Protein AF-A0A953N2W8-F1 (afdb_monomer_lite)

Foldseek 3Di:
DVVVVVVVVVVVVCVVVQLVAAFKKKKKKKFKKFFDDCLQKDKDADCDDPNWHFKIKMWGKGWGMKIKMKIWGDPDQKTKIKMKMKTKIFRPDMDIPFPFAKDKDFGIKIKIWMWMWMKGWDDDDQKIKIKIKIKTKMQIATDKMWIWGDDPQDPDTFTFKIKHFDDPWGRIFIKMKIKMKMWGDPDWQKIKIKMKMKIWTDDQATKMKMKGQGFTPPPPPRDDDPVRCVSRPDPVRIDIDIGHNITTIMTIIIIMMGGHDGPPPPPPVPPPDDDDDDDDDDDDDDDDDDDDDDDDDDDDDDDDCPDDPPDFAKEWDPPAFAAEAQALVVRQKTFIDTRDDDDDQWKKWKWKWWQDPVRDTDTQDIDIDSDRMDHRVSSVVSSVSVQVPADPQSKTKMWMKMAGDPVRHIHDIGIYMHHNDPDDDDDDDDDDDDDDDDDDDDDDDDD

pLDDT: mean 76.37, std 22.22, range [25.84, 98.38]

Secondary structure (DSSP, 8-state):
-HHHHHHHHHHHHHHHHHTT-TTEEEEEEEEEEEE-HHHHEEEE---EETTEEBPPEEEEEEEEEEEEEEEEEESSSEEEEEEEEEEEEEEEEEEESS---EEEEE-EEEEEEEEEEEEEEEEETTEEEEEEEEEEEEEEEE--EEEEE--TT-SSPEEEEEEEE-TT---EEEEEEEEEEEEEEEETTEEEEEEEEEEEE-SS-EEEEEEE---B-SS-SSS--HHHHGGGS-GGG-EEEEEEE--EEEEEEEEEEEEES--TTTSSTTSSSSS------------------------------PPP-----EEEEESPTTEEESSGGG---EEEEE-SS--SS--EEEEEEEEPTTS-EEEEEEEEESSSEE-HHHHHHHHHHHHTTS-TTS-EEEEEEEEETTT--BPPPEEEEE-----PPP--TT------------PPPP-

Sequence (447 aa):
MKKILLIIFLLCVVKFQAQEIKGFSFDATGGITAPLGDYKTYTKTLGQTNGNNLIGFTEEITGETQFSFDASYQFGAVGLGATLGIFNHKISSLTYEINFPTQISGGQINGTYYSIGPNYMASLGDFTFTGFLRGGLMDVSLDKFVGSYNGTDVNQPIEILNTELSSGSKSSLGYASLGVKFSYPVYQGLSAFVKAEYFTSFGDGMEILDTYVPPVDVNNDGNITSADTELFVNSDNLVEEMRFLKPQFFFFGVGLGYSFGDEDEASRERGLEDHEISGVLNRAGDDDSDGDGILDTGEQIEFERRGRRNERNILGRYPNNNSNFTDTEEVEKFSWEFLDDKIENPNYRFEIFKIRDNLELQSVYVENTSKKEINHEAAHIVQQRIESSLNDSGEGHFKWNVSETTTGITSNYSFFSIRPCQYDFSILNESIECISKDTDNRILKIC

Radius of gyration: 34.69 Å; chains: 1; bounding box: 100×69×96 Å

Structure (mmCIF, N/CA/C/O backbone):
data_AF-A0A953N2W8-F1
#
_entry.id   AF-A0A953N2W8-F1
#
loop_
_atom_site.group_PDB
_atom_site.id
_atom_site.type_symbol
_atom_site.label_atom_id
_atom_site.label_alt_id
_atom_site.label_comp_id
_atom_site.label_asym_id
_atom_site.label_entity_id
_atom_site.label_seq_id
_atom_site.pdbx_PDB_ins_code
_atom_site.Cartn_x
_atom_site.Cartn_y
_atom_site.Cartn_z
_atom_site.occupancy
_atom_site.B_iso_or_equiv
_atom_site.auth_seq_id
_atom_site.auth_comp_id
_atom_site.auth_asym_id
_atom_site.auth_atom_id
_atom_site.pdbx_PDB_model_num
ATOM 1 N N . MET A 1 1 ? 16.595 -15.366 12.314 1.00 42.69 1 MET A N 1
ATOM 2 C CA . MET A 1 1 ? 17.894 -15.772 11.718 1.00 42.69 1 MET A CA 1
ATOM 3 C C . MET A 1 1 ? 17.775 -16.762 10.557 1.00 42.69 1 MET A C 1
ATOM 5 O O . MET A 1 1 ? 18.234 -16.417 9.481 1.00 42.69 1 MET A O 1
ATOM 9 N N . LYS A 1 2 ? 17.135 -17.939 10.693 1.00 36.91 2 LYS A N 1
ATOM 10 C CA . LYS A 1 2 ? 17.075 -18.945 9.600 1.00 36.91 2 LYS A CA 1
ATOM 11 C C . LYS A 1 2 ? 16.428 -18.452 8.286 1.00 36.91 2 LYS A C 1
ATOM 13 O O . LYS A 1 2 ? 16.892 -18.822 7.218 1.00 36.91 2 LYS A O 1
ATOM 18 N N . LYS A 1 3 ? 15.419 -17.570 8.355 1.00 45.06 3 LYS A N 1
ATOM 19 C CA . LYS A 1 3 ? 14.756 -16.981 7.171 1.00 45.06 3 LYS A CA 1
ATOM 20 C C . LYS A 1 3 ? 15.632 -15.961 6.420 1.00 45.06 3 LYS A C 1
ATOM 22 O O . LYS A 1 3 ? 15.648 -15.961 5.200 1.00 45.06 3 LYS A O 1
ATOM 27 N N . ILE A 1 4 ? 16.422 -15.161 7.141 1.00 50.34 4 ILE A N 1
ATOM 28 C CA . ILE A 1 4 ? 17.374 -14.201 6.548 1.00 50.34 4 ILE A CA 1
ATOM 29 C C . ILE A 1 4 ? 18.506 -14.947 5.835 1.00 50.34 4 ILE A C 1
ATOM 31 O O . ILE A 1 4 ? 18.909 -14.569 4.744 1.00 50.34 4 ILE A O 1
ATOM 35 N N . LEU A 1 5 ? 18.970 -16.057 6.414 1.00 46.22 5 LEU A N 1
ATOM 36 C CA . LEU A 1 5 ? 20.009 -16.896 5.818 1.00 46.22 5 LEU A CA 1
ATOM 37 C C . LEU A 1 5 ? 19.524 -17.592 4.534 1.00 46.22 5 LEU A C 1
ATOM 39 O O . LEU A 1 5 ? 20.296 -17.723 3.594 1.00 46.22 5 LEU A O 1
ATOM 43 N N . LEU A 1 6 ? 18.239 -17.964 4.469 1.00 48.88 6 LEU A N 1
ATOM 44 C CA . LEU A 1 6 ? 17.598 -18.479 3.255 1.00 48.88 6 LEU A CA 1
ATOM 45 C C . LEU A 1 6 ? 17.488 -17.401 2.165 1.00 48.88 6 LEU A C 1
ATOM 47 O O . LEU A 1 6 ? 17.766 -17.692 1.009 1.00 48.88 6 LEU A O 1
ATOM 51 N N . ILE A 1 7 ? 17.131 -16.164 2.531 1.00 54.66 7 ILE A N 1
ATOM 52 C CA . ILE A 1 7 ? 17.069 -15.025 1.600 1.00 54.66 7 ILE A CA 1
ATOM 53 C C . ILE A 1 7 ? 18.467 -14.702 1.064 1.00 54.66 7 ILE A C 1
ATOM 55 O O . ILE A 1 7 ? 18.638 -14.600 -0.143 1.00 54.66 7 ILE A O 1
ATOM 59 N N . ILE A 1 8 ? 19.486 -14.635 1.927 1.00 54.22 8 ILE A N 1
ATOM 60 C CA . ILE A 1 8 ? 20.882 -14.432 1.506 1.00 54.22 8 ILE A CA 1
ATOM 61 C C . ILE A 1 8 ? 21.351 -15.587 0.611 1.00 54.22 8 ILE A C 1
ATOM 63 O O . ILE A 1 8 ? 22.010 -15.349 -0.395 1.00 54.22 8 ILE A O 1
ATOM 67 N N . PHE A 1 9 ? 20.983 -16.831 0.926 1.00 56.28 9 PHE A N 1
ATOM 68 C CA . PHE A 1 9 ? 21.314 -17.988 0.094 1.00 56.28 9 PHE A CA 1
ATOM 69 C C . PHE A 1 9 ? 20.628 -17.928 -1.281 1.00 56.28 9 PHE A C 1
ATOM 71 O O . PHE A 1 9 ? 21.293 -18.134 -2.290 1.00 56.28 9 PHE A O 1
ATOM 78 N N . LEU A 1 10 ? 19.340 -17.572 -1.345 1.00 51.84 10 LEU A N 1
ATOM 79 C CA . LEU A 1 10 ? 18.608 -17.353 -2.600 1.00 51.84 10 LEU A CA 1
ATOM 80 C C . LEU A 1 10 ? 19.214 -16.207 -3.420 1.00 51.84 10 LEU A C 1
ATOM 82 O O . LEU A 1 10 ? 19.429 -16.375 -4.615 1.00 51.84 10 LEU A O 1
ATOM 86 N N . LEU A 1 11 ? 19.576 -15.089 -2.784 1.00 51.75 11 LEU A N 1
ATOM 87 C CA . LEU A 1 11 ? 20.270 -13.968 -3.429 1.00 51.75 11 LEU A CA 1
ATOM 88 C C . LEU A 1 11 ? 21.645 -14.389 -3.981 1.00 51.75 11 LEU A C 1
ATOM 90 O O . LEU A 1 11 ? 22.013 -13.995 -5.086 1.00 51.75 11 LEU A O 1
ATOM 94 N N . CYS A 1 12 ? 22.388 -15.235 -3.259 1.00 49.41 12 CYS A N 1
ATOM 95 C CA . CYS A 1 12 ? 23.667 -15.786 -3.717 1.00 49.41 12 CYS A CA 1
ATOM 96 C C . CYS A 1 12 ? 23.514 -16.777 -4.883 1.00 49.41 12 CYS A C 1
ATOM 98 O O . CYS A 1 12 ? 24.342 -16.768 -5.792 1.00 49.41 12 CYS A O 1
ATOM 100 N N . VAL A 1 13 ? 22.465 -17.608 -4.886 1.00 51.06 13 VAL A N 1
ATOM 101 C CA . VAL A 1 13 ? 22.164 -18.530 -5.996 1.00 51.06 13 VAL A CA 1
ATOM 102 C C . VAL A 1 13 ? 21.743 -17.752 -7.245 1.00 51.06 13 VAL A C 1
ATOM 104 O O . VAL A 1 13 ? 22.198 -18.076 -8.340 1.00 51.06 13 VAL A O 1
ATOM 107 N N . VAL A 1 14 ? 20.967 -16.674 -7.088 1.00 53.69 14 VAL A N 1
ATOM 108 C CA . VAL A 1 14 ? 20.617 -15.783 -8.205 1.00 53.69 14 VAL A CA 1
ATOM 109 C C . VAL A 1 14 ? 21.856 -15.059 -8.735 1.00 53.69 14 VAL A C 1
ATOM 111 O O . VAL A 1 14 ? 22.028 -14.988 -9.945 1.00 53.69 14 VAL A O 1
ATOM 114 N N . LYS A 1 15 ? 22.790 -14.626 -7.877 1.00 47.88 15 LYS A N 1
ATOM 115 C CA . LYS A 1 15 ? 24.050 -13.991 -8.308 1.00 47.88 15 LYS A CA 1
ATOM 116 C C . LYS A 1 15 ? 24.903 -14.886 -9.226 1.00 47.88 15 LYS A C 1
ATOM 118 O O . LYS A 1 15 ? 25.552 -14.364 -10.126 1.00 47.88 15 LYS A O 1
ATOM 123 N N . PHE A 1 16 ? 24.883 -16.208 -9.025 1.00 46.69 16 PHE A N 1
ATOM 124 C CA . PHE A 1 16 ? 25.659 -17.168 -9.829 1.00 46.69 16 PHE A CA 1
ATOM 125 C C . PHE A 1 16 ? 25.052 -17.471 -11.212 1.00 46.69 16 PHE A C 1
ATOM 127 O O . PHE A 1 16 ? 25.777 -17.943 -12.080 1.00 46.69 16 PHE A O 1
ATOM 134 N N . GLN A 1 17 ? 23.763 -17.185 -11.437 1.00 47.94 17 GLN A N 1
ATOM 135 C CA . GLN A 1 17 ? 23.124 -17.277 -12.763 1.00 47.94 17 GLN A CA 1
ATOM 136 C C . GLN A 1 17 ? 22.878 -15.901 -13.411 1.00 47.94 17 GLN A C 1
ATOM 138 O O . GLN A 1 17 ? 22.801 -15.805 -14.631 1.00 47.94 17 GLN A O 1
ATOM 143 N N . ALA A 1 18 ? 22.795 -14.822 -12.626 1.00 47.59 18 ALA A N 1
ATOM 144 C CA . ALA A 1 18 ? 22.450 -13.485 -13.112 1.00 47.59 18 ALA A CA 1
ATOM 145 C C . ALA A 1 18 ? 23.597 -12.744 -13.819 1.00 47.59 18 ALA A C 1
ATOM 147 O O . ALA A 1 18 ? 23.326 -11.797 -14.550 1.00 47.59 18 ALA A O 1
ATOM 148 N N . GLN A 1 19 ? 24.860 -13.168 -13.668 1.00 48.88 19 GLN A N 1
ATOM 149 C CA . GLN A 1 19 ? 25.970 -12.579 -14.438 1.00 48.88 19 GLN A CA 1
ATOM 150 C C . GLN A 1 19 ? 25.831 -12.786 -15.957 1.00 48.88 19 GLN A C 1
ATOM 152 O O . GLN A 1 19 ? 26.396 -12.008 -16.719 1.00 48.88 19 GLN A O 1
ATOM 157 N N . GLU A 1 20 ? 25.041 -13.767 -16.405 1.00 50.00 20 GLU A N 1
ATOM 158 C CA . GLU A 1 20 ? 24.728 -13.978 -17.827 1.00 50.00 20 GLU A CA 1
ATOM 159 C C . GLU A 1 20 ? 23.394 -13.336 -18.258 1.00 50.00 20 GLU A C 1
ATOM 161 O O . GLU A 1 20 ? 23.105 -13.237 -19.450 1.00 50.00 20 GLU A O 1
ATOM 166 N N . ILE A 1 21 ? 22.569 -12.877 -17.310 1.00 55.88 21 ILE A N 1
ATOM 167 C CA . ILE A 1 21 ? 21.165 -12.521 -17.541 1.00 55.88 21 ILE A CA 1
ATOM 168 C C . ILE A 1 21 ? 20.987 -11.001 -17.384 1.00 55.88 21 ILE A C 1
ATOM 170 O O . ILE A 1 21 ? 20.639 -10.491 -16.318 1.00 55.88 21 ILE A O 1
ATOM 174 N N . LYS A 1 22 ? 21.236 -10.266 -18.478 1.00 69.75 22 LYS A N 1
ATOM 175 C CA . LYS A 1 22 ? 20.984 -8.815 -18.575 1.00 69.75 22 LYS A CA 1
ATOM 176 C C . LYS A 1 22 ? 19.525 -8.496 -18.221 1.00 69.75 22 LYS A C 1
ATOM 178 O O . LYS A 1 22 ? 18.624 -9.183 -18.701 1.00 69.75 22 LYS A O 1
ATOM 183 N N . GLY A 1 23 ? 19.304 -7.442 -17.431 1.00 77.81 23 GLY A N 1
ATOM 184 C CA . GLY A 1 23 ? 17.966 -6.922 -17.112 1.00 77.81 23 GLY A CA 1
ATOM 185 C C . GLY A 1 23 ? 17.365 -7.431 -15.800 1.00 77.81 23 GLY A C 1
ATOM 186 O O . GLY A 1 23 ? 16.219 -7.106 -15.493 1.00 77.81 23 GLY A O 1
ATOM 187 N N . PHE A 1 24 ? 18.110 -8.213 -15.016 1.00 88.19 24 PHE A N 1
ATOM 188 C CA . PHE A 1 24 ? 17.686 -8.633 -13.683 1.00 88.19 24 PHE A CA 1
ATOM 189 C C . PHE A 1 24 ? 18.028 -7.567 -12.628 1.00 88.19 24 PHE A C 1
ATOM 191 O O . PHE A 1 24 ? 19.131 -7.026 -12.642 1.00 88.19 24 PHE A O 1
ATOM 198 N N . SER A 1 25 ? 17.130 -7.290 -11.680 1.00 90.88 25 SER A N 1
ATOM 199 C CA . SER A 1 25 ? 17.378 -6.365 -10.568 1.00 90.88 25 SER A CA 1
ATOM 200 C C . SER A 1 25 ? 16.780 -6.827 -9.238 1.00 90.88 25 SER A C 1
ATOM 202 O O . SER A 1 25 ? 15.790 -7.563 -9.197 1.00 90.88 25 SER A O 1
ATOM 204 N N . PHE A 1 26 ? 17.391 -6.375 -8.143 1.00 94.25 26 PHE A N 1
ATOM 205 C CA . PHE A 1 26 ? 16.901 -6.524 -6.775 1.00 94.25 26 PHE A CA 1
ATOM 206 C C . PHE A 1 26 ? 16.794 -5.162 -6.102 1.00 94.25 26 PHE A C 1
ATOM 208 O O . PHE A 1 26 ? 17.769 -4.420 -6.074 1.00 94.25 26 PHE A O 1
ATOM 215 N N . ASP A 1 27 ? 15.663 -4.885 -5.469 1.00 95.44 27 ASP A N 1
ATOM 216 C CA . ASP A 1 27 ? 15.448 -3.682 -4.679 1.00 95.44 27 ASP A CA 1
ATOM 217 C C . ASP A 1 27 ? 15.154 -4.037 -3.219 1.00 95.44 27 ASP A C 1
ATOM 219 O O . ASP A 1 27 ? 14.454 -5.008 -2.926 1.00 95.44 27 ASP A O 1
ATOM 223 N N . ALA A 1 28 ? 15.656 -3.221 -2.296 1.00 96.44 28 ALA A N 1
ATOM 224 C CA . ALA A 1 28 ? 15.265 -3.235 -0.893 1.00 96.44 28 ALA A CA 1
ATOM 225 C C . ALA A 1 28 ? 14.697 -1.863 -0.522 1.00 96.44 28 ALA A C 1
ATOM 227 O O . ALA A 1 28 ? 15.367 -0.843 -0.699 1.00 96.44 28 ALA A O 1
ATOM 228 N N . THR A 1 29 ? 13.473 -1.839 0.007 1.00 97.88 29 THR A N 1
ATOM 229 C CA . THR A 1 29 ? 12.756 -0.605 0.359 1.00 97.88 29 THR A CA 1
ATOM 230 C C . THR A 1 29 ? 12.294 -0.645 1.808 1.00 97.88 29 THR A C 1
ATOM 232 O O . THR A 1 29 ? 11.823 -1.678 2.285 1.00 97.88 29 THR A O 1
ATOM 235 N N . GLY A 1 30 ? 12.381 0.494 2.492 1.00 96.25 30 GLY A N 1
ATOM 236 C CA . GLY A 1 30 ? 11.762 0.727 3.794 1.00 96.25 30 GLY A CA 1
ATOM 237 C C . GLY A 1 30 ? 10.990 2.043 3.793 1.00 96.25 30 GLY A C 1
ATOM 238 O O . GLY A 1 30 ? 11.363 2.990 3.096 1.00 96.25 30 GLY A O 1
ATOM 239 N N . GLY A 1 31 ? 9.904 2.115 4.552 1.00 97.12 31 GLY A N 1
ATOM 240 C CA . GLY A 1 31 ? 9.076 3.313 4.581 1.00 97.12 31 GLY A CA 1
ATOM 241 C C . GLY A 1 31 ? 7.916 3.242 5.556 1.00 97.12 31 GLY A C 1
ATOM 242 O O . GLY A 1 31 ? 7.869 2.376 6.432 1.00 97.12 31 GLY A O 1
ATOM 243 N N . ILE A 1 32 ? 6.988 4.172 5.370 1.00 96.12 32 ILE A N 1
ATOM 244 C CA . ILE A 1 32 ? 5.786 4.334 6.184 1.00 96.12 32 ILE A CA 1
ATOM 245 C C . ILE A 1 32 ? 4.546 3.974 5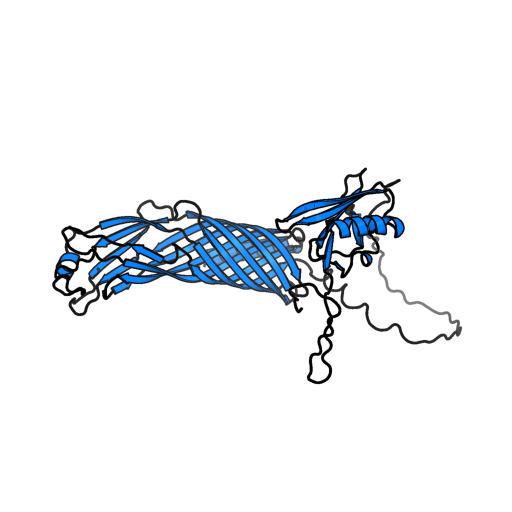.378 1.00 96.12 32 ILE A C 1
ATOM 247 O O . ILE A 1 32 ? 4.534 4.066 4.145 1.00 96.12 32 ILE A O 1
ATOM 251 N N . THR A 1 33 ? 3.488 3.602 6.084 1.00 97.50 33 THR A N 1
ATOM 252 C CA . THR A 1 33 ? 2.182 3.331 5.490 1.00 97.50 33 THR A CA 1
ATOM 253 C C . THR A 1 33 ? 1.125 4.298 6.008 1.00 97.50 33 THR A C 1
ATOM 255 O O . THR A 1 33 ? 1.224 4.845 7.104 1.00 97.50 33 THR A O 1
ATOM 258 N N . ALA A 1 34 ? 0.096 4.521 5.201 1.00 97.25 34 ALA A N 1
ATOM 259 C CA . ALA A 1 34 ? -1.045 5.364 5.511 1.00 97.25 34 ALA A CA 1
ATOM 260 C C . ALA A 1 34 ? -2.337 4.580 5.224 1.00 97.25 34 ALA A C 1
ATOM 262 O O . ALA A 1 34 ? -2.724 4.476 4.057 1.00 97.25 34 ALA A O 1
ATOM 263 N N . PRO A 1 35 ? -2.984 4.002 6.256 1.00 97.12 35 PRO A N 1
ATOM 264 C CA . PRO A 1 35 ? -4.307 3.386 6.169 1.00 97.12 35 PRO A CA 1
ATOM 265 C C . PRO A 1 35 ? -5.353 4.337 5.582 1.00 97.12 35 PRO A C 1
ATOM 267 O O . PRO A 1 35 ? -5.297 5.548 5.809 1.00 97.12 35 PRO A O 1
ATOM 270 N N . LEU A 1 36 ? -6.312 3.794 4.829 1.00 94.44 36 LEU A N 1
ATOM 271 C CA . LEU A 1 36 ? -7.315 4.567 4.088 1.00 94.44 36 LEU A CA 1
ATOM 272 C C . LEU A 1 36 ? -8.734 4.049 4.319 1.00 94.44 36 LEU A C 1
ATOM 274 O O . LEU A 1 36 ? -8.927 2.877 4.626 1.00 94.44 36 LEU A O 1
ATOM 278 N N . GLY A 1 37 ? -9.721 4.921 4.096 1.00 90.38 37 GLY A N 1
ATOM 279 C CA . GLY A 1 37 ? -11.143 4.563 4.099 1.00 90.38 37 GLY A CA 1
ATOM 280 C C . GLY A 1 37 ? -11.570 3.820 5.365 1.00 90.38 37 GLY A C 1
ATOM 281 O O . GLY A 1 37 ? -11.103 4.129 6.461 1.00 90.38 37 GLY A O 1
ATOM 282 N N . ASP A 1 38 ? -12.399 2.796 5.184 1.00 86.44 38 ASP A N 1
ATOM 283 C CA . ASP A 1 38 ? -12.940 1.967 6.270 1.00 86.44 38 ASP A CA 1
ATOM 284 C C . ASP A 1 38 ? -11.863 1.120 6.971 1.00 86.44 38 ASP A C 1
ATOM 286 O O . ASP A 1 38 ? -12.076 0.615 8.069 1.00 86.44 38 ASP A O 1
ATOM 290 N N . TYR A 1 39 ? -10.679 0.974 6.362 1.00 91.44 39 TYR A N 1
ATOM 291 C CA . TYR A 1 39 ? -9.529 0.367 7.031 1.00 91.44 39 TYR A CA 1
ATOM 292 C C . TYR A 1 39 ? -8.853 1.327 8.009 1.00 91.44 39 TYR A C 1
ATOM 294 O O . TYR A 1 39 ? -8.258 0.884 8.985 1.00 91.44 39 TYR A O 1
ATOM 302 N N . LYS A 1 40 ? -8.905 2.639 7.754 1.00 93.81 40 LYS A N 1
ATOM 303 C CA . LYS A 1 40 ? -8.319 3.638 8.652 1.00 93.81 40 LYS A CA 1
ATOM 304 C C . LYS A 1 40 ? -9.161 3.813 9.908 1.00 93.81 40 LYS A C 1
ATOM 306 O O . LYS A 1 40 ? -8.610 3.966 10.990 1.00 93.81 40 LYS A O 1
ATOM 311 N N . THR A 1 41 ? -10.477 3.853 9.758 1.00 92.25 41 THR A N 1
ATOM 312 C CA . THR A 1 41 ? -11.392 4.190 10.848 1.00 92.25 41 THR A CA 1
ATOM 313 C C . THR A 1 41 ? -12.579 3.255 10.842 1.00 92.25 41 THR A C 1
ATOM 315 O O . THR A 1 41 ? -13.255 3.132 9.821 1.00 92.25 41 THR A O 1
ATOM 318 N N . TYR A 1 42 ? -12.865 2.664 11.996 1.00 90.38 42 TYR A N 1
ATOM 319 C CA . TYR A 1 42 ? -14.081 1.902 12.229 1.00 90.38 42 TYR A CA 1
ATOM 320 C C . TYR A 1 42 ? -14.924 2.622 13.274 1.00 90.38 42 TYR A C 1
ATOM 322 O O . TYR A 1 42 ? -14.492 2.778 14.412 1.00 90.38 42 TYR A O 1
ATOM 330 N N . THR A 1 43 ? -16.121 3.056 12.884 1.00 88.69 43 THR A N 1
ATOM 331 C CA . THR A 1 43 ? -17.068 3.726 13.778 1.00 88.69 43 THR A CA 1
ATOM 332 C C . THR A 1 43 ? -18.289 2.847 13.981 1.00 88.69 43 THR A C 1
ATOM 334 O O . THR A 1 43 ? -18.981 2.490 13.026 1.00 88.69 43 THR A O 1
ATOM 337 N N . LYS A 1 44 ? -18.582 2.550 15.244 1.00 87.50 44 LYS A N 1
ATOM 338 C CA . LYS A 1 44 ? -19.807 1.900 15.681 1.00 87.50 44 LYS A CA 1
ATOM 339 C C . LYS A 1 44 ? -20.694 2.931 16.363 1.00 87.50 44 LYS A C 1
ATOM 341 O O . LYS A 1 44 ? -20.401 3.364 17.470 1.00 87.50 44 LYS A O 1
ATOM 346 N N . THR A 1 45 ? -21.803 3.285 15.726 1.00 82.31 45 THR A N 1
ATOM 347 C CA . THR A 1 45 ? -22.864 4.066 16.372 1.00 82.31 45 THR A CA 1
ATOM 348 C C . THR A 1 45 ? -23.819 3.110 17.071 1.00 82.31 45 THR A C 1
ATOM 350 O O . THR A 1 45 ? -24.290 2.142 16.464 1.00 82.31 45 THR A O 1
ATOM 353 N N . LEU A 1 46 ? -24.109 3.371 18.342 1.00 80.19 46 LEU A N 1
ATOM 354 C CA . LEU A 1 46 ? -25.112 2.629 19.095 1.00 80.19 46 LEU A CA 1
ATOM 355 C C . LEU A 1 46 ? -26.391 3.471 19.218 1.00 80.19 46 LEU A C 1
ATOM 357 O O . LEU A 1 46 ? -26.356 4.696 19.205 1.00 80.19 46 LEU A O 1
ATOM 361 N N . GLY A 1 47 ? -27.543 2.799 19.216 1.00 72.19 47 GLY A N 1
ATOM 362 C CA . GLY A 1 47 ? -28.854 3.450 19.250 1.00 72.19 47 GLY A CA 1
ATOM 363 C C . GLY A 1 47 ? -29.338 3.747 20.671 1.00 72.19 47 GLY A C 1
ATOM 364 O O . GLY A 1 47 ? -28.559 3.913 21.601 1.00 72.19 47 GLY A O 1
ATOM 365 N N . GLN A 1 48 ? -30.656 3.761 20.854 1.00 68.00 48 GLN A N 1
ATOM 366 C CA . GLN A 1 48 ? -31.269 3.806 22.181 1.00 68.00 48 GLN A CA 1
ATOM 367 C C . GLN A 1 48 ? -31.845 2.443 22.555 1.00 68.00 48 GLN A C 1
ATOM 369 O O . GLN A 1 48 ? -32.529 1.816 21.743 1.00 68.00 48 GLN A O 1
ATOM 374 N N . THR A 1 49 ? -31.657 2.036 23.809 1.00 65.50 49 THR A N 1
ATOM 375 C CA . THR A 1 49 ? -32.337 0.872 24.393 1.00 65.50 49 THR A CA 1
ATOM 376 C C . THR A 1 49 ? -33.017 1.302 25.684 1.00 65.50 49 THR A C 1
ATOM 378 O O . THR A 1 49 ? -32.388 1.889 26.558 1.00 65.50 49 THR A O 1
ATOM 381 N N . ASN A 1 50 ? -34.319 1.027 25.808 1.00 63.78 50 ASN A N 1
ATOM 382 C CA . ASN A 1 50 ? -35.126 1.359 26.991 1.00 63.78 50 ASN A CA 1
ATOM 383 C C . ASN A 1 50 ? -35.083 2.845 27.414 1.00 63.78 50 ASN A C 1
ATOM 385 O O . ASN A 1 50 ? -35.253 3.153 28.589 1.00 63.78 50 ASN A O 1
ATOM 389 N N . GLY A 1 51 ? -34.890 3.763 26.461 1.00 63.16 51 GLY A N 1
ATOM 390 C CA . GLY A 1 51 ? -34.831 5.207 26.719 1.00 63.16 51 GLY A CA 1
ATOM 391 C C . GLY A 1 51 ? -33.452 5.741 27.119 1.00 63.16 51 GLY A C 1
ATOM 392 O O . GLY A 1 51 ? -33.322 6.953 27.264 1.00 63.16 51 GLY A O 1
ATOM 393 N N . ASN A 1 52 ? -32.436 4.880 27.230 1.00 63.62 52 ASN A N 1
ATOM 394 C CA . ASN A 1 52 ? -31.055 5.291 27.478 1.00 63.62 52 ASN A CA 1
ATOM 395 C C . ASN A 1 52 ? -30.281 5.382 26.157 1.00 63.62 52 ASN A C 1
ATOM 397 O O . ASN A 1 52 ? -30.454 4.534 25.273 1.00 63.62 52 ASN A O 1
ATOM 401 N N . ASN A 1 53 ? -29.420 6.393 26.036 1.00 66.69 53 ASN A N 1
ATOM 402 C CA . ASN A 1 53 ? -28.490 6.524 24.915 1.00 66.69 53 ASN A CA 1
ATOM 403 C C . ASN A 1 53 ? -27.339 5.530 25.099 1.00 66.69 53 ASN A C 1
ATOM 405 O O . ASN A 1 53 ? -26.622 5.594 26.096 1.00 66.69 53 ASN A O 1
ATOM 409 N N . LEU A 1 54 ? -27.169 4.612 24.146 1.00 70.25 54 LEU A N 1
ATOM 410 C CA . LEU A 1 54 ? -25.969 3.789 24.081 1.00 70.25 54 LEU A CA 1
ATOM 411 C C . LEU A 1 54 ? -24.871 4.593 23.392 1.00 70.25 54 LEU A C 1
ATOM 413 O O . LEU A 1 54 ? -25.122 5.269 22.396 1.00 70.25 54 LEU A O 1
ATOM 417 N N . ILE A 1 55 ? -23.654 4.505 23.910 1.00 75.38 55 ILE A N 1
ATOM 418 C CA . ILE A 1 55 ? -22.558 5.352 23.443 1.00 75.38 55 ILE A CA 1
ATOM 419 C C . ILE A 1 55 ? -21.746 4.606 22.386 1.00 75.38 55 ILE A C 1
ATOM 421 O O . ILE A 1 55 ? -21.147 3.568 22.667 1.00 75.38 55 ILE A O 1
ATOM 425 N N . GLY A 1 56 ? -21.714 5.154 21.171 1.00 83.56 56 GLY A N 1
ATOM 426 C CA . GLY A 1 56 ? -20.875 4.648 20.090 1.00 83.56 56 GLY A CA 1
ATOM 427 C C . GLY A 1 56 ? -19.375 4.847 20.328 1.00 83.56 56 GLY A C 1
ATOM 428 O O . GLY A 1 56 ? -18.958 5.687 21.132 1.00 83.56 56 GLY A O 1
ATOM 429 N N . PHE A 1 57 ? -18.558 4.097 19.588 1.00 88.38 57 PHE A N 1
ATOM 430 C CA . PHE A 1 57 ? -17.101 4.207 19.618 1.00 88.38 57 PHE A CA 1
ATOM 431 C C . PHE A 1 57 ? -16.493 4.266 18.218 1.00 88.38 57 PHE A C 1
ATOM 433 O O . PHE A 1 57 ? -17.082 3.817 17.236 1.00 88.38 57 PHE A O 1
ATOM 440 N N . THR A 1 58 ? -15.295 4.833 18.125 1.00 91.50 58 THR A N 1
ATOM 441 C CA . THR A 1 58 ? -14.472 4.856 16.919 1.00 91.50 58 THR A CA 1
ATOM 442 C C . THR A 1 58 ? -13.070 4.359 17.234 1.00 91.50 58 THR A C 1
ATOM 444 O O . THR A 1 58 ? -12.383 4.926 18.087 1.00 91.50 58 THR A O 1
ATOM 447 N N . GLU A 1 59 ? -12.647 3.325 16.516 1.00 92.88 59 GLU A N 1
ATOM 448 C CA . GLU A 1 59 ? -11.266 2.854 16.462 1.00 92.88 59 GLU A CA 1
ATOM 449 C C . GLU A 1 59 ? -10.538 3.508 15.281 1.00 92.88 59 GLU A C 1
ATOM 451 O O . GLU A 1 59 ? -11.074 3.576 14.170 1.00 92.88 59 GLU A O 1
ATOM 456 N N . GLU A 1 60 ? -9.295 3.941 15.494 1.00 95.06 60 GLU A N 1
ATOM 457 C CA . GLU A 1 60 ? -8.413 4.410 14.420 1.00 95.06 60 GLU A CA 1
ATOM 458 C C . GLU A 1 60 ? -7.212 3.479 14.257 1.00 95.06 60 GLU A C 1
ATOM 460 O O . GLU A 1 60 ? -6.550 3.111 15.228 1.00 95.06 60 GLU A O 1
ATOM 465 N N . ILE A 1 61 ? -6.904 3.128 13.010 1.00 96.00 61 ILE A N 1
ATOM 466 C CA . ILE A 1 61 ? -5.717 2.379 12.620 1.00 96.00 61 ILE A CA 1
ATOM 467 C C . ILE A 1 61 ? -4.687 3.353 12.050 1.00 96.00 61 ILE A C 1
ATOM 469 O O . ILE A 1 61 ? -4.926 4.064 11.070 1.00 96.00 61 ILE A O 1
ATOM 473 N N . THR A 1 62 ? -3.498 3.350 12.644 1.00 95.81 62 THR A N 1
ATOM 474 C CA . THR A 1 62 ? -2.339 4.109 12.174 1.00 95.81 62 THR A CA 1
ATOM 475 C C . THR A 1 62 ? -1.340 3.170 11.517 1.00 95.81 62 THR A C 1
ATOM 477 O O . THR A 1 62 ? -1.046 2.089 12.030 1.00 95.81 62 THR A O 1
ATOM 480 N N . GLY A 1 63 ? -0.818 3.583 10.364 1.00 94.75 63 GLY A N 1
ATOM 481 C CA . GLY A 1 63 ? 0.263 2.865 9.710 1.00 94.75 63 GLY A CA 1
ATOM 482 C C . GLY A 1 63 ? 1.591 3.173 10.381 1.00 94.75 63 GLY A C 1
ATOM 483 O O . GLY A 1 63 ? 1.854 4.326 10.718 1.00 94.75 63 GLY A O 1
ATOM 484 N N . GLU A 1 64 ? 2.417 2.152 10.597 1.00 93.69 64 GLU A N 1
ATOM 485 C CA . GLU A 1 64 ? 3.746 2.338 11.166 1.00 93.69 64 GLU A CA 1
ATOM 486 C C . GLU A 1 64 ? 4.801 2.189 10.072 1.00 93.69 64 GLU A C 1
ATOM 488 O O . GLU A 1 64 ? 5.255 3.172 9.486 1.00 93.69 64 GLU A O 1
ATOM 493 N N . THR A 1 65 ? 5.202 0.954 9.782 1.00 92.56 65 THR A N 1
ATOM 494 C CA . THR A 1 65 ? 6.365 0.672 8.941 1.00 92.56 65 THR A CA 1
ATOM 495 C C . THR A 1 65 ? 6.070 -0.416 7.932 1.00 92.56 65 THR A C 1
ATOM 497 O O . THR A 1 65 ? 5.304 -1.341 8.194 1.00 92.56 65 THR A O 1
ATOM 500 N N . GLN A 1 66 ? 6.735 -0.330 6.786 1.00 96.31 66 GLN A N 1
ATOM 501 C CA . GLN A 1 66 ? 6.752 -1.383 5.784 1.00 96.31 66 GLN A CA 1
ATOM 502 C C . GLN A 1 66 ? 8.164 -1.571 5.240 1.00 96.31 66 GLN A C 1
ATOM 504 O O . GLN A 1 66 ? 8.882 -0.604 4.980 1.00 96.31 66 GLN A O 1
ATOM 509 N N . PHE A 1 67 ? 8.525 -2.834 5.025 1.00 96.94 67 PHE A N 1
ATOM 510 C CA . PHE A 1 67 ? 9.760 -3.237 4.366 1.00 96.94 67 PHE A CA 1
ATOM 511 C C . PHE A 1 67 ? 9.440 -4.196 3.225 1.00 96.94 67 PHE A C 1
ATOM 513 O O . PHE A 1 67 ? 8.671 -5.139 3.414 1.00 96.94 67 PHE A O 1
ATOM 520 N N . SER A 1 68 ? 10.038 -3.979 2.055 1.00 96.50 68 SER A N 1
ATOM 521 C CA . SER A 1 68 ? 9.868 -4.855 0.895 1.00 96.50 68 SER A CA 1
ATOM 522 C C . SER A 1 68 ? 11.195 -5.184 0.227 1.00 96.50 68 SER A C 1
ATOM 524 O O . SER A 1 68 ? 12.103 -4.355 0.154 1.00 96.50 68 SER A O 1
ATOM 526 N N . PHE A 1 69 ? 11.274 -6.408 -0.280 1.00 97.19 69 PHE A N 1
ATOM 527 C CA . PHE A 1 69 ? 12.263 -6.852 -1.243 1.00 97.19 69 PHE A CA 1
ATOM 528 C C . PHE A 1 69 ? 11.556 -7.094 -2.566 1.00 97.19 69 PHE A C 1
ATOM 530 O O . PHE A 1 69 ? 10.606 -7.877 -2.635 1.00 97.19 69 PHE A O 1
ATOM 537 N N . ASP A 1 70 ? 12.025 -6.433 -3.610 1.00 94.81 70 ASP A N 1
ATOM 538 C CA . ASP A 1 70 ? 11.509 -6.595 -4.956 1.00 94.81 70 ASP A CA 1
ATOM 539 C C . ASP A 1 70 ? 12.592 -7.263 -5.811 1.00 94.81 70 ASP A C 1
ATOM 541 O O . ASP A 1 70 ? 13.770 -6.924 -5.734 1.00 94.81 70 ASP A O 1
ATOM 545 N N . ALA A 1 71 ? 12.204 -8.246 -6.611 1.00 94.12 71 ALA A N 1
ATOM 546 C CA . ALA A 1 71 ? 13.050 -8.874 -7.614 1.00 94.12 71 ALA A CA 1
ATOM 547 C C . ALA A 1 71 ? 12.377 -8.665 -8.963 1.00 94.12 71 ALA A C 1
ATOM 549 O O . ALA A 1 71 ? 11.176 -8.913 -9.085 1.00 94.12 71 ALA A O 1
ATOM 550 N N . SER A 1 72 ? 13.101 -8.209 -9.978 1.00 92.88 72 SER A N 1
ATOM 551 C CA . SER A 1 72 ? 12.499 -7.998 -11.290 1.00 92.88 72 SER A CA 1
ATOM 552 C C . SER A 1 72 ? 13.403 -8.394 -12.437 1.00 92.88 72 SER A C 1
ATOM 554 O O . SER A 1 72 ? 14.622 -8.391 -12.314 1.00 92.88 72 SER A O 1
ATOM 556 N N . TYR A 1 73 ? 12.779 -8.752 -13.551 1.00 90.81 73 TYR A N 1
ATOM 557 C CA . TYR A 1 73 ? 13.452 -9.060 -14.795 1.00 90.81 73 TYR A CA 1
ATOM 558 C C . TYR A 1 73 ? 12.830 -8.255 -15.934 1.00 90.81 73 TYR A C 1
ATOM 560 O O . TYR A 1 73 ? 11.616 -8.315 -16.141 1.00 90.81 73 TYR A O 1
ATOM 568 N N . GLN A 1 74 ? 13.657 -7.492 -16.644 1.00 87.56 74 GLN A N 1
ATOM 569 C CA . GLN A 1 74 ? 13.259 -6.600 -17.729 1.00 87.56 74 GLN A CA 1
ATOM 570 C C . GLN A 1 74 ? 13.519 -7.234 -19.097 1.00 87.56 74 GLN A C 1
ATOM 572 O O . GLN A 1 74 ? 14.639 -7.641 -19.400 1.00 87.56 74 GLN A O 1
ATOM 577 N N . PHE A 1 75 ? 12.498 -7.238 -19.953 1.00 86.50 75 PHE A N 1
ATOM 578 C CA . PHE A 1 75 ? 12.566 -7.610 -21.368 1.00 86.50 75 PHE A CA 1
ATOM 579 C C . PHE A 1 75 ? 12.471 -6.337 -22.235 1.00 86.50 75 PHE A C 1
ATOM 581 O O . PHE A 1 75 ? 11.570 -6.184 -23.060 1.00 86.50 75 PHE A O 1
ATOM 588 N N . GLY A 1 76 ? 13.363 -5.371 -21.993 1.00 84.50 76 GLY A N 1
ATOM 589 C CA . GLY A 1 76 ? 13.278 -4.019 -22.556 1.00 84.50 76 GLY A CA 1
ATOM 590 C C . GLY A 1 76 ? 12.544 -3.058 -21.617 1.00 84.50 76 GLY A C 1
ATOM 591 O O . GLY A 1 76 ? 12.884 -2.975 -20.442 1.00 84.50 76 GLY A O 1
ATOM 592 N N . ALA A 1 77 ? 11.549 -2.323 -22.128 1.00 86.62 77 ALA A N 1
ATOM 593 C CA . ALA A 1 77 ? 10.756 -1.379 -21.327 1.00 86.62 77 ALA A CA 1
ATOM 594 C C . ALA A 1 77 ? 9.675 -2.058 -20.470 1.00 86.62 77 ALA A C 1
ATOM 596 O O . ALA A 1 77 ? 9.075 -1.417 -19.616 1.00 86.62 77 ALA A O 1
ATOM 597 N N . VAL A 1 78 ? 9.387 -3.338 -20.706 1.00 91.69 78 VAL A N 1
ATOM 598 C CA . VAL A 1 78 ? 8.420 -4.120 -19.930 1.00 91.69 78 VAL A CA 1
ATOM 599 C C . VAL A 1 78 ? 9.155 -5.267 -19.265 1.00 91.69 78 VAL A C 1
ATOM 601 O O . VAL A 1 78 ? 10.021 -5.900 -19.868 1.00 91.69 78 VAL A O 1
ATOM 604 N N . GLY A 1 79 ? 8.760 -5.581 -18.045 1.00 90.75 79 GLY A N 1
ATOM 605 C CA . GLY A 1 79 ? 9.306 -6.691 -17.299 1.00 90.75 79 GLY A CA 1
ATOM 606 C C . GLY A 1 79 ? 8.268 -7.354 -16.417 1.00 90.75 79 GLY A C 1
ATOM 607 O O . GLY A 1 79 ? 7.073 -7.036 -16.418 1.00 90.75 79 GLY A O 1
ATOM 608 N N . LEU A 1 80 ? 8.761 -8.299 -15.637 1.00 93.31 80 LEU A N 1
ATOM 609 C CA . LEU A 1 80 ? 7.997 -8.991 -14.623 1.00 93.31 80 LEU A CA 1
ATOM 610 C C . LEU A 1 80 ? 8.754 -8.897 -13.304 1.00 93.31 80 LEU A C 1
ATOM 612 O O . LEU A 1 80 ? 9.971 -9.066 -13.259 1.00 93.31 80 LEU A O 1
ATOM 616 N N . GLY A 1 81 ? 8.038 -8.605 -12.226 1.00 93.94 81 GLY A N 1
ATOM 617 C CA . GLY A 1 81 ? 8.621 -8.529 -10.899 1.00 93.94 81 GLY A CA 1
ATOM 618 C C . GLY A 1 81 ? 7.811 -9.287 -9.870 1.00 93.94 81 GLY A C 1
ATOM 619 O O . GLY A 1 81 ? 6.598 -9.448 -10.003 1.00 93.94 81 GLY A O 1
ATOM 620 N N . ALA A 1 82 ? 8.515 -9.733 -8.843 1.00 95.44 82 ALA A N 1
ATOM 621 C CA . ALA A 1 82 ? 7.962 -10.315 -7.644 1.00 95.44 82 ALA A CA 1
ATOM 622 C C . ALA A 1 82 ? 8.350 -9.453 -6.444 1.00 95.44 82 ALA A C 1
ATOM 624 O O . ALA A 1 82 ? 9.461 -8.928 -6.383 1.00 95.44 82 ALA A O 1
ATOM 625 N N . THR A 1 83 ? 7.442 -9.331 -5.489 1.00 96.56 83 THR A N 1
ATOM 626 C CA . THR A 1 83 ? 7.661 -8.557 -4.269 1.00 96.56 83 THR A CA 1
ATOM 627 C C . THR A 1 83 ? 7.380 -9.449 -3.076 1.00 96.56 83 THR A C 1
ATOM 629 O O . THR A 1 83 ? 6.373 -10.151 -3.064 1.00 96.56 83 THR A O 1
ATOM 632 N N . LEU A 1 84 ? 8.251 -9.408 -2.072 1.00 97.25 84 LEU A N 1
ATOM 633 C CA . LEU A 1 84 ? 8.029 -9.965 -0.743 1.00 97.25 84 LEU A CA 1
ATOM 634 C C . LEU A 1 84 ? 8.156 -8.824 0.260 1.00 97.25 84 LEU A C 1
ATOM 636 O O . LEU A 1 84 ? 9.183 -8.149 0.285 1.00 97.25 84 LEU A O 1
ATOM 640 N N . GLY A 1 85 ? 7.164 -8.622 1.114 1.00 96.88 85 GLY A N 1
ATOM 641 C CA . GLY A 1 85 ? 7.244 -7.569 2.113 1.00 96.88 85 GLY A CA 1
ATOM 642 C C . GLY A 1 85 ? 6.484 -7.865 3.388 1.00 96.88 85 GLY A C 1
ATOM 643 O O . GLY A 1 85 ? 5.757 -8.851 3.505 1.00 96.88 85 GLY A O 1
ATOM 644 N N . ILE A 1 86 ? 6.716 -6.994 4.358 1.00 97.06 86 ILE A N 1
ATOM 645 C CA . ILE A 1 86 ? 6.049 -6.973 5.651 1.00 97.06 86 ILE A CA 1
ATOM 646 C C . ILE A 1 86 ? 5.561 -5.555 5.934 1.00 97.06 86 ILE A C 1
ATOM 648 O O . ILE A 1 86 ? 6.227 -4.592 5.548 1.00 97.06 86 ILE A O 1
ATOM 652 N N . PHE A 1 87 ? 4.431 -5.426 6.617 1.00 97.06 87 PHE A N 1
ATOM 653 C CA . PHE A 1 87 ? 3.955 -4.155 7.158 1.00 97.06 87 PHE A CA 1
ATOM 654 C C . PHE A 1 87 ? 3.464 -4.336 8.592 1.00 97.06 87 PHE A C 1
ATOM 656 O O . PHE A 1 87 ? 2.998 -5.415 8.958 1.00 97.06 87 PHE A O 1
ATOM 663 N N . ASN A 1 88 ? 3.555 -3.269 9.378 1.00 96.69 88 ASN A N 1
ATOM 664 C CA . ASN A 1 88 ? 3.021 -3.196 10.732 1.00 96.69 88 ASN A CA 1
ATOM 665 C C . ASN A 1 88 ? 2.131 -1.960 10.832 1.00 96.69 88 ASN A C 1
ATOM 667 O O . ASN A 1 88 ? 2.562 -0.857 10.484 1.00 96.69 88 ASN A O 1
ATOM 671 N N . HIS A 1 89 ? 0.903 -2.149 11.293 1.00 96.69 89 HIS A N 1
ATOM 672 C CA . HIS A 1 89 ? -0.041 -1.098 11.655 1.00 96.69 89 HIS A CA 1
ATOM 673 C C . HIS A 1 89 ? -0.512 -1.329 13.087 1.00 96.69 89 HIS A C 1
ATOM 675 O O . HIS A 1 89 ? -0.302 -2.398 13.657 1.00 96.69 89 HIS A O 1
ATOM 681 N N . LYS A 1 90 ? -1.210 -0.352 13.655 1.00 95.38 90 LYS A N 1
ATOM 682 C CA . LYS A 1 90 ? -1.730 -0.456 15.013 1.00 95.38 90 LYS A CA 1
ATOM 683 C C . LYS A 1 90 ? -3.097 0.199 15.129 1.00 95.38 90 LYS A C 1
ATOM 685 O O . LYS A 1 90 ? -3.280 1.294 14.602 1.00 95.38 90 LYS A O 1
ATOM 690 N N . ILE A 1 91 ? -4.008 -0.418 15.878 1.00 94.25 91 ILE A N 1
ATOM 691 C CA . ILE A 1 91 ? -5.176 0.274 16.436 1.00 94.25 91 ILE A CA 1
ATOM 692 C C . ILE A 1 91 ? -4.654 1.268 17.484 1.00 94.25 91 ILE A C 1
ATOM 694 O O . ILE A 1 91 ? -4.225 0.898 18.581 1.00 94.25 91 ILE A O 1
ATOM 698 N N . SER A 1 92 ? -4.557 2.532 17.090 1.00 91.56 92 SER A N 1
ATOM 699 C CA . SER A 1 92 ? -3.817 3.570 17.806 1.00 91.56 92 SER A CA 1
ATOM 700 C C . SER A 1 92 ? -4.690 4.402 18.732 1.00 91.56 92 SER A C 1
ATOM 702 O O . SER A 1 92 ? -4.165 4.994 19.677 1.00 91.56 92 SER A O 1
ATOM 704 N N . SER A 1 93 ? -5.999 4.439 18.487 1.00 91.50 93 SER A N 1
ATOM 705 C CA . SER A 1 93 ? -6.945 5.178 19.311 1.00 91.50 93 SER A CA 1
ATOM 706 C C . SER A 1 93 ? -8.290 4.462 19.413 1.00 91.50 93 SER A C 1
ATOM 708 O O . SER A 1 93 ? -8.689 3.711 18.523 1.00 91.50 93 SER A O 1
ATOM 710 N N . LEU A 1 94 ? -8.965 4.708 20.536 1.00 91.12 94 LEU A N 1
ATOM 711 C CA . LEU A 1 94 ? -10.352 4.344 20.792 1.00 91.12 94 LEU A CA 1
ATOM 712 C C . LEU A 1 94 ? -11.033 5.564 21.405 1.00 91.12 94 LEU A C 1
ATOM 714 O O . LEU A 1 94 ? -10.715 5.959 22.531 1.00 91.12 94 LEU A O 1
ATOM 718 N N . THR A 1 95 ? -11.940 6.166 20.650 1.00 89.38 95 THR A N 1
ATOM 719 C CA . THR A 1 95 ? -12.694 7.356 21.060 1.00 89.38 95 THR A CA 1
ATOM 720 C C . THR A 1 95 ? -14.174 7.020 21.175 1.00 89.38 95 THR A C 1
ATOM 722 O O . THR A 1 95 ? -14.669 6.161 20.454 1.00 89.38 95 THR A O 1
ATOM 725 N N . TYR A 1 96 ? -14.875 7.679 22.090 1.00 85.19 96 TYR A N 1
ATOM 726 C CA . TYR A 1 96 ? -16.318 7.533 22.280 1.00 85.19 96 TYR A CA 1
ATOM 727 C C . TYR A 1 96 ? -17.012 8.863 21.974 1.00 85.19 96 TYR A C 1
ATOM 729 O O . TYR A 1 96 ? -16.375 9.918 21.977 1.00 85.19 96 TYR A O 1
ATOM 737 N N . GLU A 1 97 ? -18.318 8.818 21.710 1.00 82.00 97 GLU A N 1
ATOM 738 C CA . GLU A 1 97 ? -19.121 10.009 21.379 1.00 82.00 97 GLU A CA 1
ATOM 739 C C . GLU A 1 97 ? -19.210 11.031 22.528 1.00 82.00 97 GLU A C 1
ATOM 741 O O . GLU A 1 97 ? -19.468 12.213 22.294 1.00 82.00 97 GLU A O 1
ATOM 746 N N . ILE A 1 98 ? -18.958 10.592 23.762 1.00 75.75 98 ILE A N 1
ATOM 747 C CA . ILE A 1 98 ? -18.889 11.437 24.958 1.00 75.75 98 ILE A CA 1
ATOM 748 C C . ILE A 1 98 ? -17.497 11.372 25.593 1.00 75.75 98 ILE A C 1
ATOM 750 O O . ILE A 1 98 ? -16.677 10.518 25.249 1.00 75.75 98 ILE A O 1
ATOM 754 N N . ASN A 1 99 ? -17.226 12.269 26.547 1.00 72.88 99 ASN A N 1
ATOM 755 C CA . ASN A 1 99 ? -15.963 12.270 27.279 1.00 72.88 99 ASN A CA 1
ATOM 756 C C . ASN A 1 99 ? -15.855 11.016 28.159 1.00 72.88 99 ASN A C 1
ATOM 758 O O . ASN A 1 99 ? -16.384 10.963 29.268 1.00 72.88 99 ASN A O 1
ATOM 762 N N . PHE A 1 100 ? -15.173 10.009 27.626 1.00 76.12 100 PHE A N 1
ATOM 763 C CA . PHE A 1 100 ? -15.056 8.686 28.209 1.00 76.12 100 PHE A CA 1
ATOM 764 C C . PHE A 1 100 ? -13.565 8.341 28.324 1.00 76.12 100 PHE A C 1
ATOM 766 O O . PHE A 1 100 ? -12.918 8.104 27.300 1.00 76.12 100 PHE A O 1
ATOM 773 N N . PRO A 1 101 ? -12.969 8.370 29.531 1.00 79.12 101 PRO A N 1
ATOM 774 C CA . PRO A 1 101 ? -11.543 8.123 29.695 1.00 79.12 101 PRO A CA 1
ATOM 775 C C . PRO A 1 101 ? -11.213 6.668 29.359 1.00 79.12 101 PRO A C 1
ATOM 777 O O . PRO A 1 101 ? -11.620 5.742 30.061 1.00 79.12 101 PRO A O 1
ATOM 780 N N . THR A 1 102 ? -10.447 6.474 28.288 1.00 85.94 102 THR A N 1
ATOM 781 C CA . THR A 1 102 ? -10.021 5.157 27.818 1.00 85.94 102 THR A CA 1
ATOM 782 C C . THR A 1 102 ? -8.531 4.936 28.028 1.00 85.94 102 THR A C 1
ATOM 784 O O . THR A 1 102 ? -7.697 5.834 27.899 1.00 85.94 102 THR A O 1
ATOM 787 N N . GLN A 1 103 ? -8.185 3.691 28.320 1.00 89.81 103 GLN A N 1
ATOM 788 C CA . GLN A 1 103 ? -6.845 3.155 28.181 1.00 89.81 103 GLN A CA 1
ATOM 789 C C . GLN A 1 103 ? -6.895 2.032 27.148 1.00 89.81 103 GLN A C 1
ATOM 791 O O . GLN A 1 103 ? -7.794 1.198 27.184 1.00 89.81 103 GLN A O 1
ATOM 796 N N . ILE A 1 104 ? -5.925 2.007 26.236 1.00 92.25 104 ILE A N 1
ATOM 797 C CA . ILE A 1 104 ? -5.816 0.961 25.218 1.00 92.25 104 ILE A CA 1
ATOM 798 C C . ILE A 1 104 ? -4.563 0.113 25.433 1.00 92.25 104 ILE A C 1
ATOM 800 O O . ILE A 1 104 ? -3.522 0.610 25.875 1.00 92.25 104 ILE A O 1
ATOM 804 N N . SER A 1 105 ? -4.654 -1.166 25.088 1.00 93.00 105 SER A N 1
ATOM 805 C CA . SER A 1 105 ? -3.546 -2.118 25.099 1.00 93.00 105 SER A CA 1
ATOM 806 C C . SER A 1 105 ? -3.627 -3.042 23.883 1.00 93.00 105 SER A C 1
ATOM 808 O O . SER A 1 105 ? -4.715 -3.412 23.452 1.00 93.00 105 SER A O 1
ATOM 810 N N . GLY A 1 106 ? -2.475 -3.435 23.335 1.00 91.75 106 GLY A N 1
ATOM 811 C CA . GLY A 1 106 ? -2.405 -4.335 22.180 1.00 91.75 106 GLY A CA 1
ATOM 812 C C . GLY A 1 106 ? -2.795 -3.681 20.848 1.00 91.75 106 GLY A C 1
ATOM 813 O O . GLY A 1 106 ? -2.452 -2.521 20.602 1.00 91.75 106 GLY A O 1
ATOM 814 N N . GLY A 1 107 ? -3.452 -4.456 19.977 1.00 92.25 107 GLY A N 1
ATOM 815 C CA . GLY A 1 107 ? -3.962 -4.005 18.674 1.00 92.25 107 GLY A CA 1
ATOM 816 C C . GLY A 1 107 ? -2.924 -3.848 17.572 1.00 92.25 107 GLY A C 1
ATOM 817 O O . GLY A 1 107 ? -3.094 -3.012 16.687 1.00 92.25 107 GLY A O 1
ATOM 818 N N . GLN A 1 108 ? -1.843 -4.624 17.625 1.00 94.81 108 GLN A N 1
ATOM 819 C CA . GLN A 1 108 ? -0.867 -4.679 16.540 1.00 94.81 108 GLN A CA 1
ATOM 820 C C . GLN A 1 108 ? -1.431 -5.486 15.369 1.00 94.81 108 GLN A C 1
ATOM 822 O O . GLN A 1 108 ? -1.899 -6.609 15.547 1.00 94.81 108 GLN A O 1
ATOM 827 N N . ILE A 1 109 ? -1.370 -4.912 14.171 1.00 95.12 109 ILE A N 1
ATOM 828 C CA . ILE A 1 109 ? -1.782 -5.541 12.920 1.00 95.12 109 ILE A CA 1
ATOM 829 C C . ILE A 1 109 ? -0.527 -5.765 12.085 1.00 95.12 109 ILE A C 1
ATOM 831 O O . ILE A 1 109 ? 0.033 -4.832 11.511 1.00 95.12 109 ILE A O 1
ATOM 835 N N . ASN A 1 110 ? -0.103 -7.019 11.998 1.00 95.44 110 ASN A N 1
ATOM 836 C CA . ASN A 1 110 ? 1.098 -7.406 11.268 1.00 95.44 110 ASN A CA 1
ATOM 837 C C . ASN A 1 110 ? 0.703 -8.106 9.973 1.00 95.44 110 ASN A C 1
ATOM 839 O O . ASN A 1 110 ? -0.121 -9.020 9.985 1.00 95.44 110 ASN A O 1
ATOM 843 N N . GLY A 1 111 ? 1.309 -7.702 8.863 1.00 95.12 111 GLY A N 1
ATOM 844 C CA . GLY A 1 111 ? 1.082 -8.301 7.558 1.00 95.12 111 GLY A CA 1
ATOM 845 C C . GLY A 1 111 ? 2.370 -8.791 6.918 1.00 95.12 111 GLY A C 1
ATOM 846 O O . GLY A 1 111 ? 3.400 -8.125 6.979 1.00 95.12 111 GLY A O 1
ATOM 847 N N . THR A 1 112 ? 2.317 -9.950 6.270 1.00 96.44 112 THR A N 1
ATOM 848 C CA . THR A 1 112 ? 3.340 -10.431 5.332 1.00 96.44 112 THR A CA 1
ATOM 849 C C . THR A 1 112 ? 2.682 -10.637 3.982 1.00 96.44 112 THR A C 1
ATOM 851 O O . THR A 1 112 ? 1.616 -11.232 3.908 1.00 96.44 112 THR A O 1
ATOM 854 N N . TYR A 1 113 ? 3.300 -10.177 2.904 1.00 96.38 113 TYR A N 1
ATOM 855 C CA . TYR A 1 113 ? 2.724 -10.303 1.574 1.00 96.38 113 TYR A CA 1
ATOM 856 C C . TYR A 1 113 ? 3.752 -10.745 0.550 1.00 96.38 113 TYR A C 1
ATOM 858 O O . TYR A 1 113 ? 4.939 -10.428 0.649 1.00 96.38 113 TYR A O 1
ATOM 866 N N . TYR A 1 114 ? 3.272 -11.459 -0.460 1.00 96.62 114 TYR A N 1
ATOM 867 C CA . TYR A 1 114 ? 4.039 -11.801 -1.642 1.00 96.62 114 TYR A CA 1
ATOM 868 C C . TYR A 1 114 ? 3.184 -11.621 -2.888 1.00 96.62 114 TYR A C 1
ATOM 870 O O . TYR A 1 114 ? 2.014 -12.000 -2.919 1.00 96.62 114 TYR A O 1
ATOM 878 N N . SER A 1 115 ? 3.770 -11.053 -3.931 1.00 96.69 115 SER A N 1
ATOM 879 C CA . SER A 1 115 ? 3.078 -10.812 -5.193 1.00 96.69 115 SER A CA 1
ATOM 880 C C . SER A 1 115 ? 3.984 -10.970 -6.389 1.00 96.69 115 SER A C 1
ATOM 882 O O . SER A 1 115 ? 5.207 -11.035 -6.280 1.00 96.69 115 SER A O 1
ATOM 884 N N . ILE A 1 116 ? 3.338 -11.022 -7.544 1.00 97.06 116 ILE A N 1
ATOM 885 C CA . ILE A 1 116 ? 3.947 -11.056 -8.860 1.00 97.06 116 ILE A CA 1
ATOM 886 C C . ILE A 1 116 ? 3.159 -10.124 -9.779 1.00 97.06 116 ILE A C 1
ATOM 888 O O . ILE A 1 116 ? 1.960 -9.902 -9.588 1.00 97.06 116 ILE A O 1
ATOM 892 N N . GLY A 1 117 ? 3.814 -9.558 -10.782 1.00 96.44 117 GLY A N 1
ATOM 893 C CA . GLY A 1 117 ? 3.109 -8.827 -11.823 1.00 96.44 117 GLY A CA 1
ATOM 894 C C . GLY A 1 117 ? 4.024 -8.092 -12.791 1.00 96.44 117 GLY A C 1
ATOM 895 O O . GLY A 1 117 ? 5.250 -8.162 -12.673 1.00 96.44 117 GLY A O 1
ATOM 896 N N . PRO A 1 118 ? 3.438 -7.383 -13.764 1.00 96.81 118 PRO A N 1
ATOM 897 C CA . PRO A 1 118 ? 4.193 -6.640 -14.759 1.00 96.81 118 PRO A CA 1
ATOM 898 C C . PRO A 1 118 ? 4.797 -5.360 -14.176 1.00 96.81 118 PRO A C 1
ATOM 900 O O . PRO A 1 118 ? 4.232 -4.725 -13.280 1.00 96.81 118 PRO A O 1
ATOM 903 N N . ASN A 1 119 ? 5.945 -4.949 -14.691 1.00 94.69 119 ASN A N 1
ATOM 904 C CA . ASN A 1 119 ? 6.446 -3.590 -14.528 1.00 94.69 119 ASN A CA 1
ATOM 905 C C . ASN A 1 119 ? 6.754 -2.971 -15.893 1.00 94.69 119 ASN A C 1
ATOM 907 O O . ASN A 1 119 ? 6.948 -3.666 -16.887 1.00 94.69 119 ASN A O 1
ATOM 911 N N . TYR A 1 120 ? 6.739 -1.649 -15.927 1.00 94.94 120 TYR A N 1
ATOM 912 C CA . TYR A 1 120 ? 7.087 -0.840 -17.078 1.00 94.94 120 TYR A CA 1
ATOM 913 C C . TYR A 1 120 ? 8.148 0.160 -16.650 1.00 94.94 120 TYR A C 1
ATOM 915 O O . TYR A 1 120 ? 7.958 0.855 -15.653 1.00 94.94 120 TYR A O 1
ATOM 923 N N . MET A 1 121 ? 9.244 0.229 -17.391 1.00 92.44 121 MET A N 1
ATOM 924 C CA . MET A 1 121 ? 10.394 1.068 -17.114 1.00 92.44 121 MET A CA 1
ATOM 925 C C . MET A 1 121 ? 10.577 2.092 -18.234 1.00 92.44 121 MET A C 1
ATOM 927 O O . MET A 1 121 ? 10.553 1.750 -19.415 1.00 92.44 121 MET A O 1
ATOM 931 N N . ALA A 1 122 ? 10.786 3.348 -17.855 1.00 91.19 122 ALA A N 1
ATOM 932 C CA . ALA A 1 122 ? 11.105 4.431 -18.773 1.00 91.19 122 ALA A CA 1
ATOM 933 C C . ALA A 1 122 ? 12.240 5.281 -18.199 1.00 91.19 122 ALA A C 1
ATOM 935 O O . ALA A 1 122 ? 12.207 5.657 -17.028 1.00 91.19 122 ALA A O 1
ATOM 936 N N . SER A 1 123 ? 13.227 5.603 -19.027 1.00 88.38 123 SER A N 1
ATOM 937 C CA . SER A 1 123 ? 14.319 6.504 -18.658 1.00 88.38 123 SER A CA 1
ATOM 938 C C . SER A 1 123 ? 13.935 7.950 -18.977 1.00 88.38 123 SER A C 1
ATOM 940 O O . SER A 1 123 ? 13.462 8.246 -20.074 1.00 88.38 123 SER A O 1
ATOM 942 N N . LEU A 1 124 ? 14.144 8.849 -18.020 1.00 86.75 124 LEU A N 1
ATOM 943 C CA . LEU A 1 124 ? 13.967 10.293 -18.143 1.00 86.75 124 LEU A CA 1
ATOM 944 C C . LEU A 1 124 ? 15.288 10.973 -17.766 1.00 86.75 124 LEU A C 1
ATOM 946 O O . LEU A 1 124 ? 15.512 11.324 -16.608 1.00 86.75 124 LEU A O 1
ATOM 950 N N . GLY A 1 125 ? 16.174 11.122 -18.753 1.00 87.94 125 GLY A N 1
ATOM 951 C CA . GLY A 1 125 ? 17.554 11.542 -18.505 1.00 87.94 125 GLY A CA 1
ATOM 952 C C . GLY A 1 125 ? 18.259 10.533 -17.600 1.00 87.94 125 GLY A C 1
ATOM 953 O O . GLY A 1 125 ? 18.212 9.334 -17.868 1.00 87.94 125 GLY A O 1
ATOM 954 N N . ASP A 1 126 ? 18.833 11.023 -16.503 1.00 87.12 126 ASP A N 1
ATOM 955 C CA . ASP A 1 126 ? 19.523 10.191 -15.511 1.00 87.12 126 ASP A CA 1
ATOM 956 C C . ASP A 1 126 ? 18.560 9.440 -14.580 1.00 87.12 126 ASP A C 1
ATOM 958 O O . ASP A 1 126 ? 18.972 8.566 -13.825 1.00 87.12 126 ASP A O 1
ATOM 962 N N . PHE A 1 127 ? 17.264 9.758 -14.606 1.00 91.25 127 PHE A N 1
ATOM 963 C CA . PHE A 1 127 ? 16.279 9.092 -13.763 1.00 91.25 127 PHE A CA 1
ATOM 964 C C . PHE A 1 127 ? 15.631 7.919 -14.485 1.00 91.25 127 PHE A C 1
ATOM 966 O O . PHE A 1 127 ? 15.354 7.959 -15.681 1.00 91.25 127 PHE A O 1
ATOM 973 N N . THR A 1 128 ? 15.299 6.883 -13.726 1.00 92.94 128 THR A N 1
ATOM 974 C CA . THR A 1 128 ? 14.489 5.763 -14.199 1.00 92.94 128 THR A CA 1
ATOM 975 C C . THR A 1 128 ? 13.150 5.769 -13.482 1.00 92.94 128 THR A C 1
ATOM 977 O O . THR A 1 128 ? 13.075 5.630 -12.263 1.00 92.94 128 THR A O 1
ATOM 980 N N . PHE A 1 129 ? 12.076 5.914 -14.247 1.00 96.00 129 PHE A N 1
ATOM 981 C CA . PHE A 1 129 ? 10.716 5.707 -13.781 1.00 96.00 129 PHE A CA 1
ATOM 982 C C . PHE A 1 129 ? 10.333 4.238 -13.951 1.00 96.00 129 PHE A C 1
ATOM 984 O O . PHE A 1 129 ? 10.595 3.631 -14.988 1.00 96.00 129 PHE A O 1
ATOM 991 N N . THR A 1 130 ? 9.682 3.655 -12.950 1.00 96.12 130 THR A N 1
ATOM 992 C CA . THR A 1 130 ? 9.082 2.324 -13.039 1.00 96.12 130 THR A CA 1
ATOM 993 C C . THR A 1 130 ? 7.648 2.359 -12.535 1.00 96.12 130 THR A C 1
ATOM 995 O O . THR A 1 130 ? 7.421 2.606 -11.354 1.00 96.12 130 THR A O 1
ATOM 998 N N . GLY A 1 131 ? 6.682 2.064 -13.401 1.00 97.81 131 GLY A N 1
ATOM 999 C CA . GLY A 1 131 ? 5.303 1.770 -13.009 1.00 97.81 131 GLY A CA 1
ATOM 1000 C C . GLY A 1 131 ? 5.112 0.266 -12.839 1.00 97.81 131 GLY A C 1
ATOM 1001 O O . GLY A 1 131 ? 5.656 -0.518 -13.617 1.00 97.81 131 GLY A O 1
ATOM 1002 N N . PHE A 1 132 ? 4.360 -0.171 -11.834 1.00 97.44 132 PHE A N 1
ATOM 1003 C CA . PHE A 1 132 ? 4.123 -1.595 -11.611 1.00 97.44 132 PHE A CA 1
ATOM 1004 C C . PHE A 1 132 ? 2.723 -1.883 -11.076 1.00 97.44 132 PHE A C 1
ATOM 1006 O O . PHE A 1 132 ? 2.165 -1.129 -10.284 1.00 97.44 132 PHE A O 1
ATOM 1013 N N . LEU A 1 133 ? 2.186 -3.024 -11.506 1.00 98.00 133 LEU A N 1
ATOM 1014 C CA . LEU A 1 133 ? 0.955 -3.616 -10.996 1.00 98.00 133 LEU A CA 1
ATOM 1015 C C . LEU A 1 133 ? 1.301 -4.997 -10.438 1.00 98.00 133 LEU A C 1
ATOM 1017 O O . LEU A 1 133 ? 2.078 -5.743 -11.043 1.00 98.00 133 LEU A O 1
ATOM 1021 N N . ARG A 1 134 ? 0.769 -5.338 -9.271 1.00 96.31 134 ARG A N 1
ATOM 1022 C CA . ARG A 1 134 ? 1.059 -6.588 -8.569 1.00 96.31 134 ARG A CA 1
ATOM 1023 C C . ARG A 1 134 ? -0.235 -7.219 -8.086 1.00 96.31 134 ARG A C 1
ATOM 1025 O O . ARG A 1 134 ? -1.141 -6.522 -7.642 1.00 96.31 134 ARG A O 1
ATOM 1032 N N . GLY A 1 135 ? -0.299 -8.541 -8.166 1.00 97.56 135 GLY A N 1
ATOM 1033 C CA . GLY A 1 135 ? -1.345 -9.354 -7.557 1.00 97.56 135 GLY A CA 1
ATOM 1034 C C . GLY A 1 135 ? -0.706 -10.466 -6.737 1.00 97.56 135 GLY A C 1
ATOM 1035 O O . GLY A 1 135 ? 0.339 -11.003 -7.118 1.00 97.56 135 GLY A O 1
ATOM 1036 N N . GLY A 1 136 ? -1.293 -10.795 -5.594 1.00 96.25 136 GLY A N 1
ATOM 1037 C CA . GLY A 1 136 ? -0.671 -11.743 -4.685 1.00 96.25 136 GLY A CA 1
ATOM 1038 C C . GLY A 1 136 ? -1.529 -12.140 -3.501 1.00 96.25 136 GLY A C 1
ATOM 1039 O O . GLY A 1 136 ? -2.749 -11.967 -3.500 1.00 96.25 136 GLY A O 1
ATOM 1040 N N . LEU A 1 137 ? -0.854 -12.684 -2.495 1.00 95.38 137 LEU A N 1
ATOM 1041 C CA . LEU A 1 137 ? -1.443 -13.102 -1.233 1.00 95.38 137 LEU A CA 1
ATOM 1042 C C . LEU A 1 137 ? -0.777 -12.349 -0.081 1.00 95.38 137 LEU A C 1
ATOM 1044 O O . LEU A 1 137 ? 0.422 -12.061 -0.104 1.00 95.38 137 LEU A O 1
ATOM 1048 N N . MET A 1 138 ? -1.585 -12.013 0.911 1.00 95.12 138 MET A N 1
ATOM 1049 C CA . MET A 1 138 ? -1.213 -11.264 2.096 1.00 95.12 138 MET A CA 1
ATOM 1050 C C . MET A 1 138 ? -1.750 -12.005 3.313 1.00 95.12 138 MET A C 1
ATOM 1052 O O . MET A 1 138 ? -2.955 -12.173 3.451 1.00 95.12 138 MET A O 1
ATOM 1056 N N . ASP A 1 139 ? -0.857 -12.429 4.192 1.00 94.12 139 ASP A N 1
ATOM 1057 C CA . ASP A 1 139 ? -1.201 -12.989 5.489 1.00 94.12 139 ASP A CA 1
ATOM 1058 C C . ASP A 1 139 ? -1.199 -11.860 6.515 1.00 94.12 139 ASP A C 1
ATOM 1060 O O . ASP A 1 139 ? -0.171 -11.214 6.720 1.00 94.12 139 ASP A O 1
ATOM 1064 N N . VAL A 1 140 ? -2.338 -11.620 7.155 1.00 93.81 140 VAL A N 1
ATOM 1065 C CA . VAL A 1 140 ? -2.521 -10.556 8.141 1.00 93.81 140 VAL A CA 1
ATOM 1066 C C . VAL A 1 140 ? -2.964 -11.152 9.470 1.00 93.81 140 VAL A C 1
ATOM 1068 O O . VAL A 1 140 ? -3.827 -12.023 9.530 1.00 93.81 140 VAL A O 1
ATOM 1071 N N . SER A 1 141 ? -2.350 -10.693 10.550 1.00 92.19 141 SER A N 1
ATOM 1072 C CA . SER A 1 141 ? -2.696 -11.064 11.917 1.00 92.19 141 SER A CA 1
ATOM 1073 C C . SER A 1 141 ? -3.010 -9.820 12.727 1.00 92.19 141 SER A C 1
ATOM 1075 O O . SER A 1 141 ? -2.328 -8.807 12.573 1.00 92.19 141 SER A O 1
ATOM 1077 N N . LEU A 1 142 ? -3.980 -9.937 13.626 1.00 93.00 142 LEU A N 1
ATOM 1078 C CA . LEU A 1 142 ? -4.293 -8.944 14.641 1.00 93.00 142 LEU A CA 1
ATOM 1079 C C . LEU A 1 142 ? -4.006 -9.549 16.016 1.00 93.00 142 LEU A C 1
ATOM 1081 O O . LEU A 1 142 ? -4.593 -10.571 16.375 1.00 93.00 142 LEU A O 1
ATOM 1085 N N . ASP A 1 143 ? -3.117 -8.915 16.773 1.00 92.00 143 ASP A N 1
ATOM 1086 C CA . ASP A 1 143 ? -2.972 -9.199 18.197 1.00 92.00 143 ASP A CA 1
ATOM 1087 C C . ASP A 1 143 ? -4.174 -8.623 18.948 1.00 92.00 143 ASP A C 1
ATOM 1089 O O . ASP A 1 143 ? -4.637 -7.527 18.623 1.00 92.00 143 ASP A O 1
ATOM 1093 N N . LYS A 1 144 ? -4.634 -9.338 19.983 1.00 92.62 144 LYS A N 1
ATOM 1094 C CA . LYS A 1 144 ? -5.760 -8.917 20.827 1.00 92.62 144 LYS A CA 1
ATOM 1095 C C . LYS A 1 144 ? -5.623 -7.440 21.223 1.00 92.62 144 LYS A C 1
ATOM 1097 O O . LYS A 1 144 ? -4.597 -7.022 21.771 1.00 92.62 144 LYS A O 1
ATOM 1102 N N . PHE A 1 145 ? -6.656 -6.662 20.933 1.00 94.50 145 PHE A N 1
ATOM 1103 C CA . PHE A 1 145 ? -6.786 -5.265 21.316 1.00 94.50 145 PHE A CA 1
ATOM 1104 C C . PHE A 1 145 ? -7.780 -5.150 22.460 1.00 94.50 145 PHE A C 1
ATOM 1106 O O . PHE A 1 145 ? -8.865 -5.716 22.403 1.00 94.50 145 PHE A O 1
ATOM 1113 N N . VAL A 1 146 ? -7.397 -4.417 23.500 1.00 93.69 146 VAL A N 1
ATOM 1114 C CA . VAL A 1 146 ? -8.230 -4.197 24.679 1.00 93.69 146 VAL A CA 1
ATOM 1115 C C . VAL A 1 146 ? -8.390 -2.703 24.895 1.00 93.69 146 VAL A C 1
ATOM 1117 O O . VAL A 1 146 ? -7.409 -1.997 25.139 1.00 93.69 146 VAL A O 1
ATOM 1120 N N . GLY A 1 147 ? -9.633 -2.240 24.826 1.00 91.88 147 GLY A N 1
ATOM 1121 C CA . GLY A 1 147 ? -10.071 -0.953 25.336 1.00 91.88 147 GLY A CA 1
ATOM 1122 C C . GLY A 1 147 ? -10.605 -1.114 26.754 1.00 91.88 147 GLY A C 1
ATOM 1123 O O . GLY A 1 147 ? -11.434 -1.985 27.028 1.00 91.88 147 GLY A O 1
ATOM 1124 N N . SER A 1 148 ? -10.144 -0.266 27.665 1.00 90.19 148 SER A N 1
ATOM 1125 C CA . SER A 1 148 ? -10.578 -0.253 29.059 1.00 90.19 148 SER A CA 1
ATOM 1126 C C . SER A 1 148 ? -11.003 1.145 29.489 1.00 90.19 148 SER A C 1
ATOM 1128 O O . SER A 1 148 ? -10.354 2.129 29.138 1.00 90.19 148 SER A O 1
ATOM 1130 N N . TYR A 1 149 ? -12.063 1.239 30.284 1.00 87.94 149 TYR A N 1
ATOM 1131 C CA . TYR A 1 149 ? -12.412 2.451 31.014 1.00 87.94 149 TYR A CA 1
ATOM 1132 C C . TYR A 1 149 ? -11.370 2.710 32.106 1.00 87.94 149 TYR A C 1
ATOM 1134 O O . TYR A 1 149 ? -11.038 1.803 32.870 1.00 87.94 149 TYR A O 1
ATOM 1142 N N . ASN A 1 150 ? -10.858 3.937 32.182 1.00 89.12 150 ASN A N 1
ATOM 1143 C CA . ASN A 1 150 ? -9.808 4.338 33.121 1.00 89.12 150 ASN A CA 1
ATOM 1144 C C . ASN A 1 150 ? -10.131 5.691 33.780 1.00 89.12 150 ASN A C 1
ATOM 1146 O O . ASN A 1 150 ? -9.372 6.658 33.670 1.00 89.12 150 ASN A O 1
ATOM 1150 N N . GLY A 1 151 ? -11.302 5.775 34.412 1.00 85.00 151 GLY A N 1
ATOM 1151 C CA . GLY A 1 151 ? -11.729 6.951 35.168 1.00 85.00 151 GLY A CA 1
ATOM 1152 C C . GLY A 1 151 ? -11.066 7.077 36.542 1.00 85.00 151 GLY A C 1
ATOM 1153 O O . GLY A 1 151 ? -10.486 6.135 37.077 1.00 85.00 151 GLY A O 1
ATOM 1154 N N . THR A 1 152 ? -11.168 8.263 37.146 1.00 83.50 152 THR A N 1
ATOM 1155 C CA . THR A 1 152 ? -10.656 8.537 38.508 1.00 83.50 152 THR A CA 1
ATOM 1156 C C . THR A 1 152 ? -11.455 7.843 39.613 1.00 83.50 152 THR A C 1
ATOM 1158 O O . THR A 1 152 ? -11.069 7.871 40.779 1.00 83.50 152 THR A O 1
ATOM 1161 N N . ASP A 1 153 ? -12.605 7.291 39.255 1.00 82.06 153 ASP A N 1
ATOM 1162 C CA . ASP A 1 153 ? -13.589 6.639 40.108 1.00 82.06 153 ASP A CA 1
ATOM 1163 C C . ASP A 1 153 ? -13.394 5.117 40.213 1.00 82.06 153 ASP A C 1
ATOM 1165 O O . ASP A 1 153 ? -14.050 4.470 41.030 1.00 82.06 153 ASP A O 1
ATOM 1169 N N . VAL A 1 154 ? -12.463 4.547 39.441 1.00 81.44 154 VAL A N 1
ATOM 1170 C CA . VAL A 1 154 ? -12.110 3.124 39.483 1.00 81.44 154 VAL A CA 1
ATOM 1171 C C . VAL A 1 154 ? -10.670 2.932 39.956 1.00 81.44 154 VAL A C 1
ATOM 1173 O O . VAL A 1 154 ? -9.760 3.670 39.592 1.00 81.44 154 VAL A O 1
ATOM 1176 N N . ASN A 1 155 ? -10.439 1.912 40.789 1.00 82.38 155 ASN A N 1
ATOM 1177 C CA . ASN A 1 155 ? -9.095 1.605 41.301 1.00 82.38 155 ASN A CA 1
ATOM 1178 C C . ASN A 1 155 ? -8.213 0.881 40.268 1.00 82.38 155 ASN A C 1
ATOM 1180 O O . ASN A 1 155 ? -6.990 0.858 40.410 1.00 82.38 155 ASN A O 1
ATOM 1184 N N . GLN A 1 156 ? -8.832 0.236 39.276 1.00 85.31 156 GLN A N 1
ATOM 1185 C CA . GLN A 1 156 ? -8.178 -0.472 38.178 1.00 85.31 156 GLN A CA 1
ATOM 1186 C C . GLN A 1 156 ? -8.996 -0.280 36.894 1.00 85.31 156 GLN A C 1
ATOM 1188 O O . GLN A 1 156 ? -10.223 -0.186 36.994 1.00 85.31 156 GLN A O 1
ATOM 1193 N N . PRO A 1 157 ? -8.352 -0.246 35.713 1.00 87.56 157 PRO A N 1
ATOM 1194 C CA . PRO A 1 157 ? -9.066 -0.150 34.447 1.00 87.56 157 PRO A CA 1
ATOM 1195 C C . PRO A 1 157 ? -10.054 -1.307 34.254 1.00 87.56 157 PRO A C 1
ATOM 1197 O O . PRO A 1 157 ? -9.719 -2.459 34.534 1.00 87.56 157 PRO A O 1
ATOM 1200 N N . ILE A 1 158 ? -11.252 -1.001 33.757 1.00 86.69 158 ILE A N 1
ATOM 1201 C CA . ILE A 1 158 ? -12.314 -1.983 33.485 1.00 86.69 158 ILE A CA 1
ATOM 1202 C C . ILE A 1 158 ? -12.341 -2.259 31.981 1.00 86.69 158 ILE A C 1
ATOM 1204 O O . ILE A 1 158 ? -12.490 -1.325 31.203 1.00 86.69 158 ILE A O 1
ATOM 1208 N N . GLU A 1 159 ? -12.185 -3.512 31.553 1.00 87.62 159 GLU A N 1
ATOM 1209 C CA . GLU A 1 159 ? -12.287 -3.903 30.138 1.00 87.62 159 GLU A CA 1
ATOM 1210 C C . GLU A 1 159 ? -13.709 -3.669 29.612 1.00 87.62 159 GLU A C 1
ATOM 1212 O O . GLU A 1 159 ? -14.679 -4.115 30.216 1.00 87.62 159 GLU A O 1
ATOM 1217 N N . ILE A 1 160 ? -13.818 -2.945 28.497 1.00 87.81 160 ILE A N 1
ATOM 1218 C CA . ILE A 1 160 ? -15.099 -2.563 27.873 1.00 87.81 160 ILE A CA 1
ATOM 1219 C C . ILE A 1 160 ? -15.178 -2.966 26.403 1.00 87.81 160 ILE A C 1
ATOM 1221 O O . ILE A 1 160 ? -16.274 -3.063 25.864 1.00 87.81 160 ILE A O 1
ATOM 1225 N N . LEU A 1 161 ? -14.032 -3.181 25.756 1.00 89.88 161 LEU A N 1
ATOM 1226 C CA . LEU A 1 161 ? -13.927 -3.614 24.372 1.00 89.88 161 LEU A CA 1
ATOM 1227 C C . LEU A 1 161 ? -12.734 -4.557 24.248 1.00 89.88 161 LEU A C 1
ATOM 1229 O O . LEU A 1 161 ? -11.616 -4.211 24.629 1.00 89.88 161 LEU A O 1
ATOM 1233 N N . ASN A 1 162 ? -12.984 -5.720 23.675 1.00 92.31 162 ASN A N 1
ATOM 1234 C CA . ASN A 1 162 ? -11.990 -6.662 23.210 1.00 92.31 162 ASN A CA 1
ATOM 1235 C C . ASN A 1 162 ? -12.180 -6.848 21.706 1.00 92.31 162 ASN A C 1
ATOM 1237 O O . ASN A 1 162 ? -13.260 -7.230 21.275 1.00 92.31 162 ASN A O 1
ATOM 1241 N N . THR A 1 163 ? -11.130 -6.625 20.932 1.00 92.44 163 THR A N 1
ATOM 1242 C CA . THR A 1 163 ? -11.126 -6.834 19.487 1.00 92.44 163 THR A CA 1
ATOM 1243 C C . THR A 1 163 ? -10.059 -7.878 19.169 1.00 92.44 163 THR A C 1
ATOM 1245 O O . THR A 1 163 ? -8.865 -7.659 19.407 1.00 92.44 163 THR A O 1
ATOM 1248 N N . GLU A 1 164 ? -10.463 -9.023 18.625 1.00 93.00 164 GLU A N 1
ATOM 1249 C CA . GLU A 1 164 ? -9.555 -10.126 18.299 1.00 93.00 164 GLU A CA 1
ATOM 1250 C C . GLU A 1 164 ? -9.931 -10.840 16.996 1.00 93.00 164 GLU A C 1
ATOM 1252 O O . GLU A 1 164 ? -11.021 -10.684 16.448 1.00 93.00 164 GLU A O 1
ATOM 1257 N N . LEU A 1 165 ? -8.997 -11.622 16.452 1.00 90.12 165 LEU A N 1
ATOM 1258 C CA . LEU A 1 165 ? -9.274 -12.434 15.271 1.00 90.12 165 LEU A CA 1
ATOM 1259 C C . LEU A 1 165 ? -10.285 -13.536 15.626 1.00 90.12 165 LEU A C 1
ATOM 1261 O O . LEU A 1 165 ? -10.067 -14.288 16.576 1.00 90.12 165 LEU A O 1
ATOM 1265 N N . SER A 1 166 ? -11.350 -13.678 14.835 1.00 88.38 166 SER A N 1
ATOM 1266 C CA . SER A 1 166 ? -12.372 -14.695 15.096 1.00 88.38 166 SER A CA 1
ATOM 1267 C C . SER A 1 166 ? -11.828 -16.124 15.004 1.00 88.38 166 SER A C 1
ATOM 1269 O O . SER A 1 166 ? -10.977 -16.450 14.165 1.00 88.38 166 SER A O 1
ATOM 1271 N N . SER A 1 167 ? -12.359 -17.012 15.849 1.00 78.06 167 SER A N 1
ATOM 1272 C CA . SER A 1 167 ? -12.023 -18.432 15.852 1.00 78.06 167 SER A CA 1
ATOM 1273 C C . SER A 1 167 ? -12.405 -19.089 14.518 1.00 78.06 167 SER A C 1
ATOM 1275 O O . SER A 1 167 ? -13.574 -19.361 14.258 1.00 78.06 167 SER A O 1
ATOM 1277 N N . GLY A 1 168 ? -11.409 -19.378 13.677 1.00 69.31 168 GLY A N 1
ATOM 1278 C CA . GLY A 1 168 ? -11.602 -19.985 12.351 1.00 69.31 168 GLY A CA 1
ATOM 1279 C C . GLY A 1 168 ? -11.423 -19.023 11.173 1.00 69.31 168 GLY A C 1
ATOM 1280 O O . GLY A 1 168 ? -11.394 -19.480 10.027 1.00 69.31 168 GLY A O 1
ATOM 1281 N N . SER A 1 169 ? -11.228 -17.730 11.447 1.00 75.44 169 SER A N 1
ATOM 1282 C CA . SER A 1 169 ? -10.874 -16.722 10.447 1.00 75.44 169 SER A CA 1
ATOM 1283 C C . SER A 1 169 ? -9.564 -17.087 9.741 1.00 75.44 169 SER A C 1
ATOM 1285 O O . SER A 1 169 ? -8.587 -17.512 10.368 1.00 75.44 169 SER A O 1
ATOM 1287 N N . LYS A 1 170 ? -9.532 -16.940 8.412 1.00 75.25 170 LYS A N 1
ATOM 1288 C CA . LYS A 1 170 ? -8.295 -17.084 7.635 1.00 75.25 170 LYS A CA 1
ATOM 1289 C C . LYS A 1 170 ? -7.569 -15.746 7.617 1.00 75.25 170 LYS A C 1
ATOM 1291 O O . LYS A 1 170 ? -8.107 -14.757 7.138 1.00 75.25 170 LYS A O 1
ATOM 1296 N N . SER A 1 171 ? -6.310 -15.753 8.041 1.00 83.00 171 SER A N 1
ATOM 1297 C CA . SER A 1 171 ? -5.409 -14.600 7.937 1.00 83.00 171 SER A CA 1
ATOM 1298 C C . SER A 1 171 ? -4.978 -14.288 6.501 1.00 83.00 171 SER A C 1
ATOM 1300 O O . SER A 1 171 ? -4.470 -13.204 6.242 1.00 83.00 171 SER A O 1
ATOM 1302 N N . SER A 1 172 ? -5.148 -15.230 5.568 1.00 90.19 172 SER A N 1
ATOM 1303 C CA . SER A 1 172 ? -4.652 -15.107 4.196 1.00 90.19 172 SER A CA 1
ATOM 1304 C C . SER A 1 172 ? -5.693 -14.491 3.265 1.00 90.19 172 SER A C 1
ATOM 1306 O O . SER A 1 172 ? -6.770 -15.060 3.063 1.00 90.19 172 SER A O 1
ATOM 1308 N N . LEU A 1 173 ? -5.349 -13.353 2.669 1.00 92.25 173 LEU A N 1
ATOM 1309 C CA . LEU A 1 173 ? -6.176 -12.565 1.763 1.00 92.25 173 LEU A CA 1
ATOM 1310 C C . LEU A 1 173 ? -5.506 -12.445 0.394 1.00 92.25 173 LEU A C 1
ATOM 1312 O O . LEU A 1 173 ? -4.295 -12.260 0.289 1.00 92.25 173 LEU A O 1
ATOM 1316 N N . GLY A 1 174 ? -6.303 -12.483 -0.673 1.00 94.88 174 GLY A N 1
ATOM 1317 C CA . GLY A 1 174 ? -5.847 -11.985 -1.970 1.00 94.88 174 GLY A CA 1
ATOM 1318 C C . GLY A 1 174 ? -5.655 -10.474 -1.905 1.00 94.88 174 GLY A C 1
ATOM 1319 O O . GLY A 1 174 ? -6.414 -9.790 -1.222 1.00 94.88 174 GLY A O 1
ATOM 1320 N N . TYR A 1 175 ? -4.676 -9.935 -2.622 1.00 96.19 175 TYR A N 1
ATOM 1321 C CA . TYR A 1 175 ? -4.505 -8.488 -2.722 1.00 96.19 175 TYR A CA 1
ATOM 1322 C C . TYR A 1 175 ? -3.972 -8.069 -4.090 1.00 96.19 175 TYR A C 1
ATOM 1324 O O . TYR A 1 175 ? -3.397 -8.875 -4.829 1.00 96.19 175 TYR A O 1
ATOM 1332 N N . ALA A 1 176 ? -4.149 -6.790 -4.404 1.00 97.25 176 ALA A N 1
ATOM 1333 C CA . ALA A 1 176 ? -3.452 -6.126 -5.488 1.00 97.25 176 ALA A CA 1
ATOM 1334 C C . ALA A 1 176 ? -2.776 -4.852 -4.999 1.00 97.25 176 ALA A C 1
ATOM 1336 O O . ALA A 1 176 ? -3.224 -4.203 -4.048 1.00 97.25 176 ALA A O 1
ATOM 1337 N N . SER A 1 177 ? -1.701 -4.486 -5.685 1.00 97.38 177 SER A N 1
ATOM 1338 C CA . SER A 1 177 ? -1.072 -3.192 -5.506 1.00 97.38 177 SER A CA 1
ATOM 1339 C C . SER A 1 177 ? -0.694 -2.542 -6.828 1.00 97.38 177 SER A C 1
ATOM 1341 O O . SER A 1 177 ? -0.372 -3.205 -7.816 1.00 97.38 177 SER A O 1
ATOM 1343 N N . LEU A 1 178 ? -0.776 -1.216 -6.842 1.00 98.06 178 LEU A N 1
ATOM 1344 C CA . LEU A 1 178 ? -0.382 -0.353 -7.949 1.00 98.06 178 LEU A CA 1
ATOM 1345 C C . LEU A 1 178 ? 0.643 0.631 -7.410 1.00 98.06 178 LEU A C 1
ATOM 1347 O O . LEU A 1 178 ? 0.368 1.322 -6.432 1.00 98.06 178 LEU A O 1
ATOM 1351 N N . GLY A 1 179 ? 1.801 0.733 -8.046 1.00 97.69 179 GLY A N 1
ATOM 1352 C CA . GLY A 1 179 ? 2.818 1.651 -7.570 1.00 97.69 179 GLY A CA 1
ATOM 1353 C C . GLY A 1 179 ? 3.731 2.193 -8.647 1.00 97.69 179 GLY A C 1
ATOM 1354 O O . GLY A 1 179 ? 3.725 1.776 -9.807 1.00 97.69 179 GLY A O 1
ATOM 1355 N N . VAL A 1 180 ? 4.504 3.177 -8.215 1.00 98.06 180 VAL A N 1
ATOM 1356 C CA . VAL A 1 180 ? 5.505 3.880 -9.000 1.00 98.06 180 VAL A CA 1
ATOM 1357 C C . VAL A 1 180 ? 6.807 3.955 -8.213 1.00 98.06 180 VAL A C 1
ATOM 1359 O O . VAL A 1 180 ? 6.812 4.082 -6.987 1.00 98.06 180 VAL A O 1
ATOM 1362 N N . LYS A 1 181 ? 7.925 3.874 -8.925 1.00 97.44 181 LYS A N 1
ATOM 1363 C CA . LYS A 1 181 ? 9.280 4.001 -8.392 1.00 97.44 181 LYS A CA 1
ATOM 1364 C C . LYS A 1 181 ? 10.057 4.986 -9.257 1.00 97.44 181 LYS A C 1
ATOM 1366 O O . LYS A 1 181 ? 10.005 4.896 -10.481 1.00 97.44 181 LYS A O 1
ATOM 1371 N N . PHE A 1 182 ? 10.776 5.901 -8.621 1.00 97.19 182 PHE A N 1
ATOM 1372 C CA . PHE A 1 182 ? 11.698 6.825 -9.276 1.00 97.19 182 PHE A CA 1
ATOM 1373 C C . PHE A 1 182 ? 13.101 6.552 -8.755 1.00 97.19 182 PHE A C 1
ATOM 1375 O O . PHE A 1 182 ? 13.375 6.759 -7.572 1.00 97.19 182 PHE A O 1
ATOM 1382 N N . SER A 1 183 ? 13.965 6.061 -9.633 1.00 95.81 183 SER A N 1
ATOM 1383 C CA . SER A 1 183 ? 15.324 5.624 -9.333 1.00 95.81 183 SER A CA 1
ATOM 1384 C C . SER A 1 183 ? 16.351 6.579 -9.932 1.00 95.81 183 SER A C 1
ATOM 1386 O O . SER A 1 183 ? 16.173 7.065 -11.045 1.00 95.81 183 SER A O 1
ATOM 1388 N N . TYR A 1 184 ? 17.437 6.807 -9.204 1.00 94.38 184 TYR A N 1
ATOM 1389 C CA . TYR A 1 184 ? 18.609 7.564 -9.623 1.00 94.38 184 TYR A CA 1
ATOM 1390 C C . TYR A 1 184 ? 19.856 6.673 -9.489 1.00 94.38 184 TYR A C 1
ATOM 1392 O O . TYR A 1 184 ? 20.076 6.117 -8.404 1.00 94.38 184 TYR A O 1
ATOM 1400 N N . PRO A 1 185 ? 20.661 6.495 -10.548 1.00 92.75 185 PRO A N 1
ATOM 1401 C CA . PRO A 1 185 ? 21.886 5.709 -10.501 1.00 92.75 185 PRO A CA 1
ATOM 1402 C C . PRO A 1 185 ? 22.934 6.430 -9.646 1.00 92.75 185 PRO A C 1
ATOM 1404 O O . PRO A 1 185 ? 23.275 7.586 -9.877 1.00 92.75 185 PRO A O 1
ATOM 1407 N N . VAL A 1 186 ? 23.446 5.745 -8.626 1.00 90.62 186 VAL A N 1
ATOM 1408 C CA . VAL A 1 186 ? 24.478 6.269 -7.713 1.00 90.62 186 VAL A CA 1
ATOM 1409 C C . VAL A 1 186 ? 25.852 5.704 -8.068 1.00 90.62 186 VAL A C 1
ATOM 1411 O O . VAL A 1 186 ? 26.866 6.382 -7.922 1.00 90.62 186 VAL A O 1
ATOM 1414 N N . TYR A 1 187 ? 25.892 4.453 -8.520 1.00 88.06 187 TYR A N 1
ATOM 1415 C CA . TYR A 1 187 ? 27.092 3.759 -8.973 1.00 88.06 187 TYR A CA 1
ATOM 1416 C C . TYR A 1 187 ? 26.696 2.702 -10.010 1.00 88.06 187 TYR A C 1
ATOM 1418 O O . TYR A 1 187 ? 25.513 2.415 -10.153 1.00 88.06 187 TYR A O 1
ATOM 1426 N N . GLN A 1 188 ? 27.662 2.093 -10.700 1.00 83.75 188 GLN A N 1
ATOM 1427 C CA . GLN A 1 188 ? 27.400 1.065 -11.711 1.00 83.75 188 GLN A CA 1
ATOM 1428 C C . GLN A 1 188 ? 26.485 -0.042 -11.160 1.00 83.75 188 GLN A C 1
ATOM 1430 O O . GLN A 1 188 ? 26.843 -0.760 -10.217 1.00 83.75 188 GLN A O 1
ATOM 1435 N N . GLY A 1 189 ? 25.280 -0.128 -11.728 1.00 83.31 189 GLY A N 1
ATOM 1436 C CA . GLY A 1 189 ? 24.225 -1.047 -11.305 1.00 83.31 189 GLY A CA 1
ATOM 1437 C C . GLY A 1 189 ? 23.541 -0.705 -9.976 1.00 83.31 189 GLY A C 1
ATOM 1438 O O . GLY A 1 189 ? 22.504 -1.287 -9.691 1.00 83.31 189 GLY A O 1
ATOM 1439 N N . LEU A 1 190 ? 24.046 0.222 -9.157 1.00 90.25 190 LEU A N 1
ATOM 1440 C CA . LEU A 1 190 ? 23.434 0.630 -7.888 1.00 90.25 190 LEU A CA 1
ATOM 1441 C C . LEU A 1 190 ? 22.615 1.913 -8.066 1.00 90.25 190 LEU A C 1
ATOM 1443 O O . LEU A 1 190 ? 23.148 2.954 -8.443 1.00 90.25 190 LEU A O 1
ATOM 1447 N N . SER A 1 191 ? 21.344 1.879 -7.678 1.00 93.62 191 SER A N 1
ATOM 1448 C CA . SER A 1 191 ? 20.451 3.038 -7.681 1.00 93.62 191 SER A CA 1
ATOM 1449 C C . SER A 1 191 ? 19.877 3.320 -6.296 1.00 93.62 191 SER A C 1
ATOM 1451 O O . SER A 1 191 ? 19.626 2.407 -5.510 1.00 93.62 191 SER A O 1
ATOM 1453 N N . ALA A 1 192 ? 19.648 4.595 -6.000 1.00 96.44 192 ALA A N 1
ATOM 1454 C CA . ALA A 1 192 ? 18.789 5.024 -4.904 1.00 96.44 192 ALA A CA 1
ATOM 1455 C C . ALA A 1 192 ? 17.420 5.386 -5.473 1.00 96.44 192 ALA A C 1
ATOM 1457 O O . ALA A 1 192 ? 17.333 5.898 -6.587 1.00 96.44 192 ALA A O 1
ATOM 1458 N N . PHE A 1 193 ? 16.342 5.121 -4.743 1.00 97.50 193 PHE A N 1
ATOM 1459 C CA . PHE A 1 193 ? 15.007 5.388 -5.265 1.00 97.50 193 PHE A CA 1
ATOM 1460 C C . PHE A 1 193 ? 13.997 5.789 -4.200 1.00 97.50 193 PHE A C 1
ATOM 1462 O O . PHE A 1 193 ? 14.144 5.479 -3.016 1.00 97.50 193 PHE A O 1
ATOM 1469 N N . VAL A 1 194 ? 12.931 6.434 -4.668 1.00 98.19 194 VAL A N 1
ATOM 1470 C CA . VAL A 1 194 ? 11.685 6.648 -3.927 1.00 98.19 194 VAL A CA 1
ATOM 1471 C C . VAL A 1 194 ? 10.583 5.789 -4.544 1.00 98.19 194 VAL A C 1
ATOM 1473 O O . VAL A 1 194 ? 10.528 5.621 -5.765 1.00 98.19 194 VAL A O 1
ATOM 1476 N N . LYS A 1 195 ? 9.715 5.219 -3.709 1.00 97.94 195 LYS A N 1
ATOM 1477 C CA . LYS A 1 195 ? 8.630 4.316 -4.111 1.00 97.94 195 LYS A CA 1
ATOM 1478 C C . LYS A 1 195 ? 7.331 4.757 -3.447 1.00 97.94 195 LYS A C 1
ATOM 1480 O O . LYS A 1 195 ? 7.309 5.007 -2.243 1.00 97.94 195 LYS A O 1
ATOM 1485 N N . ALA A 1 196 ? 6.261 4.828 -4.230 1.00 98.38 196 ALA A N 1
ATOM 1486 C CA . ALA A 1 196 ? 4.903 5.035 -3.746 1.00 98.38 196 ALA A CA 1
ATOM 1487 C C . ALA A 1 196 ? 4.019 3.897 -4.259 1.00 98.38 196 ALA A C 1
ATOM 1489 O O . ALA A 1 196 ? 4.070 3.556 -5.441 1.00 98.38 196 ALA A O 1
ATOM 1490 N N . GLU A 1 197 ? 3.232 3.288 -3.384 1.00 97.81 197 GLU A N 1
ATOM 1491 C CA . GLU A 1 197 ? 2.447 2.101 -3.721 1.00 97.81 197 GLU A CA 1
ATOM 1492 C C . GLU A 1 197 ? 1.105 2.119 -2.995 1.00 97.81 197 GLU A C 1
ATOM 1494 O O . GLU A 1 197 ? 1.030 2.391 -1.804 1.00 97.81 197 GLU A O 1
ATOM 1499 N N . TYR A 1 198 ? 0.032 1.841 -3.719 1.00 98.19 198 TYR A N 1
ATOM 1500 C CA . TYR A 1 198 ? -1.307 1.663 -3.184 1.00 98.19 198 TYR A CA 1
ATOM 1501 C C . TYR A 1 198 ? -1.598 0.175 -3.031 1.00 98.19 198 TYR A C 1
ATOM 1503 O O . TYR A 1 198 ? -1.444 -0.570 -3.997 1.00 98.19 198 TYR A O 1
ATOM 1511 N N . PHE A 1 199 ? -2.058 -0.244 -1.855 1.00 97.06 199 PHE A N 1
ATOM 1512 C CA . PHE A 1 199 ? -2.441 -1.617 -1.539 1.00 97.06 199 PHE A CA 1
ATOM 1513 C C . PHE A 1 199 ? -3.946 -1.722 -1.312 1.00 97.06 199 PHE A C 1
ATOM 1515 O O . PHE A 1 199 ? -4.543 -0.894 -0.621 1.00 97.06 199 PHE A O 1
ATOM 1522 N N . THR A 1 200 ? -4.551 -2.787 -1.835 1.00 95.56 200 THR A N 1
ATOM 1523 C CA . THR A 1 200 ? -5.945 -3.141 -1.559 1.00 95.56 200 THR A CA 1
ATOM 1524 C C . THR A 1 200 ? -6.115 -4.657 -1.501 1.00 95.56 200 THR A C 1
ATOM 1526 O O . THR A 1 200 ? -5.626 -5.390 -2.363 1.00 95.56 200 THR A O 1
ATOM 1529 N N . SER A 1 201 ? -6.774 -5.138 -0.451 1.00 93.62 201 SER A N 1
ATOM 1530 C CA . SER A 1 201 ? -7.153 -6.545 -0.302 1.00 93.62 201 SER A CA 1
ATOM 1531 C C . SER A 1 201 ? -8.466 -6.860 -1.028 1.00 93.62 201 SER A C 1
ATOM 1533 O O . SER A 1 201 ? -9.325 -6.000 -1.216 1.00 93.62 201 SER A O 1
ATOM 1535 N N . PHE A 1 202 ? -8.617 -8.113 -1.448 1.00 87.62 202 PHE A N 1
ATOM 1536 C CA . PHE A 1 202 ? -9.810 -8.647 -2.095 1.00 87.62 202 PHE A CA 1
ATOM 1537 C C . PHE A 1 202 ? -10.646 -9.492 -1.129 1.00 87.62 202 PHE A C 1
ATOM 1539 O O . PHE A 1 202 ? -10.135 -10.056 -0.162 1.00 87.62 202 PHE A O 1
ATOM 1546 N N . GLY A 1 203 ? -11.928 -9.655 -1.464 1.00 82.06 203 GLY A N 1
ATOM 1547 C CA . GLY A 1 203 ? -12.869 -10.476 -0.705 1.00 82.06 203 GLY A CA 1
ATOM 1548 C C . GLY A 1 203 ? -13.475 -9.741 0.487 1.00 82.06 203 GLY A C 1
ATOM 1549 O O . GLY A 1 203 ? -13.542 -8.507 0.508 1.00 82.06 203 GLY A O 1
ATOM 1550 N N . ASP A 1 204 ? -13.946 -10.516 1.461 1.00 80.38 204 ASP A N 1
ATOM 1551 C CA . ASP A 1 204 ? -14.614 -9.979 2.646 1.00 80.38 204 ASP A CA 1
ATOM 1552 C C . ASP A 1 204 ? -13.625 -9.434 3.678 1.00 80.38 204 ASP A C 1
ATOM 1554 O O . ASP A 1 204 ? -14.004 -8.551 4.428 1.00 80.38 204 ASP A O 1
ATOM 1558 N N . GLY A 1 205 ? -12.340 -9.792 3.611 1.00 85.00 205 GLY A N 1
ATOM 1559 C CA . GLY A 1 205 ? -11.309 -9.340 4.551 1.00 85.00 205 GLY A CA 1
ATOM 1560 C C . GLY A 1 205 ? -11.099 -10.331 5.694 1.00 85.00 205 GLY A C 1
ATOM 1561 O O . GLY A 1 205 ? -11.532 -11.480 5.616 1.00 85.00 205 GLY A O 1
ATOM 1562 N N . MET A 1 206 ? -10.399 -9.899 6.742 1.00 88.00 206 MET A N 1
ATOM 1563 C CA . MET A 1 206 ? -10.239 -10.692 7.960 1.00 88.00 206 MET A CA 1
ATOM 1564 C C . MET A 1 206 ? -11.482 -10.584 8.822 1.00 88.00 206 MET A C 1
ATOM 1566 O O . MET A 1 206 ? -11.925 -9.480 9.124 1.00 88.00 206 MET A O 1
ATOM 1570 N N . GLU A 1 207 ? -11.986 -11.720 9.273 1.00 91.62 207 GLU A N 1
ATOM 1571 C CA . GLU A 1 207 ? -13.082 -11.767 10.227 1.00 91.62 207 GLU A CA 1
ATOM 1572 C C . GLU A 1 207 ? -12.561 -11.455 11.641 1.00 91.62 207 GLU A C 1
ATOM 1574 O O . GLU A 1 207 ? -11.665 -12.144 12.150 1.00 91.62 207 GLU A O 1
ATOM 1579 N N . ILE A 1 208 ? -13.107 -10.403 12.245 1.00 92.12 208 ILE A N 1
ATOM 1580 C CA . ILE A 1 208 ? -12.783 -9.895 13.578 1.00 92.12 208 ILE A CA 1
ATOM 1581 C C . ILE A 1 208 ? -14.007 -10.066 14.469 1.00 92.12 208 ILE A C 1
ATOM 1583 O O . ILE A 1 208 ? -15.129 -9.771 14.051 1.00 92.12 208 ILE A O 1
ATOM 1587 N N . LEU A 1 209 ? -13.762 -10.542 15.685 1.00 93.50 209 LEU A N 1
ATOM 1588 C CA . LEU A 1 209 ? -14.728 -10.585 16.766 1.00 93.50 209 LEU A CA 1
ATOM 1589 C C . LEU A 1 209 ? -14.483 -9.379 17.677 1.00 93.50 209 LEU A C 1
ATOM 1591 O O . LEU A 1 209 ? -13.432 -9.282 18.314 1.00 93.50 209 LEU A O 1
ATOM 1595 N N . ASP A 1 210 ? -15.463 -8.485 17.729 1.00 92.06 210 ASP A N 1
ATOM 1596 C CA . ASP A 1 210 ? -15.543 -7.437 18.735 1.00 92.06 210 ASP A CA 1
ATOM 1597 C C . ASP A 1 210 ? -16.434 -7.952 19.877 1.00 92.06 210 ASP A C 1
ATOM 1599 O O . ASP A 1 210 ? -17.599 -8.298 19.676 1.00 92.06 210 ASP A O 1
ATOM 1603 N N . THR A 1 211 ? -15.906 -7.990 21.092 1.00 90.88 211 THR A N 1
ATOM 1604 C CA . THR A 1 211 ? -16.655 -8.265 22.318 1.00 90.88 211 THR A CA 1
ATOM 1605 C C . THR A 1 211 ? -16.654 -7.006 23.168 1.00 90.88 211 THR A C 1
ATOM 1607 O O . THR A 1 211 ? -15.600 -6.586 23.638 1.00 90.88 211 THR A O 1
ATOM 1610 N N . TYR A 1 212 ? -17.811 -6.387 23.379 1.00 88.19 212 TYR A N 1
ATOM 1611 C CA . TYR A 1 212 ? -17.894 -5.121 24.104 1.00 88.19 212 TYR A CA 1
ATOM 1612 C C . TYR A 1 212 ? -19.079 -5.046 25.054 1.00 88.19 212 TYR A C 1
ATOM 1614 O O . TYR A 1 212 ? -20.089 -5.727 24.883 1.00 88.19 212 TYR A O 1
ATOM 1622 N N . VAL A 1 213 ? -18.952 -4.179 26.055 1.00 85.31 213 VAL A N 1
ATOM 1623 C CA . VAL A 1 213 ? -20.059 -3.774 26.920 1.00 85.31 213 VAL A CA 1
ATOM 1624 C C . VAL A 1 213 ? -20.436 -2.348 26.528 1.00 85.31 213 VAL A C 1
ATOM 1626 O O . VAL A 1 213 ? -19.608 -1.448 26.683 1.00 85.31 213 VAL A O 1
ATOM 1629 N N . PRO A 1 214 ? -21.641 -2.117 25.980 1.00 78.06 214 PRO A N 1
ATOM 1630 C CA . PRO A 1 214 ? -22.037 -0.798 25.518 1.00 78.06 214 PRO A CA 1
ATOM 1631 C C . PRO A 1 214 ? -22.156 0.139 26.724 1.00 78.06 214 PRO A C 1
ATOM 1633 O O . PRO A 1 214 ? -22.947 -0.146 27.629 1.00 78.06 214 PRO A O 1
ATOM 1636 N N . PRO A 1 215 ? -21.400 1.251 26.769 1.00 75.88 215 PRO A N 1
ATOM 1637 C CA . PRO A 1 215 ? -21.534 2.183 27.868 1.00 75.88 215 PRO A CA 1
ATOM 1638 C C . PRO A 1 215 ? -22.934 2.800 27.871 1.00 75.88 215 PRO A C 1
ATOM 1640 O O . PRO A 1 215 ? -23.478 3.138 26.814 1.00 75.88 215 PRO A O 1
ATOM 1643 N N . VAL A 1 216 ? -23.509 2.938 29.065 1.00 77.56 216 VAL A N 1
ATOM 1644 C CA . VAL A 1 216 ? -24.841 3.505 29.282 1.00 77.56 216 VAL A CA 1
ATOM 1645 C C . VAL A 1 216 ? -24.700 4.670 30.243 1.00 77.56 216 VAL A C 1
ATOM 1647 O O . VAL A 1 216 ? -24.215 4.483 31.352 1.00 77.56 216 VAL A O 1
ATOM 1650 N N . ASP A 1 217 ? -25.145 5.848 29.822 1.00 74.75 217 ASP A N 1
ATOM 1651 C CA . ASP A 1 217 ? -25.354 6.986 30.716 1.00 74.75 217 ASP A CA 1
ATOM 1652 C C . ASP A 1 217 ? -26.707 6.790 31.423 1.00 74.75 217 ASP A C 1
ATOM 1654 O O . ASP A 1 217 ? -27.774 6.980 30.833 1.00 74.75 217 ASP A O 1
ATOM 1658 N N . VAL A 1 218 ? -26.677 6.288 32.661 1.00 77.00 218 VAL A N 1
ATOM 1659 C CA . VAL A 1 218 ? -27.884 5.873 33.395 1.00 77.00 218 VAL A CA 1
ATOM 1660 C C . VAL A 1 218 ? -28.642 7.085 33.929 1.00 77.00 218 VAL A C 1
ATOM 1662 O O . VAL A 1 218 ? -29.869 7.045 34.068 1.00 77.00 218 VAL A O 1
ATOM 1665 N N . ASN A 1 219 ? -27.928 8.164 34.243 1.00 76.81 219 ASN A N 1
ATOM 1666 C CA . ASN A 1 219 ? -28.497 9.369 34.837 1.00 76.81 219 ASN A CA 1
ATOM 1667 C C . ASN A 1 219 ? -28.780 10.483 33.800 1.00 76.81 219 ASN A C 1
ATOM 1669 O O . ASN A 1 219 ? -29.440 11.468 34.145 1.00 76.81 219 ASN A O 1
ATOM 1673 N N . ASN A 1 220 ? -28.383 10.278 32.537 1.00 75.19 220 ASN A N 1
ATOM 1674 C CA . ASN A 1 220 ? -28.504 11.202 31.408 1.00 75.19 220 ASN A CA 1
ATOM 1675 C C . ASN A 1 220 ? -27.843 12.569 31.664 1.00 75.19 220 ASN A C 1
ATOM 1677 O O . ASN A 1 220 ? -28.355 13.601 31.210 1.00 75.19 220 ASN A O 1
ATOM 1681 N N . ASP A 1 221 ? -26.741 12.603 32.418 1.00 76.69 221 ASP A N 1
ATOM 1682 C CA . ASP A 1 221 ? -26.003 13.837 32.714 1.00 76.69 221 ASP A CA 1
ATOM 1683 C C . ASP A 1 221 ? -24.932 14.183 31.660 1.00 76.69 221 ASP A C 1
ATOM 1685 O O . ASP A 1 221 ? -24.351 15.276 31.694 1.00 76.69 221 ASP A O 1
ATOM 1689 N N . GLY A 1 222 ? -24.724 13.294 30.683 1.00 71.56 222 GLY A N 1
ATOM 1690 C CA . GLY A 1 222 ? -23.759 13.445 29.599 1.00 71.56 222 GLY A CA 1
ATOM 1691 C C . GLY A 1 222 ? -22.329 13.047 29.969 1.00 71.56 222 GLY A C 1
ATOM 1692 O O . GLY A 1 222 ? -21.430 13.224 29.143 1.00 71.56 222 GLY A O 1
ATOM 1693 N N . ASN A 1 223 ? -22.097 12.523 31.174 1.00 74.50 223 ASN A N 1
ATOM 1694 C CA . ASN A 1 223 ? -20.816 12.005 31.639 1.00 74.50 223 ASN A CA 1
ATOM 1695 C C . ASN A 1 223 ? -20.986 10.583 32.171 1.00 74.50 223 ASN A C 1
ATOM 1697 O O . ASN A 1 223 ? -22.020 10.220 32.712 1.00 74.50 223 ASN A O 1
ATOM 1701 N N . ILE A 1 224 ? -19.924 9.788 32.065 1.00 73.50 224 ILE A N 1
ATOM 1702 C CA . ILE A 1 224 ? -19.868 8.484 32.725 1.00 73.50 224 ILE A CA 1
ATOM 1703 C C . ILE A 1 224 ? -19.170 8.655 34.064 1.00 73.50 224 ILE A C 1
ATOM 1705 O O . ILE A 1 224 ? -18.040 9.144 34.137 1.00 73.50 224 ILE A O 1
ATOM 1709 N N . THR A 1 225 ? -19.873 8.265 35.119 1.00 73.31 225 THR A N 1
ATOM 1710 C CA . THR A 1 225 ? -19.438 8.343 36.512 1.00 73.31 225 THR A CA 1
ATOM 1711 C C . THR A 1 225 ? -19.475 6.963 37.168 1.00 73.31 225 THR A C 1
ATOM 1713 O O . THR A 1 225 ? -19.878 5.970 36.562 1.00 73.31 225 THR A O 1
ATOM 1716 N N . SER A 1 226 ? -19.123 6.888 38.453 1.00 70.12 226 SER A N 1
ATOM 1717 C CA . SER A 1 226 ? -19.191 5.635 39.212 1.00 70.12 226 SER A CA 1
ATOM 1718 C C . SER A 1 226 ? -20.591 5.027 39.285 1.00 70.12 226 SER A C 1
ATOM 1720 O O . SER A 1 226 ? -20.714 3.826 39.502 1.00 70.12 226 SER A O 1
ATOM 1722 N N . ALA A 1 227 ? -21.646 5.831 39.110 1.00 72.38 227 ALA A N 1
ATOM 1723 C CA . ALA A 1 227 ? -23.019 5.334 39.055 1.00 72.38 227 ALA A CA 1
ATOM 1724 C C . ALA A 1 227 ? -23.296 4.515 37.780 1.00 72.38 227 ALA A C 1
ATOM 1726 O O . ALA A 1 227 ? -24.159 3.640 37.787 1.00 72.38 227 ALA A O 1
ATOM 1727 N N . ASP A 1 228 ? -22.550 4.783 36.710 1.00 76.50 228 ASP A N 1
ATOM 1728 C CA . ASP A 1 228 ? -22.721 4.172 35.392 1.00 76.50 228 ASP A CA 1
ATOM 1729 C C . ASP A 1 228 ? -21.807 2.945 35.217 1.00 76.50 228 ASP A C 1
ATOM 1731 O O . ASP A 1 228 ? -22.145 1.996 34.506 1.00 76.50 228 ASP A O 1
ATOM 1735 N N . THR A 1 229 ? -20.665 2.918 35.919 1.00 74.00 229 THR A N 1
ATOM 1736 C CA . THR A 1 229 ? -19.649 1.858 35.790 1.00 74.00 229 THR A CA 1
ATOM 1737 C C . THR A 1 229 ? -20.045 0.518 36.412 1.00 74.00 229 THR A C 1
ATOM 1739 O O . THR A 1 229 ? -19.519 -0.517 35.996 1.00 74.00 229 THR A O 1
ATOM 1742 N N . GLU A 1 230 ? -21.004 0.482 37.348 1.00 69.38 230 GLU A N 1
ATOM 1743 C CA . GLU A 1 230 ? -21.514 -0.778 37.923 1.00 69.38 230 GLU A CA 1
ATOM 1744 C C . GLU A 1 230 ? -22.124 -1.704 36.855 1.00 69.38 230 GLU A C 1
ATOM 1746 O O . GLU A 1 230 ? -22.083 -2.930 36.990 1.00 69.38 230 GLU A O 1
ATOM 1751 N N . LEU A 1 231 ? -22.639 -1.138 35.758 1.00 69.25 231 LEU A N 1
ATOM 1752 C CA . LEU A 1 231 ? -23.203 -1.901 34.643 1.00 69.25 231 LEU A CA 1
ATOM 1753 C C . LEU A 1 231 ? -22.143 -2.496 33.703 1.00 69.25 231 LEU A C 1
ATOM 1755 O O . LEU A 1 231 ? -22.483 -3.390 32.928 1.00 69.25 231 LEU A O 1
ATOM 1759 N N . PHE A 1 232 ? -20.879 -2.057 33.785 1.00 70.38 232 PHE A N 1
ATOM 1760 C CA . PHE A 1 232 ? -19.786 -2.560 32.938 1.00 70.38 232 PHE A CA 1
ATOM 1761 C C . PHE A 1 232 ? -19.261 -3.926 33.391 1.00 70.38 232 PHE A C 1
ATOM 1763 O O . PHE A 1 232 ? -18.690 -4.667 32.600 1.00 70.38 232 PHE A O 1
ATOM 1770 N N . VAL A 1 233 ? -19.451 -4.269 34.668 1.00 62.78 233 VAL A N 1
ATOM 1771 C CA . VAL A 1 233 ? -18.842 -5.454 35.297 1.00 62.78 233 VAL A CA 1
ATOM 1772 C C . VAL A 1 233 ? -19.751 -6.693 35.215 1.00 62.78 233 VAL A C 1
ATOM 1774 O O . VAL A 1 233 ? -19.294 -7.815 35.433 1.00 62.78 233 VAL A O 1
ATOM 1777 N N . ASN A 1 234 ? -21.031 -6.525 34.861 1.00 58.34 234 ASN A N 1
ATOM 1778 C CA . ASN A 1 234 ? -21.983 -7.632 34.750 1.00 58.34 234 ASN A CA 1
ATOM 1779 C C . ASN A 1 234 ? -22.028 -8.204 33.324 1.00 58.34 234 ASN A C 1
ATOM 1781 O O . ASN A 1 234 ? -22.330 -7.498 32.364 1.00 58.34 234 ASN A O 1
ATOM 1785 N N . SER A 1 235 ? -21.799 -9.517 33.203 1.00 56.66 235 SER A N 1
ATOM 1786 C CA . SER A 1 235 ? -21.764 -10.269 31.935 1.00 56.66 235 SER A CA 1
ATOM 1787 C C . SER A 1 235 ? -23.061 -10.234 31.122 1.00 56.66 235 SER A C 1
ATOM 1789 O O . SER A 1 235 ? -23.050 -10.585 29.947 1.00 56.66 235 SER A O 1
ATOM 1791 N N . ASP A 1 236 ? -24.175 -9.830 31.732 1.00 65.19 236 ASP A N 1
ATOM 1792 C CA . ASP A 1 236 ? -25.498 -9.835 31.098 1.00 65.19 236 ASP A CA 1
ATOM 1793 C C . ASP A 1 236 ? -25.632 -8.793 29.969 1.00 65.19 236 ASP A C 1
ATOM 1795 O O . ASP A 1 236 ? -26.556 -8.886 29.163 1.00 65.19 236 ASP A O 1
ATOM 1799 N N . ASN A 1 237 ? -24.700 -7.834 29.881 1.00 69.62 237 ASN A N 1
ATOM 1800 C CA . ASN A 1 237 ? -24.676 -6.775 28.864 1.00 69.62 237 ASN A CA 1
ATOM 1801 C C . ASN A 1 237 ? -23.570 -6.957 27.808 1.00 69.62 237 ASN A C 1
ATOM 1803 O O . ASN A 1 237 ? -23.296 -6.032 27.045 1.00 69.62 237 ASN A O 1
ATOM 1807 N N . LEU A 1 238 ? -22.910 -8.116 27.774 1.00 82.56 238 LEU A N 1
ATOM 1808 C CA . LEU A 1 238 ? -21.853 -8.399 26.809 1.00 82.56 238 LEU A CA 1
ATOM 1809 C C . LEU A 1 238 ? -22.447 -8.584 25.405 1.00 82.56 238 LEU A C 1
ATOM 1811 O O . LEU A 1 238 ? -23.342 -9.405 25.197 1.00 82.56 238 LEU A O 1
ATOM 1815 N N . VAL A 1 239 ? -21.933 -7.828 24.441 1.00 86.69 239 VAL A N 1
ATOM 1816 C CA . VAL A 1 239 ? -22.288 -7.931 23.027 1.00 86.69 239 VAL A CA 1
ATOM 1817 C C . VAL A 1 239 ? -21.103 -8.516 22.275 1.00 86.69 239 VAL A C 1
ATOM 1819 O O . VAL A 1 239 ? -19.983 -8.026 22.392 1.00 86.69 239 VAL A O 1
ATOM 1822 N N . GLU A 1 240 ? -21.365 -9.556 21.490 1.00 90.06 240 GLU A N 1
ATOM 1823 C CA . GLU A 1 240 ? -20.417 -10.115 20.530 1.00 90.06 240 GLU A CA 1
ATOM 1824 C C . GLU A 1 240 ? -20.858 -9.732 19.120 1.00 90.06 240 GLU A C 1
ATOM 1826 O O . GLU A 1 240 ? -22.006 -9.959 18.724 1.00 90.06 240 GLU A O 1
ATOM 1831 N N . GLU A 1 241 ? -19.946 -9.143 18.358 1.00 90.31 241 GLU A N 1
ATOM 1832 C CA . GLU A 1 241 ? -20.201 -8.699 17.000 1.00 90.31 241 GLU A CA 1
ATOM 1833 C C . GLU A 1 241 ? -19.078 -9.123 16.065 1.00 90.31 241 GLU A C 1
ATOM 1835 O O . GLU A 1 241 ? -17.892 -8.991 16.354 1.00 90.31 241 GLU A O 1
ATOM 1840 N N . MET A 1 242 ? -19.487 -9.622 14.906 1.00 90.69 242 MET A N 1
ATOM 1841 C CA . MET A 1 242 ? -18.587 -10.016 13.840 1.00 90.69 242 MET A CA 1
ATOM 1842 C C . MET A 1 242 ? -18.488 -8.890 12.823 1.00 90.69 242 MET A C 1
ATOM 1844 O O . MET A 1 242 ? -19.503 -8.457 12.270 1.00 90.69 242 MET A O 1
ATOM 1848 N N . ARG A 1 243 ? -17.267 -8.460 12.518 1.00 90.12 243 ARG A N 1
ATOM 1849 C CA . ARG A 1 243 ? -16.997 -7.523 11.424 1.00 90.12 243 ARG A CA 1
ATOM 1850 C C . ARG A 1 243 ? -15.843 -8.002 10.566 1.00 90.12 243 ARG A C 1
ATOM 1852 O O . ARG A 1 243 ? -15.105 -8.913 10.933 1.00 90.12 243 ARG A O 1
ATOM 1859 N N . PHE A 1 244 ? -15.668 -7.348 9.426 1.00 89.75 244 PHE A N 1
ATOM 1860 C CA . PHE A 1 244 ? -14.570 -7.658 8.531 1.00 89.75 244 PHE A CA 1
ATOM 1861 C C . PHE A 1 244 ? -13.623 -6.481 8.340 1.00 89.75 244 PHE A C 1
ATOM 1863 O O . PHE A 1 244 ? -14.048 -5.373 8.013 1.00 89.75 244 PHE A O 1
ATOM 1870 N N . LEU A 1 245 ? -12.327 -6.743 8.486 1.00 88.81 245 LEU A N 1
ATOM 1871 C CA . LEU A 1 245 ? -11.269 -5.769 8.265 1.00 88.81 245 LEU A CA 1
ATOM 1872 C C . LEU A 1 245 ? -10.588 -6.024 6.922 1.00 88.81 245 LEU A C 1
ATOM 1874 O O . LEU A 1 245 ? -9.989 -7.079 6.704 1.00 88.81 245 LEU A O 1
ATOM 1878 N N . LYS A 1 246 ? -10.654 -5.035 6.028 1.00 91.75 246 LYS A N 1
ATOM 1879 C CA . LYS A 1 246 ? -10.074 -5.091 4.679 1.00 91.75 246 LYS A CA 1
ATOM 1880 C C . LYS A 1 246 ? -8.864 -4.164 4.580 1.00 91.75 246 LYS A C 1
ATOM 1882 O O . LYS A 1 246 ? -9.058 -2.969 4.394 1.00 91.75 246 LYS A O 1
ATOM 1887 N N . PRO A 1 247 ? -7.620 -4.669 4.675 1.00 93.69 247 PRO A N 1
ATOM 1888 C CA . PRO A 1 247 ? -6.426 -3.853 4.489 1.00 93.69 247 PRO A CA 1
ATOM 1889 C C . PRO A 1 247 ? -6.464 -3.022 3.201 1.00 93.69 247 PRO A C 1
ATOM 1891 O O . PRO A 1 247 ? -6.608 -3.569 2.099 1.00 93.69 247 PRO A O 1
ATOM 1894 N N . GLN A 1 248 ? -6.314 -1.707 3.361 1.00 95.94 248 GLN A N 1
ATOM 1895 C CA . GLN A 1 248 ? -6.216 -0.727 2.282 1.00 95.94 248 GLN A CA 1
ATOM 1896 C C . GLN A 1 248 ? -5.354 0.453 2.739 1.00 95.94 248 GLN A C 1
ATOM 1898 O O . GLN A 1 248 ? -5.688 1.137 3.707 1.00 95.94 248 GLN A O 1
ATOM 1903 N N . PHE A 1 249 ? -4.230 0.695 2.071 1.00 97.69 249 PHE A N 1
ATOM 1904 C CA . PHE A 1 249 ? -3.273 1.711 2.510 1.00 97.69 249 PHE A CA 1
ATOM 1905 C C . PHE A 1 249 ? -2.366 2.188 1.376 1.00 97.69 249 PHE A C 1
ATOM 1907 O O . PHE A 1 249 ? -2.141 1.476 0.398 1.00 97.69 249 PHE A O 1
ATOM 1914 N N . PHE A 1 250 ? -1.816 3.392 1.525 1.00 98.06 250 PHE A N 1
ATOM 1915 C CA . PHE A 1 250 ? -0.656 3.828 0.750 1.00 98.06 250 PHE A CA 1
ATOM 1916 C C . PHE A 1 250 ? 0.634 3.479 1.479 1.00 98.06 250 PHE A C 1
ATOM 1918 O O . PHE A 1 250 ? 0.699 3.525 2.702 1.00 98.06 250 PHE A O 1
ATOM 1925 N N . PHE A 1 251 ? 1.676 3.195 0.720 1.00 98.00 251 PHE A N 1
ATOM 1926 C CA . PHE A 1 251 ? 3.049 3.066 1.165 1.00 98.00 251 PHE A CA 1
ATOM 1927 C C . PHE A 1 251 ? 3.890 4.149 0.502 1.00 98.00 251 PHE A C 1
ATOM 1929 O O . PHE A 1 251 ?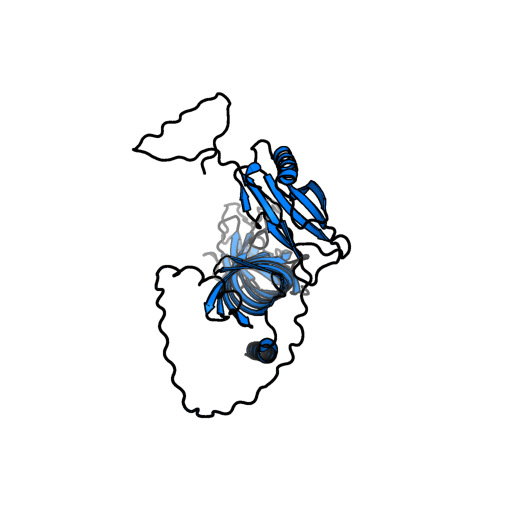 3.797 4.350 -0.710 1.00 98.00 251 PHE A O 1
ATOM 1936 N N . PHE A 1 252 ? 4.743 4.795 1.291 1.00 98.12 252 PHE A N 1
ATOM 1937 C CA . PHE A 1 252 ? 5.760 5.724 0.816 1.00 98.12 252 PHE A CA 1
ATOM 1938 C C . PHE A 1 252 ? 7.102 5.312 1.405 1.00 98.12 252 PHE A C 1
ATOM 1940 O O . PHE A 1 252 ? 7.262 5.255 2.627 1.00 98.12 252 PHE A O 1
ATOM 1947 N N . GLY A 1 253 ? 8.071 5.025 0.543 1.00 96.69 253 GLY A N 1
ATOM 1948 C CA . GLY A 1 253 ? 9.359 4.502 0.970 1.00 96.69 253 GLY A CA 1
ATOM 1949 C C . GLY A 1 253 ? 10.530 4.984 0.140 1.00 96.69 253 GLY A C 1
ATOM 1950 O O . GLY A 1 253 ? 10.387 5.510 -0.965 1.00 96.69 253 GLY A O 1
ATOM 1951 N N . VAL A 1 254 ? 11.707 4.759 0.707 1.00 97.44 254 VAL A N 1
ATOM 1952 C CA . VAL A 1 254 ? 13.001 4.981 0.071 1.00 97.44 254 VAL A CA 1
ATOM 1953 C C . VAL A 1 254 ? 13.773 3.670 0.070 1.00 97.44 254 VAL A C 1
ATOM 1955 O O . VAL A 1 254 ? 13.590 2.824 0.952 1.00 97.44 254 VAL A O 1
ATOM 1958 N N . GLY A 1 255 ? 14.621 3.474 -0.928 1.00 96.56 255 GLY A N 1
ATOM 1959 C CA . GLY A 1 255 ? 15.323 2.211 -1.070 1.00 96.56 255 GLY A CA 1
ATOM 1960 C C . GLY A 1 255 ? 16.567 2.278 -1.931 1.00 96.56 255 GLY A C 1
ATOM 1961 O O . GLY A 1 255 ? 16.909 3.315 -2.505 1.00 96.56 255 GLY A O 1
ATOM 1962 N N . LEU A 1 256 ? 17.243 1.135 -1.979 1.00 95.50 256 LEU A N 1
ATOM 1963 C CA . LEU A 1 256 ? 18.414 0.891 -2.809 1.00 95.50 256 LEU A CA 1
ATOM 1964 C C . LEU A 1 256 ? 18.129 -0.289 -3.731 1.00 95.50 256 LEU A C 1
ATOM 1966 O O . LEU A 1 256 ? 17.607 -1.315 -3.290 1.00 95.50 256 LEU A O 1
ATOM 1970 N N . GLY A 1 257 ? 18.457 -0.121 -5.005 1.00 94.75 257 GLY A N 1
ATOM 1971 C CA . GLY A 1 257 ? 18.281 -1.118 -6.051 1.00 94.75 257 GLY A CA 1
ATOM 1972 C C . GLY A 1 257 ? 19.618 -1.503 -6.657 1.00 94.75 257 GLY A C 1
ATOM 1973 O O . GLY A 1 257 ? 20.474 -0.642 -6.839 1.00 94.75 257 GLY A O 1
ATOM 1974 N N . TYR A 1 258 ? 19.798 -2.778 -6.977 1.00 91.44 258 TYR A N 1
ATOM 1975 C CA . TYR A 1 258 ? 20.946 -3.277 -7.718 1.00 91.44 258 TYR A CA 1
ATOM 1976 C C . TYR A 1 258 ? 20.494 -4.010 -8.981 1.00 91.44 258 TYR A C 1
ATOM 1978 O O . TYR A 1 258 ? 19.742 -4.982 -8.898 1.00 91.44 258 TYR A O 1
ATOM 1986 N N . SER A 1 259 ? 20.974 -3.565 -10.135 1.00 87.94 259 SER A N 1
ATOM 1987 C CA . SER A 1 259 ? 20.705 -4.133 -11.453 1.00 87.94 259 SER A CA 1
ATOM 1988 C C . SER A 1 259 ? 21.947 -4.843 -11.991 1.00 87.94 259 SER A C 1
ATOM 1990 O O . SER A 1 259 ? 23.063 -4.336 -11.886 1.00 87.94 259 SER A O 1
ATOM 1992 N N . PHE A 1 260 ? 21.749 -6.025 -12.571 1.00 82.31 260 PHE A N 1
ATOM 1993 C CA . PHE A 1 260 ? 22.795 -6.834 -13.190 1.00 82.31 260 PHE A CA 1
ATOM 1994 C C . PHE A 1 260 ? 22.806 -6.634 -14.713 1.00 82.31 260 PHE A C 1
ATOM 1996 O O . PHE A 1 260 ? 21.764 -6.699 -15.375 1.00 82.31 260 PHE A O 1
ATOM 2003 N N . GLY A 1 261 ? 24.010 -6.461 -15.264 1.00 64.56 261 GLY A N 1
ATOM 2004 C CA . GLY A 1 261 ? 24.269 -6.238 -16.689 1.00 64.56 261 GLY A CA 1
ATOM 2005 C C . GLY A 1 261 ? 24.791 -4.824 -16.952 1.00 64.56 261 GLY A C 1
ATOM 2006 O O . GLY A 1 261 ? 24.244 -3.865 -16.421 1.00 64.56 261 GLY A O 1
ATOM 2007 N N . ASP A 1 262 ? 25.869 -4.714 -17.734 1.00 45.25 262 ASP A N 1
ATOM 2008 C CA . ASP A 1 262 ? 26.560 -3.451 -18.020 1.00 45.25 262 ASP A CA 1
ATOM 2009 C C . ASP A 1 262 ? 25.624 -2.367 -18.577 1.00 45.25 262 ASP A C 1
ATOM 2011 O O . ASP A 1 262 ? 24.991 -2.542 -19.620 1.00 45.25 262 ASP A O 1
ATOM 2015 N N . GLU A 1 263 ? 25.605 -1.216 -17.902 1.00 45.53 263 GLU A N 1
ATOM 2016 C CA . GLU A 1 263 ? 24.970 0.039 -18.334 1.00 45.53 263 GLU A CA 1
ATOM 2017 C C . GLU A 1 263 ? 25.810 0.812 -19.381 1.00 45.53 263 GLU A C 1
ATOM 2019 O O . GLU A 1 263 ? 25.505 1.963 -19.693 1.00 45.53 263 GLU A O 1
ATOM 2024 N N . ASP A 1 264 ? 26.856 0.203 -19.952 1.00 38.47 264 ASP A N 1
ATOM 2025 C CA . ASP A 1 264 ? 27.868 0.915 -20.748 1.00 38.47 264 ASP A CA 1
ATOM 2026 C C . ASP A 1 264 ? 27.518 1.145 -22.236 1.00 38.47 264 ASP A C 1
ATOM 2028 O O . ASP A 1 264 ? 28.206 1.924 -22.889 1.00 38.47 264 ASP A O 1
ATOM 2032 N N . GLU A 1 265 ? 26.451 0.559 -22.797 1.00 36.28 265 GLU A N 1
ATOM 2033 C CA . GLU A 1 265 ? 26.096 0.801 -24.219 1.00 36.28 265 GLU A CA 1
ATOM 2034 C C . GLU A 1 265 ? 25.002 1.861 -24.436 1.00 36.28 265 GLU A C 1
ATOM 2036 O O . GLU A 1 265 ? 24.890 2.397 -25.532 1.00 36.28 265 GLU A O 1
ATOM 2041 N N . ALA A 1 266 ? 24.216 2.234 -23.419 1.00 33.75 266 ALA A N 1
ATOM 2042 C CA . ALA A 1 266 ? 23.134 3.218 -23.596 1.00 33.75 266 ALA A CA 1
ATOM 2043 C C . ALA A 1 266 ? 23.494 4.642 -23.132 1.00 33.75 266 ALA A C 1
ATOM 2045 O O . ALA A 1 266 ? 22.828 5.602 -23.520 1.00 33.75 266 ALA A O 1
ATOM 2046 N N . SER A 1 267 ? 24.538 4.788 -22.313 1.00 33.09 267 SER A N 1
ATOM 2047 C CA . SER A 1 267 ? 24.897 6.051 -21.654 1.00 33.09 267 SER A CA 1
ATOM 2048 C C . SER A 1 267 ? 26.190 6.695 -22.185 1.00 33.09 267 SER A C 1
ATOM 2050 O O . SER A 1 267 ? 26.411 7.881 -21.951 1.00 33.09 267 SER A O 1
ATOM 2052 N N . ARG A 1 268 ? 27.010 5.976 -22.973 1.00 30.61 268 ARG A N 1
ATOM 2053 C CA . ARG A 1 268 ? 28.255 6.503 -23.576 1.00 30.61 268 ARG A CA 1
ATOM 2054 C C . ARG A 1 268 ? 28.148 6.995 -25.022 1.00 30.61 268 ARG A C 1
ATOM 2056 O O . ARG A 1 268 ? 29.010 7.753 -25.444 1.00 30.61 268 ARG A O 1
ATOM 2063 N N . GLU A 1 269 ? 27.088 6.664 -25.760 1.00 30.61 269 GLU A N 1
ATOM 2064 C CA . GLU A 1 269 ? 26.920 7.124 -27.155 1.00 30.61 269 GLU A CA 1
ATOM 2065 C C . GLU A 1 269 ? 26.160 8.460 -27.305 1.00 30.61 269 GLU A C 1
ATOM 2067 O O . GLU A 1 269 ? 25.902 8.900 -28.420 1.00 30.61 269 GLU A O 1
ATOM 2072 N N . ARG A 1 270 ? 25.806 9.151 -26.208 1.00 35.31 270 ARG A N 1
ATOM 2073 C CA . ARG A 1 270 ? 25.114 10.463 -26.260 1.00 35.31 270 ARG A CA 1
ATOM 2074 C C . ARG A 1 270 ? 25.852 11.633 -25.620 1.00 35.31 270 ARG A C 1
ATOM 2076 O O . ARG A 1 270 ? 25.270 12.694 -25.420 1.00 35.31 270 ARG A O 1
ATOM 2083 N N . GLY A 1 271 ? 27.136 11.475 -25.342 1.00 28.59 271 GLY A N 1
ATOM 2084 C CA . GLY A 1 271 ? 27.953 12.563 -24.824 1.00 28.59 271 GLY A CA 1
ATOM 2085 C C . GLY A 1 271 ? 29.381 12.424 -25.298 1.00 28.59 271 GLY A C 1
ATOM 2086 O O . GLY A 1 271 ? 30.200 11.983 -24.507 1.00 28.59 271 GLY A O 1
ATOM 2087 N N . LEU A 1 272 ? 29.629 12.720 -26.581 1.00 33.09 272 LEU A N 1
ATOM 2088 C CA . LEU A 1 272 ? 30.903 13.172 -27.177 1.00 33.09 272 LEU A CA 1
ATOM 2089 C C . LEU A 1 272 ? 30.770 13.244 -28.720 1.00 33.09 272 LEU A C 1
ATOM 2091 O O . LEU A 1 272 ? 31.521 12.618 -29.453 1.00 33.09 272 LEU A O 1
ATOM 2095 N N . GLU A 1 273 ? 29.818 14.027 -29.227 1.00 33.78 273 GLU A N 1
ATOM 2096 C CA . GLU A 1 273 ? 29.891 14.598 -30.586 1.00 33.78 273 GLU A CA 1
ATOM 2097 C C . GLU A 1 273 ? 29.474 16.068 -30.506 1.00 33.78 273 GLU A C 1
ATOM 2099 O O . GLU A 1 273 ? 28.459 16.483 -31.040 1.00 33.78 273 GLU A O 1
ATOM 2104 N N . ASP A 1 274 ? 30.228 16.845 -29.732 1.00 36.88 274 ASP A N 1
ATOM 2105 C CA . ASP A 1 274 ? 30.279 18.301 -29.870 1.00 36.88 274 ASP A CA 1
ATOM 2106 C C . ASP A 1 274 ? 31.504 18.804 -29.102 1.00 36.88 274 ASP A C 1
ATOM 2108 O O . ASP A 1 274 ? 31.427 19.199 -27.943 1.00 36.88 274 ASP A O 1
ATOM 2112 N N . HIS A 1 275 ? 32.679 18.682 -29.724 1.00 32.81 275 HIS A N 1
ATOM 2113 C CA . HIS A 1 275 ? 33.687 19.742 -29.736 1.00 32.81 275 HIS A CA 1
ATOM 2114 C C . HIS A 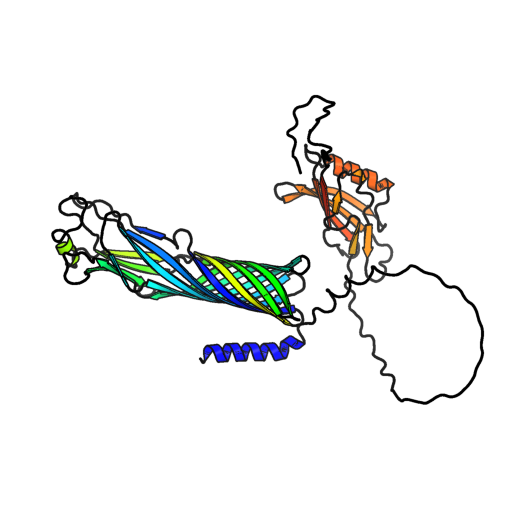1 275 ? 34.894 19.368 -30.610 1.00 32.81 275 HIS A C 1
ATOM 2116 O O . HIS A 1 275 ? 35.423 18.266 -30.544 1.00 32.81 275 HIS A O 1
ATOM 2122 N N . GLU A 1 276 ? 35.327 20.368 -31.383 1.00 30.48 276 GLU A N 1
ATOM 2123 C CA . GLU A 1 276 ? 36.548 20.459 -32.196 1.00 30.48 276 GLU A CA 1
ATOM 2124 C C . GLU A 1 276 ? 36.562 19.780 -33.575 1.00 30.48 276 GLU A C 1
ATOM 2126 O O . GLU A 1 276 ? 37.349 18.885 -33.863 1.00 30.48 276 GLU A O 1
ATOM 2131 N N . ILE A 1 277 ? 35.831 20.382 -34.520 1.00 34.66 277 ILE A N 1
ATOM 2132 C CA . ILE A 1 277 ? 36.396 20.592 -35.862 1.00 34.66 277 ILE A CA 1
ATOM 2133 C C . ILE A 1 277 ? 36.466 22.096 -36.124 1.00 34.66 277 ILE A C 1
ATOM 2135 O O . ILE A 1 277 ? 35.549 22.714 -36.656 1.00 34.66 277 ILE A O 1
ATOM 2139 N N . SER A 1 278 ? 37.589 22.695 -35.737 1.00 28.20 278 SER A N 1
ATOM 2140 C CA . SER A 1 278 ? 38.032 23.982 -36.265 1.00 28.20 278 SER A CA 1
ATOM 2141 C C . SER A 1 278 ? 39.552 24.065 -36.184 1.00 28.20 278 SER A C 1
ATOM 2143 O O . SER A 1 278 ? 40.103 24.171 -35.095 1.00 28.20 278 SER A O 1
ATOM 2145 N N . GLY A 1 279 ? 40.218 24.093 -37.343 1.00 26.81 279 GLY A N 1
ATOM 2146 C CA . GLY A 1 279 ? 41.543 24.710 -37.446 1.00 26.81 279 GLY A CA 1
ATOM 2147 C C . GLY A 1 279 ? 42.665 23.884 -38.078 1.00 26.81 279 GLY A C 1
ATOM 2148 O O . GLY A 1 279 ? 43.558 23.437 -37.381 1.00 26.81 279 GLY A O 1
ATOM 2149 N N . VAL A 1 280 ? 42.667 23.807 -39.415 1.00 29.31 280 VAL A N 1
ATOM 2150 C CA . VAL A 1 280 ? 43.805 24.204 -40.277 1.00 29.31 280 VAL A CA 1
ATOM 2151 C C . VAL A 1 280 ? 45.197 23.600 -39.984 1.00 29.31 280 VAL A C 1
ATOM 2153 O O . VAL A 1 280 ? 45.900 24.079 -39.106 1.00 29.31 280 VAL A O 1
ATOM 2156 N N . LEU A 1 281 ? 45.690 22.725 -40.879 1.00 25.84 281 LEU A N 1
ATOM 2157 C CA . LEU A 1 281 ? 46.929 22.973 -41.650 1.00 25.84 281 LEU A CA 1
ATOM 2158 C C . LEU A 1 281 ? 47.198 21.888 -42.707 1.00 25.84 281 LEU A C 1
ATOM 2160 O O . LEU A 1 281 ? 47.604 20.770 -42.410 1.00 25.84 281 LEU A O 1
ATOM 2164 N N . ASN A 1 282 ? 47.067 22.289 -43.973 1.00 32.59 282 ASN A N 1
ATOM 2165 C CA . ASN A 1 282 ? 47.817 21.699 -45.075 1.00 32.59 282 ASN A CA 1
ATOM 2166 C C . ASN A 1 282 ? 49.318 21.911 -44.835 1.00 32.59 282 ASN A C 1
ATOM 2168 O O . ASN A 1 282 ? 49.756 23.060 -44.729 1.00 32.59 282 ASN A O 1
ATOM 2172 N N . ARG A 1 283 ? 50.120 20.844 -44.885 1.00 28.64 283 ARG A N 1
ATOM 2173 C CA . ARG A 1 283 ? 51.491 20.935 -45.401 1.00 28.64 283 ARG A CA 1
ATOM 2174 C C . ARG A 1 283 ? 51.991 19.576 -45.882 1.00 28.64 283 ARG A C 1
ATOM 2176 O O . ARG A 1 283 ? 52.080 18.628 -45.116 1.00 28.64 283 ARG A O 1
ATOM 2183 N N . ALA A 1 284 ? 52.293 19.536 -47.174 1.00 30.23 284 ALA A N 1
ATOM 2184 C CA . ALA A 1 284 ? 53.047 18.490 -47.841 1.00 30.23 284 ALA A CA 1
ATOM 2185 C C . ALA A 1 284 ? 54.510 18.459 -47.363 1.00 30.23 284 ALA A C 1
ATOM 2187 O O . ALA A 1 284 ? 55.058 19.504 -46.997 1.00 30.23 284 ALA A O 1
ATOM 2188 N N . GLY A 1 285 ? 55.133 17.284 -47.458 1.00 27.66 285 GLY A N 1
ATOM 2189 C CA . GLY A 1 285 ? 56.578 17.090 -47.357 1.00 27.66 285 GLY A CA 1
ATOM 2190 C C . GLY A 1 285 ? 56.940 15.610 -47.251 1.00 27.66 285 GLY A C 1
ATOM 2191 O O . GLY A 1 285 ? 56.684 15.007 -46.214 1.00 27.66 285 GLY A O 1
ATOM 2192 N N . ASP A 1 286 ? 57.495 15.070 -48.336 1.00 32.56 286 ASP A N 1
ATOM 2193 C CA . ASP A 1 286 ? 58.176 13.774 -48.441 1.00 32.56 286 ASP A CA 1
ATOM 2194 C C . ASP A 1 286 ? 59.274 13.598 -47.375 1.00 32.56 286 ASP A C 1
ATOM 2196 O O . ASP A 1 286 ? 59.965 14.569 -47.063 1.00 32.56 286 ASP A O 1
ATOM 2200 N N . ASP A 1 287 ? 59.493 12.364 -46.904 1.00 31.42 287 ASP A N 1
ATOM 2201 C CA . ASP A 1 287 ? 60.849 11.804 -46.791 1.00 31.42 287 ASP A CA 1
ATOM 2202 C C . ASP A 1 287 ? 60.806 10.269 -46.658 1.00 31.42 287 ASP A C 1
ATOM 2204 O O . ASP A 1 287 ? 60.086 9.713 -45.824 1.00 31.42 287 ASP A O 1
ATOM 2208 N N . ASP A 1 288 ? 61.583 9.605 -47.511 1.00 34.84 288 ASP A N 1
ATOM 2209 C CA . ASP A 1 288 ? 61.865 8.171 -47.509 1.00 34.84 288 ASP A CA 1
ATOM 2210 C C . ASP A 1 288 ? 62.826 7.823 -46.357 1.00 34.84 288 ASP A C 1
ATOM 2212 O O . ASP A 1 288 ? 63.850 8.482 -46.185 1.00 34.84 288 ASP A O 1
ATOM 2216 N N . SER A 1 289 ? 62.584 6.729 -45.627 1.00 31.20 289 SER A N 1
ATOM 2217 C CA . SER A 1 289 ? 63.678 5.961 -45.012 1.00 31.20 289 SER A CA 1
ATOM 2218 C C . SER A 1 289 ? 63.232 4.553 -44.634 1.00 31.20 289 SER A C 1
ATOM 2220 O O . SER A 1 289 ? 62.378 4.350 -43.772 1.00 31.20 289 SER A O 1
ATOM 2222 N N . ASP A 1 290 ? 63.896 3.591 -45.264 1.00 31.84 290 ASP A N 1
ATOM 2223 C CA . ASP A 1 290 ? 63.933 2.172 -44.934 1.00 31.84 290 ASP A CA 1
ATOM 2224 C C . ASP A 1 290 ? 64.391 1.910 -43.486 1.00 31.84 290 ASP A C 1
ATOM 2226 O O . ASP A 1 290 ? 65.178 2.680 -42.928 1.00 31.84 290 ASP A O 1
ATOM 2230 N N . GLY A 1 291 ? 64.018 0.744 -42.941 1.00 27.41 291 GLY A N 1
ATOM 2231 C CA . GLY A 1 291 ? 64.910 0.014 -42.032 1.00 27.41 291 GLY A CA 1
ATOM 2232 C C . GLY A 1 291 ? 64.305 -0.580 -40.760 1.00 27.41 291 GLY A C 1
ATOM 2233 O O . GLY A 1 291 ? 64.136 0.109 -39.764 1.00 27.41 291 GLY A O 1
ATOM 2234 N N . ASP A 1 292 ? 64.159 -1.905 -40.805 1.00 28.03 292 ASP A N 1
ATOM 2235 C CA . ASP A 1 292 ? 64.255 -2.886 -39.716 1.00 28.03 292 ASP A CA 1
ATOM 2236 C C . ASP A 1 292 ? 63.180 -2.969 -38.622 1.00 28.03 292 ASP A C 1
ATOM 2238 O O . ASP A 1 292 ? 62.976 -2.109 -37.769 1.00 28.03 292 ASP A O 1
ATOM 2242 N N . GLY A 1 293 ? 62.531 -4.137 -38.632 1.00 27.66 293 GLY A N 1
ATOM 2243 C CA . GLY A 1 293 ? 61.537 -4.554 -37.666 1.00 27.66 293 GLY A CA 1
ATOM 2244 C C . GLY A 1 293 ? 62.111 -5.142 -36.384 1.00 27.66 293 GLY A C 1
ATOM 2245 O O . GLY A 1 293 ? 63.256 -5.581 -36.306 1.00 27.66 293 GLY A O 1
ATOM 2246 N N . ILE A 1 294 ? 61.225 -5.243 -35.398 1.00 28.02 294 ILE A N 1
ATOM 2247 C CA . ILE A 1 294 ? 61.325 -6.196 -34.300 1.00 28.02 294 ILE A CA 1
ATOM 2248 C C . ILE A 1 294 ? 59.946 -6.841 -34.147 1.00 28.02 294 ILE A C 1
ATOM 2250 O O . ILE A 1 294 ? 58.929 -6.164 -34.022 1.00 28.02 294 ILE A O 1
ATOM 2254 N N . LEU A 1 295 ? 59.961 -8.170 -34.235 1.00 30.86 295 LEU A N 1
ATOM 2255 C CA . LEU A 1 295 ? 58.860 -9.093 -33.997 1.00 30.86 295 LEU A CA 1
ATOM 2256 C C . LEU A 1 295 ? 58.288 -8.916 -32.588 1.00 30.86 295 LEU A C 1
ATOM 2258 O O . LEU A 1 295 ? 59.052 -8.938 -31.625 1.00 30.86 295 LEU A O 1
ATOM 2262 N N . ASP A 1 296 ? 56.962 -8.904 -32.467 1.00 27.67 296 ASP A N 1
ATOM 2263 C CA . ASP A 1 296 ? 56.324 -9.533 -31.315 1.00 27.67 296 ASP A CA 1
ATOM 2264 C C . ASP A 1 296 ? 55.106 -10.351 -31.755 1.00 27.67 296 ASP A C 1
ATOM 2266 O O . ASP A 1 296 ? 54.323 -9.976 -32.629 1.00 27.67 296 ASP A O 1
ATOM 2270 N N . THR A 1 297 ? 55.059 -11.549 -31.201 1.00 33.53 297 THR A N 1
ATOM 2271 C CA . THR A 1 297 ? 54.210 -12.688 -31.530 1.00 33.53 297 THR A CA 1
ATOM 2272 C C . THR A 1 297 ? 52.777 -12.503 -31.038 1.00 33.53 297 THR A C 1
ATOM 2274 O O . THR A 1 297 ? 52.558 -12.166 -29.880 1.00 33.53 297 THR A O 1
ATOM 2277 N N . GLY A 1 298 ? 51.793 -12.816 -31.884 1.00 26.39 298 GLY A N 1
ATOM 2278 C CA . GLY A 1 298 ? 50.385 -12.848 -31.491 1.00 26.39 298 GLY A CA 1
ATOM 2279 C C . GLY A 1 298 ? 49.505 -13.466 -32.571 1.00 26.39 298 GLY A C 1
ATOM 2280 O O . GLY A 1 298 ? 49.117 -12.805 -33.525 1.00 26.39 298 GLY A O 1
ATOM 2281 N N . GLU A 1 299 ? 49.246 -14.758 -32.414 1.00 28.47 299 GLU A N 1
ATOM 2282 C CA . GLU A 1 299 ? 48.330 -15.607 -33.177 1.00 28.47 299 GLU A CA 1
ATOM 2283 C C . GLU A 1 299 ? 46.995 -14.912 -33.516 1.00 28.47 299 GLU A C 1
ATOM 2285 O O . GLU A 1 299 ? 46.291 -14.409 -32.638 1.00 28.47 299 GLU A O 1
ATOM 2290 N N . GLN A 1 300 ? 46.626 -14.915 -34.801 1.00 28.06 300 GLN A N 1
ATOM 2291 C CA . GLN A 1 300 ? 45.293 -14.534 -35.263 1.00 28.06 300 GLN A CA 1
ATOM 2292 C C . GLN A 1 300 ? 44.268 -15.562 -34.771 1.00 28.06 300 GLN A C 1
ATOM 2294 O O . GLN A 1 300 ? 44.239 -16.693 -35.251 1.00 28.06 300 GLN A O 1
ATOM 2299 N N . ILE A 1 301 ? 43.388 -15.150 -33.857 1.00 29.95 301 ILE A N 1
ATOM 2300 C CA . ILE A 1 301 ? 42.126 -15.848 -33.607 1.00 29.95 301 ILE A CA 1
ATOM 2301 C C . ILE A 1 301 ? 41.070 -15.205 -34.506 1.00 29.95 301 ILE A C 1
ATOM 2303 O O . ILE A 1 301 ? 40.559 -14.116 -34.243 1.00 29.95 301 ILE A O 1
ATOM 2307 N N . GLU A 1 302 ? 40.774 -15.897 -35.600 1.00 28.28 302 GLU A N 1
ATOM 2308 C CA . GLU A 1 302 ? 39.631 -15.660 -36.469 1.00 28.28 302 GLU A CA 1
ATOM 2309 C C . GLU A 1 302 ? 38.350 -15.987 -35.682 1.00 28.28 302 GLU A C 1
ATOM 2311 O O . GLU A 1 302 ? 37.979 -17.146 -35.499 1.00 28.28 302 GLU A O 1
ATOM 2316 N N . PHE A 1 303 ? 37.681 -14.962 -35.149 1.00 27.50 303 PHE A N 1
ATOM 2317 C CA . PHE A 1 303 ? 36.346 -15.133 -34.585 1.00 27.50 303 PHE A CA 1
ATOM 2318 C C . PHE A 1 303 ? 35.330 -15.176 -35.727 1.00 27.50 303 PHE A C 1
ATOM 2320 O O . PHE A 1 303 ? 35.011 -14.152 -36.337 1.00 27.50 303 PHE A O 1
ATOM 2327 N N . GLU A 1 304 ? 34.793 -16.371 -35.987 1.00 27.03 304 GLU A N 1
ATOM 2328 C CA . GLU A 1 304 ? 33.541 -16.556 -36.716 1.00 27.03 304 GLU A CA 1
ATOM 2329 C C . GLU A 1 304 ? 32.504 -15.543 -36.210 1.00 27.03 304 GLU A C 1
ATOM 2331 O O . GLU A 1 304 ? 32.022 -15.619 -35.074 1.00 27.03 304 GLU A O 1
ATOM 2336 N N . ARG A 1 305 ? 32.122 -14.595 -37.073 1.00 30.08 305 ARG A N 1
ATOM 2337 C CA . ARG A 1 305 ? 30.937 -13.757 -36.877 1.00 30.08 305 ARG A CA 1
ATOM 2338 C C . ARG A 1 305 ? 29.698 -14.655 -36.922 1.00 30.08 305 ARG A C 1
ATOM 2340 O O . ARG A 1 305 ? 29.050 -14.785 -37.957 1.00 30.08 305 ARG A O 1
ATOM 2347 N N . ARG A 1 306 ? 29.346 -15.276 -35.793 1.00 30.36 306 ARG A N 1
ATOM 2348 C CA . ARG A 1 306 ? 28.003 -15.829 -35.590 1.00 30.36 306 ARG A CA 1
ATOM 2349 C C . ARG A 1 306 ? 27.010 -14.675 -35.653 1.00 30.36 306 ARG A C 1
ATOM 2351 O O . ARG A 1 306 ? 27.107 -13.715 -34.892 1.00 30.36 306 ARG A O 1
ATOM 2358 N N . GLY A 1 307 ? 26.109 -14.766 -36.626 1.00 33.00 307 GLY A N 1
ATOM 2359 C CA . GLY A 1 307 ? 25.200 -13.706 -37.029 1.00 33.00 307 GLY A CA 1
ATOM 2360 C C . GLY A 1 307 ? 24.405 -13.110 -35.872 1.00 33.00 307 GLY A C 1
ATOM 2361 O O . GLY A 1 307 ? 23.716 -13.816 -35.134 1.00 33.00 307 GLY A O 1
ATOM 2362 N N . ARG A 1 308 ? 24.453 -11.777 -35.783 1.00 35.41 308 ARG A N 1
ATOM 2363 C CA . ARG A 1 308 ? 23.373 -10.989 -35.194 1.00 35.41 308 ARG A CA 1
ATOM 2364 C C . ARG A 1 308 ? 22.091 -11.393 -35.926 1.00 35.41 308 ARG A C 1
ATOM 2366 O O . ARG A 1 308 ? 22.017 -11.276 -37.146 1.00 35.41 308 ARG A O 1
ATOM 2373 N N . ARG A 1 309 ? 21.099 -11.919 -35.205 1.00 36.88 309 ARG A N 1
ATOM 2374 C CA . ARG A 1 309 ? 19.727 -11.961 -35.718 1.00 36.88 309 ARG A CA 1
ATOM 2375 C C . ARG A 1 309 ? 19.285 -10.507 -35.839 1.00 36.88 309 ARG A C 1
ATOM 2377 O O . ARG A 1 309 ? 18.968 -9.890 -34.830 1.00 36.88 309 ARG A O 1
ATOM 2384 N N . ASN A 1 310 ? 19.346 -9.965 -37.049 1.00 43.16 310 ASN A N 1
ATOM 2385 C CA . ASN A 1 310 ? 18.787 -8.661 -37.364 1.00 43.16 310 ASN A CA 1
ATOM 2386 C C . ASN A 1 310 ? 17.277 -8.723 -37.102 1.00 43.16 310 ASN A C 1
ATOM 2388 O O . ASN A 1 310 ? 16.555 -9.521 -37.703 1.00 43.16 310 ASN A O 1
ATOM 2392 N N . GLU A 1 311 ? 16.800 -7.930 -36.149 1.00 50.41 311 GLU A N 1
ATOM 2393 C CA . GLU A 1 311 ? 15.371 -7.716 -35.973 1.00 50.41 311 GLU A CA 1
ATOM 2394 C C . GLU A 1 311 ? 14.871 -6.905 -37.171 1.00 50.41 311 GLU A C 1
ATOM 2396 O O . GLU A 1 311 ? 15.284 -5.765 -37.391 1.00 50.41 311 GLU A O 1
ATOM 2401 N N . ARG A 1 312 ? 14.007 -7.515 -37.985 1.00 63.88 312 ARG A N 1
ATOM 2402 C CA . ARG A 1 312 ? 13.406 -6.875 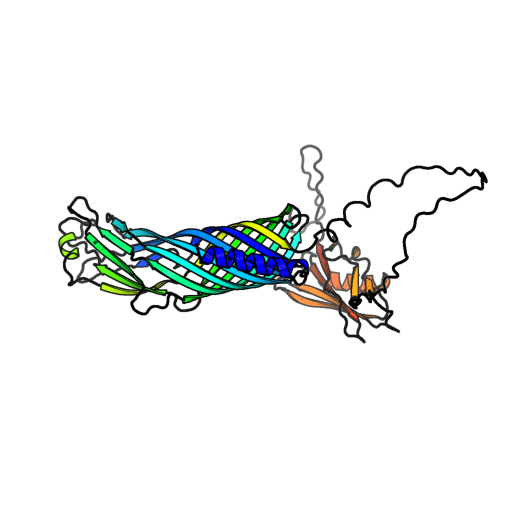-39.157 1.00 63.88 312 ARG A CA 1
ATOM 2403 C C . ARG A 1 312 ? 12.419 -5.800 -38.705 1.00 63.88 312 ARG A C 1
ATOM 2405 O O . ARG A 1 312 ? 11.240 -6.091 -38.530 1.00 63.88 312 ARG A O 1
ATOM 2412 N N . ASN A 1 313 ? 12.900 -4.575 -38.516 1.00 75.94 313 ASN A N 1
ATOM 2413 C CA . ASN A 1 313 ? 12.101 -3.467 -37.994 1.00 75.94 313 ASN A CA 1
ATOM 2414 C C . ASN A 1 313 ? 12.003 -2.300 -38.989 1.00 75.94 313 ASN A C 1
ATOM 2416 O O . ASN A 1 313 ? 12.967 -1.957 -39.679 1.00 75.94 313 ASN A O 1
ATOM 2420 N N . ILE A 1 314 ? 10.823 -1.672 -39.026 1.00 83.56 314 ILE A N 1
ATOM 2421 C CA . ILE A 1 314 ? 10.588 -0.380 -39.685 1.00 83.56 314 ILE A CA 1
ATOM 2422 C C . ILE A 1 314 ? 10.699 0.717 -38.628 1.00 83.56 314 ILE A C 1
ATOM 2424 O O . ILE A 1 314 ? 10.003 0.668 -37.612 1.00 83.56 314 ILE A O 1
ATOM 2428 N N . LEU A 1 315 ? 11.526 1.729 -38.876 1.00 85.88 315 LEU A N 1
ATOM 2429 C CA . LEU A 1 315 ? 11.650 2.908 -38.025 1.00 85.88 315 LEU A CA 1
ATOM 2430 C C . LEU A 1 315 ? 11.037 4.132 -38.696 1.00 85.88 315 LEU A C 1
ATOM 2432 O O . LEU A 1 315 ? 11.467 4.518 -39.781 1.00 85.88 315 LEU A O 1
ATOM 2436 N N . GLY A 1 316 ? 10.089 4.784 -38.022 1.00 85.94 316 GLY A N 1
ATOM 2437 C CA . GLY A 1 316 ? 9.671 6.135 -38.385 1.00 85.94 316 GLY A CA 1
ATOM 2438 C C . GLY A 1 316 ? 10.798 7.128 -38.097 1.00 85.94 316 GLY A C 1
ATOM 2439 O O . GLY A 1 316 ? 11.335 7.148 -36.991 1.00 85.94 316 GLY A O 1
ATOM 2440 N N . ARG A 1 317 ? 11.185 7.919 -39.099 1.00 86.00 317 ARG A N 1
ATOM 2441 C CA . ARG A 1 317 ? 12.264 8.912 -39.022 1.00 86.00 317 ARG A CA 1
ATOM 2442 C C . ARG A 1 317 ? 11.720 10.317 -38.815 1.00 86.00 317 ARG A C 1
ATOM 2444 O O . ARG A 1 317 ? 12.207 11.012 -37.939 1.00 86.00 317 ARG A O 1
ATOM 2451 N N . TYR A 1 318 ? 10.714 10.715 -39.589 1.00 87.75 318 TYR A N 1
ATOM 2452 C CA . TYR A 1 318 ? 10.099 12.038 -39.486 1.00 87.75 318 TYR A CA 1
ATOM 2453 C C . TYR A 1 318 ? 8.572 11.942 -39.600 1.00 87.75 318 TYR A C 1
ATOM 2455 O O . TYR A 1 318 ? 8.105 11.084 -40.351 1.00 87.75 318 TYR A O 1
ATOM 2463 N N . PRO A 1 319 ? 7.808 12.797 -38.892 1.00 86.75 319 PRO A N 1
ATOM 2464 C CA . PRO A 1 319 ? 8.275 13.669 -37.815 1.00 86.75 319 PRO A CA 1
ATOM 2465 C C . PRO A 1 319 ? 8.812 12.846 -36.631 1.00 86.75 319 PRO A C 1
ATOM 2467 O O . PRO A 1 319 ? 8.419 11.692 -36.433 1.00 86.75 319 PRO A O 1
ATOM 2470 N N . ASN A 1 320 ? 9.762 13.422 -35.888 1.00 84.00 320 ASN A N 1
ATOM 2471 C CA . ASN A 1 320 ? 10.369 12.754 -34.737 1.00 84.00 320 ASN A CA 1
ATOM 2472 C C . ASN A 1 320 ? 9.292 12.403 -33.707 1.00 84.00 320 ASN A C 1
ATOM 2474 O O . ASN A 1 320 ? 8.332 13.144 -33.516 1.00 84.00 320 ASN A O 1
ATOM 2478 N N . ASN A 1 321 ? 9.466 11.284 -33.007 1.00 84.94 321 ASN A N 1
ATOM 2479 C CA . ASN A 1 321 ? 8.528 10.914 -31.958 1.00 84.94 321 ASN A CA 1
ATOM 2480 C C . ASN A 1 321 ? 8.468 12.002 -30.867 1.00 84.94 321 ASN A C 1
ATOM 2482 O O . ASN A 1 321 ? 9.505 12.450 -30.380 1.00 84.94 321 ASN A O 1
ATOM 2486 N N . ASN A 1 322 ? 7.254 12.383 -30.472 1.00 83.56 322 ASN A N 1
ATOM 2487 C CA . ASN A 1 322 ? 6.923 13.480 -29.560 1.00 83.56 322 ASN A CA 1
ATOM 2488 C C . ASN A 1 322 ? 7.305 14.886 -30.060 1.00 83.56 322 ASN A C 1
ATOM 2490 O O . ASN A 1 322 ? 7.517 15.786 -29.246 1.00 83.56 322 ASN A O 1
ATOM 2494 N N . SER A 1 323 ? 7.383 15.105 -31.375 1.00 85.19 323 SER A N 1
ATOM 2495 C CA . SER A 1 323 ? 7.568 16.451 -31.922 1.00 85.19 323 SER A CA 1
ATOM 2496 C C . SER A 1 323 ? 6.333 17.328 -31.693 1.00 85.19 323 SER A C 1
ATOM 2498 O O . SER A 1 323 ? 5.194 16.864 -31.788 1.00 85.19 323 SER A O 1
ATOM 2500 N N . ASN A 1 324 ? 6.562 18.615 -31.449 1.00 84.06 324 ASN A N 1
ATOM 2501 C CA . ASN A 1 324 ? 5.511 19.620 -31.336 1.00 84.06 324 ASN A CA 1
ATOM 2502 C C . ASN A 1 324 ? 5.703 20.653 -32.438 1.00 84.06 324 ASN A C 1
ATOM 2504 O O . ASN A 1 324 ? 6.826 21.105 -32.651 1.00 84.06 324 ASN A O 1
ATOM 2508 N N . PHE A 1 325 ? 4.609 21.009 -33.094 1.00 87.81 325 PHE A N 1
ATOM 2509 C CA . PHE A 1 325 ? 4.572 21.975 -34.180 1.00 87.81 325 PHE A CA 1
ATOM 2510 C C . PHE A 1 325 ? 3.637 23.118 -33.811 1.00 87.81 325 PHE A C 1
ATOM 2512 O O . PHE A 1 325 ? 2.616 22.897 -33.148 1.00 87.81 325 PHE A O 1
ATOM 2519 N N . THR A 1 326 ? 3.983 24.331 -34.222 1.00 82.12 326 THR A N 1
ATOM 2520 C CA . THR A 1 326 ? 3.114 25.495 -34.020 1.00 82.12 326 THR A CA 1
ATOM 2521 C C . THR A 1 326 ? 2.053 25.607 -35.110 1.00 82.12 326 THR A C 1
ATOM 2523 O O . THR A 1 326 ? 0.963 26.113 -34.852 1.00 82.12 326 THR A O 1
ATOM 2526 N N . ASP A 1 327 ? 2.324 25.030 -36.281 1.00 85.25 327 ASP A N 1
ATOM 2527 C CA . ASP A 1 327 ? 1.408 24.966 -37.413 1.00 85.25 327 ASP A CA 1
ATOM 2528 C C . ASP A 1 327 ? 1.551 23.636 -38.175 1.00 85.25 327 ASP A C 1
ATOM 2530 O O . ASP A 1 327 ? 2.576 22.955 -38.124 1.00 85.25 327 ASP A O 1
ATOM 2534 N N . THR A 1 328 ? 0.500 23.258 -38.893 1.00 86.38 328 THR A N 1
ATOM 2535 C CA . THR A 1 328 ? 0.461 22.112 -39.804 1.00 86.38 328 THR A CA 1
ATOM 2536 C C . THR A 1 328 ? 1.500 22.213 -40.916 1.00 86.38 328 THR A C 1
ATOM 2538 O O . THR A 1 328 ? 2.061 21.183 -41.289 1.00 86.38 328 THR A O 1
ATOM 2541 N N . GLU A 1 329 ? 1.816 23.420 -41.394 1.00 85.31 329 GLU A N 1
ATOM 2542 C CA . GLU A 1 329 ? 2.824 23.643 -42.436 1.00 85.31 329 GLU A CA 1
ATOM 2543 C C . GLU A 1 329 ? 4.237 23.211 -41.998 1.00 85.31 329 GLU A C 1
ATOM 2545 O O . GLU A 1 329 ? 5.025 22.761 -42.831 1.00 85.31 329 GLU A O 1
ATOM 2550 N N . GLU A 1 330 ? 4.537 23.235 -40.691 1.00 84.69 330 GLU A N 1
ATOM 2551 C CA . GLU A 1 330 ? 5.823 22.777 -40.135 1.00 84.69 330 GLU A CA 1
ATOM 2552 C C . GLU A 1 330 ? 5.993 21.248 -40.190 1.00 84.69 330 GLU A C 1
ATOM 2554 O O . GLU A 1 330 ? 7.092 20.716 -40.004 1.00 84.69 330 GLU A O 1
ATOM 2559 N N . VAL A 1 331 ? 4.915 20.506 -40.466 1.00 86.44 331 VAL A N 1
ATOM 2560 C CA . VAL A 1 331 ? 4.970 19.059 -40.688 1.00 86.44 331 VAL A CA 1
ATOM 2561 C C . VAL A 1 331 ? 5.407 18.798 -42.131 1.00 86.44 331 VAL A C 1
ATOM 2563 O O . VAL A 1 331 ? 4.617 18.397 -42.984 1.00 86.44 331 VAL A O 1
ATOM 2566 N N . GLU A 1 332 ? 6.681 19.056 -42.420 1.00 79.56 332 GLU A N 1
ATOM 2567 C CA . GLU A 1 332 ? 7.208 19.110 -43.792 1.00 79.56 332 GLU A CA 1
ATOM 2568 C C . GLU A 1 332 ? 7.279 17.745 -44.498 1.00 79.56 332 GLU A C 1
ATOM 2570 O O . GLU A 1 332 ? 7.214 17.666 -45.728 1.00 79.56 332 GLU A O 1
ATOM 2575 N N . LYS A 1 333 ? 7.462 16.653 -43.743 1.00 85.31 333 LYS A N 1
ATOM 2576 C CA . LYS A 1 333 ? 7.623 15.308 -44.314 1.00 85.31 333 LYS A CA 1
ATOM 2577 C C . LYS A 1 333 ? 7.295 14.188 -43.338 1.00 85.31 333 LYS A C 1
ATOM 2579 O O . LYS A 1 333 ? 7.540 14.292 -42.136 1.00 85.31 333 LYS A O 1
ATOM 2584 N N . PHE A 1 334 ? 6.871 13.064 -43.910 1.00 89.38 334 PHE A N 1
ATOM 2585 C CA . PHE A 1 334 ? 6.815 11.776 -43.226 1.00 89.38 334 PHE A CA 1
ATOM 2586 C C . PHE A 1 334 ? 7.789 10.815 -43.889 1.00 89.38 334 PHE A C 1
ATOM 2588 O O . PHE A 1 334 ? 7.715 10.619 -45.100 1.00 89.38 334 PHE A O 1
ATOM 2595 N N . SER A 1 335 ? 8.698 10.207 -43.133 1.00 90.44 335 SER A N 1
ATOM 2596 C CA . SER A 1 335 ? 9.634 9.230 -43.696 1.00 90.44 335 SER A CA 1
ATOM 2597 C C . SER A 1 335 ? 9.973 8.115 -42.726 1.00 90.44 335 SER A C 1
ATOM 2599 O O . SER A 1 335 ? 9.887 8.276 -41.509 1.00 90.44 335 SER A O 1
ATOM 2601 N N . TRP A 1 336 ? 10.337 6.960 -43.273 1.00 91.00 336 TRP A N 1
ATOM 2602 C CA . TRP A 1 336 ? 10.662 5.756 -42.523 1.00 91.00 336 TRP A CA 1
ATOM 2603 C C . TRP A 1 336 ? 11.779 4.964 -43.195 1.00 91.00 336 TRP A C 1
ATOM 2605 O O . TRP A 1 336 ? 12.093 5.132 -44.371 1.00 91.00 336 TRP A O 1
ATOM 2615 N N . GLU A 1 337 ? 12.387 4.063 -42.439 1.00 87.50 337 GLU A N 1
ATOM 2616 C CA . GLU A 1 337 ? 13.476 3.221 -42.909 1.00 87.50 337 GLU A CA 1
ATOM 2617 C C . GLU A 1 337 ? 13.268 1.769 -42.485 1.00 87.50 337 GLU A C 1
ATOM 2619 O O . GLU A 1 337 ? 12.705 1.494 -41.431 1.00 87.50 337 GLU A O 1
ATOM 2624 N N . PHE A 1 338 ? 13.721 0.837 -43.322 1.00 82.19 338 PHE A N 1
ATOM 2625 C CA . PHE A 1 338 ? 13.731 -0.593 -43.028 1.00 82.19 338 PHE A CA 1
ATOM 2626 C C . PHE A 1 338 ? 15.165 -0.992 -42.668 1.00 82.19 338 PHE A C 1
ATOM 2628 O O . PHE A 1 338 ? 16.068 -0.706 -43.453 1.00 82.19 338 PHE A O 1
ATOM 2635 N N . LEU A 1 339 ? 15.366 -1.605 -41.499 1.00 68.94 339 LEU A N 1
ATOM 2636 C CA . LEU A 1 339 ? 16.691 -1.818 -40.897 1.00 68.94 339 LEU A CA 1
ATOM 2637 C C . LEU A 1 339 ? 17.420 -3.113 -41.317 1.00 68.94 339 LEU A C 1
ATOM 2639 O O . LEU A 1 339 ? 18.513 -3.367 -40.819 1.00 68.94 339 LEU A O 1
ATOM 2643 N N . ASP A 1 340 ? 16.853 -3.929 -42.210 1.00 67.50 340 ASP A N 1
ATOM 2644 C CA . ASP A 1 340 ? 17.440 -5.216 -42.630 1.00 67.50 340 ASP A CA 1
ATOM 2645 C C . ASP A 1 340 ? 17.326 -5.449 -44.154 1.00 67.50 340 ASP A C 1
ATOM 2647 O O . ASP A 1 340 ? 16.839 -4.572 -44.874 1.00 67.50 340 ASP A O 1
ATOM 2651 N N . ASP A 1 341 ? 17.809 -6.603 -44.640 1.00 59.09 341 ASP A N 1
ATOM 2652 C CA . ASP A 1 341 ? 17.850 -7.033 -46.047 1.00 59.09 341 ASP A CA 1
ATOM 2653 C C . ASP A 1 341 ? 16.709 -6.456 -46.901 1.00 59.09 341 ASP A C 1
ATOM 2655 O O . ASP A 1 341 ? 15.524 -6.574 -46.574 1.00 59.09 341 ASP A O 1
ATOM 2659 N N . LYS A 1 342 ? 17.085 -5.819 -48.021 1.00 63.78 342 LYS A N 1
ATOM 2660 C CA . LYS A 1 342 ? 16.159 -5.159 -48.952 1.00 63.78 342 LYS A CA 1
ATOM 2661 C C . LYS A 1 342 ? 14.989 -6.089 -49.290 1.00 63.78 342 LYS A C 1
ATOM 2663 O O . LYS A 1 342 ? 15.171 -7.073 -50.001 1.00 63.78 342 LYS A O 1
ATOM 2668 N N . ILE A 1 343 ? 13.782 -5.722 -48.857 1.00 68.94 343 ILE A N 1
ATOM 2669 C CA . ILE A 1 343 ? 12.550 -6.284 -49.419 1.00 68.94 343 ILE A CA 1
ATOM 2670 C C . ILE A 1 343 ? 12.519 -5.898 -50.899 1.00 68.94 343 ILE A C 1
ATOM 2672 O O . ILE A 1 343 ? 12.650 -4.722 -51.248 1.00 68.94 343 ILE A O 1
ATOM 2676 N N . GLU A 1 344 ? 12.387 -6.890 -51.772 1.00 68.31 344 GLU A N 1
ATOM 2677 C CA . GLU A 1 344 ? 12.261 -6.669 -53.207 1.00 68.31 344 GLU A CA 1
ATOM 2678 C C . GLU A 1 344 ? 10.872 -6.072 -53.490 1.00 68.31 344 GLU A C 1
ATOM 2680 O O . GLU A 1 344 ? 9.856 -6.722 -53.268 1.00 68.31 344 GLU A O 1
ATOM 2685 N N . ASN A 1 345 ? 10.829 -4.813 -53.944 1.00 77.06 345 ASN A N 1
ATOM 2686 C CA . ASN A 1 345 ? 9.606 -4.032 -54.197 1.00 77.06 345 ASN A CA 1
ATOM 2687 C C . ASN A 1 345 ? 8.685 -3.864 -52.963 1.00 77.06 345 ASN A C 1
ATOM 2689 O O . ASN A 1 345 ? 7.559 -4.368 -52.966 1.00 77.06 345 ASN A O 1
ATOM 2693 N N . PRO A 1 346 ? 9.122 -3.144 -51.910 1.00 82.31 346 PRO A N 1
ATOM 2694 C CA . PRO A 1 346 ? 8.318 -2.982 -50.705 1.00 82.31 346 PRO A CA 1
ATOM 2695 C C . PRO A 1 346 ? 7.060 -2.151 -50.982 1.00 82.31 346 PRO A C 1
ATOM 2697 O O . PRO A 1 346 ? 7.112 -1.159 -51.711 1.00 82.31 346 PRO A O 1
ATOM 2700 N N . ASN A 1 347 ? 5.946 -2.530 -50.352 1.00 88.88 347 ASN A N 1
ATOM 2701 C CA . ASN A 1 347 ? 4.709 -1.752 -50.359 1.00 88.88 347 ASN A CA 1
ATOM 2702 C C . ASN A 1 347 ? 4.292 -1.450 -48.926 1.00 88.88 347 ASN A C 1
ATOM 2704 O O . ASN A 1 347 ? 4.033 -2.352 -48.132 1.00 88.88 347 ASN A O 1
ATOM 2708 N N . TYR A 1 348 ? 4.188 -0.173 -48.607 1.00 90.19 348 TYR A N 1
ATOM 2709 C CA . TYR A 1 348 ? 3.887 0.343 -47.287 1.00 90.19 348 TYR A CA 1
ATOM 2710 C C . TYR A 1 348 ? 2.453 0.853 -47.213 1.00 90.19 348 TYR A C 1
ATO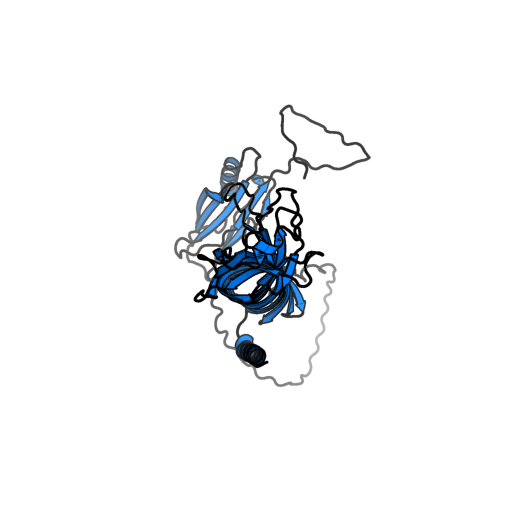M 2712 O O . TYR A 1 348 ? 1.965 1.482 -48.146 1.00 90.19 348 TYR A O 1
ATOM 2720 N N . ARG A 1 349 ? 1.807 0.631 -46.074 1.00 91.94 349 ARG A N 1
ATOM 2721 C CA . ARG A 1 349 ? 0.581 1.291 -45.642 1.00 91.94 349 ARG A CA 1
ATOM 2722 C C . ARG A 1 349 ? 0.944 2.276 -44.539 1.00 91.94 349 ARG A C 1
ATOM 2724 O O . ARG A 1 349 ? 1.367 1.859 -43.463 1.00 91.94 349 ARG A O 1
ATOM 2731 N N . PHE A 1 350 ? 0.807 3.560 -44.827 1.00 91.25 350 PHE A N 1
ATOM 2732 C CA . PHE A 1 350 ? 1.058 4.669 -43.914 1.00 91.25 350 PHE A CA 1
ATOM 2733 C C . PHE A 1 350 ? -0.266 5.170 -43.339 1.00 91.25 350 PHE A C 1
ATOM 2735 O O . PHE A 1 350 ? -1.218 5.379 -44.093 1.00 91.25 350 PHE A O 1
ATOM 2742 N N . GLU A 1 351 ? -0.337 5.349 -42.020 1.00 92.44 351 GLU A N 1
ATOM 2743 C CA . GLU A 1 351 ? -1.566 5.748 -41.329 1.00 92.44 351 GLU A CA 1
ATOM 2744 C C . GLU A 1 351 ? -1.301 6.828 -40.278 1.00 92.44 351 GLU A C 1
ATOM 2746 O O . GLU A 1 351 ? -0.327 6.755 -39.530 1.00 92.44 351 GLU A O 1
ATOM 2751 N N . ILE A 1 352 ? -2.209 7.804 -40.192 1.00 94.06 352 ILE A N 1
ATOM 2752 C CA . ILE A 1 352 ? -2.234 8.857 -39.170 1.00 94.06 352 ILE A CA 1
ATOM 2753 C C . ILE A 1 352 ? -3.585 8.825 -38.459 1.00 94.06 352 ILE A C 1
ATOM 2755 O O . ILE A 1 352 ? -4.643 8.773 -39.094 1.00 94.06 352 ILE A O 1
ATOM 2759 N N . PHE A 1 353 ? -3.550 8.922 -37.135 1.00 93.81 353 PHE A N 1
ATOM 2760 C CA . PHE A 1 353 ? -4.716 8.976 -36.266 1.00 93.81 353 PHE A CA 1
ATOM 2761 C C . PHE A 1 353 ? -4.667 10.217 -35.377 1.00 93.81 353 PHE A C 1
ATOM 2763 O O . PHE A 1 353 ? -3.632 10.503 -34.777 1.00 93.81 353 PHE A O 1
ATOM 2770 N N . LYS A 1 354 ? -5.805 10.899 -35.225 1.00 93.81 354 LYS A N 1
ATOM 2771 C CA . LYS A 1 354 ? -6.031 11.876 -34.159 1.00 93.81 354 LYS A CA 1
ATOM 2772 C C . LYS A 1 354 ? -6.444 11.143 -32.887 1.00 93.81 354 LYS A C 1
ATOM 2774 O O . LYS A 1 354 ? -7.307 10.264 -32.926 1.00 93.81 354 LYS A O 1
ATOM 2779 N N . ILE A 1 355 ? -5.847 11.537 -31.773 1.00 89.81 355 ILE A N 1
ATOM 2780 C CA . ILE A 1 355 ? -6.210 11.107 -30.425 1.00 89.81 355 ILE A CA 1
ATOM 2781 C C . ILE A 1 355 ? -7.214 12.130 -29.884 1.00 89.81 355 ILE A C 1
ATOM 2783 O O . ILE A 1 355 ? -6.902 13.317 -29.797 1.00 89.81 355 ILE A O 1
ATOM 2787 N N . ARG A 1 356 ? -8.437 11.688 -29.580 1.00 83.94 356 ARG A N 1
ATOM 2788 C CA . ARG A 1 356 ? -9.488 12.532 -28.986 1.00 83.94 356 ARG A CA 1
ATOM 2789 C C . ARG A 1 356 ? -9.334 12.627 -27.464 1.00 83.94 356 ARG A C 1
ATOM 2791 O O . ARG A 1 356 ? -8.613 11.836 -26.862 1.00 83.94 356 ARG A O 1
ATOM 2798 N N . ASP A 1 357 ? -10.066 13.547 -26.837 1.00 78.12 357 ASP A N 1
ATOM 2799 C CA . ASP A 1 357 ? -10.014 13.795 -25.383 1.00 78.12 357 ASP A CA 1
ATOM 2800 C C . ASP A 1 357 ? -10.404 12.567 -24.538 1.00 78.12 357 ASP A C 1
ATOM 2802 O O . ASP A 1 357 ? -9.941 12.397 -23.415 1.00 78.12 357 ASP A O 1
ATOM 2806 N N . ASN A 1 358 ? -11.223 11.672 -25.096 1.00 75.94 358 ASN A N 1
ATOM 2807 C CA . ASN A 1 358 ? -11.610 10.389 -24.502 1.00 75.94 358 ASN A CA 1
ATOM 2808 C C . ASN A 1 358 ? -10.650 9.231 -24.847 1.00 75.94 358 ASN A C 1
ATOM 2810 O O . ASN A 1 358 ? -10.980 8.074 -24.598 1.00 75.94 358 ASN A O 1
ATOM 2814 N N . LEU A 1 359 ? -9.487 9.530 -25.439 1.00 74.31 359 LEU A N 1
ATOM 2815 C CA . LEU A 1 359 ? -8.484 8.580 -25.937 1.00 74.31 359 LEU A CA 1
ATOM 2816 C C . LEU A 1 359 ? -8.941 7.698 -27.114 1.00 74.31 359 LEU A C 1
ATOM 2818 O O . LEU A 1 359 ? -8.210 6.789 -27.518 1.00 74.31 359 LEU A O 1
ATOM 2822 N N . GLU A 1 360 ? -10.102 7.969 -27.716 1.00 82.75 360 GLU A N 1
ATOM 2823 C CA . GLU A 1 360 ? -10.506 7.302 -28.955 1.00 82.75 360 GLU A CA 1
ATOM 2824 C C . GLU A 1 360 ? -9.655 7.767 -30.142 1.00 82.75 360 GLU A C 1
ATOM 2826 O O . GLU A 1 360 ? -9.238 8.925 -30.240 1.00 82.75 360 GLU A O 1
ATOM 2831 N N . LEU A 1 361 ? -9.420 6.843 -31.075 1.00 87.56 361 LEU A N 1
ATOM 2832 C CA . LEU A 1 361 ? -8.617 7.081 -32.268 1.00 87.56 361 LEU A CA 1
ATOM 2833 C C . LEU A 1 361 ? -9.516 7.355 -33.467 1.00 87.56 361 LEU A C 1
ATOM 2835 O O . LEU A 1 361 ? -10.322 6.513 -33.861 1.00 87.56 361 LEU A O 1
ATOM 2839 N N . GLN A 1 362 ? -9.322 8.508 -34.093 1.00 89.00 362 GLN A N 1
ATOM 2840 C CA . GLN A 1 362 ? -9.952 8.851 -35.360 1.00 89.00 362 GLN A CA 1
ATOM 2841 C C . GLN A 1 362 ? -8.909 8.773 -36.472 1.00 89.00 362 GLN A C 1
ATOM 2843 O O . GLN A 1 362 ? -7.900 9.466 -36.409 1.00 89.00 362 GLN A O 1
ATOM 2848 N N . SER A 1 363 ? -9.142 7.950 -37.497 1.00 90.75 363 SER A N 1
ATOM 2849 C CA . SER A 1 363 ? -8.271 7.927 -38.679 1.00 90.75 363 SER A CA 1
ATOM 2850 C C . SER A 1 363 ? -8.359 9.266 -39.418 1.00 90.75 363 SER A C 1
ATOM 2852 O O . SER A 1 363 ? -9.456 9.751 -39.700 1.00 90.75 363 SER A O 1
ATOM 2854 N N . VAL A 1 364 ? -7.200 9.868 -39.682 1.00 90.31 364 VAL A N 1
ATOM 2855 C CA . VAL A 1 364 ? -7.047 11.173 -40.345 1.00 90.31 364 VAL A CA 1
ATOM 2856 C C . VAL A 1 364 ? -6.539 10.986 -41.769 1.00 90.31 364 VAL A C 1
ATOM 2858 O O . VAL A 1 364 ? -7.028 11.631 -42.696 1.00 90.31 364 VAL A O 1
ATOM 2861 N N . TYR A 1 365 ? -5.577 10.080 -41.952 1.00 91.25 365 TYR A N 1
ATOM 2862 C CA . TYR A 1 365 ? -4.965 9.810 -43.245 1.00 91.25 365 TYR A CA 1
ATOM 2863 C C . TYR A 1 365 ? -4.540 8.348 -43.353 1.00 91.25 365 TYR A C 1
ATOM 2865 O O . TYR A 1 365 ? -4.029 7.784 -42.386 1.00 91.25 365 TYR A O 1
ATOM 2873 N N . VAL A 1 366 ? -4.748 7.749 -44.526 1.00 90.38 366 VAL A N 1
ATOM 2874 C CA . VAL A 1 366 ? -4.274 6.404 -44.868 1.00 90.38 366 VAL A CA 1
ATOM 2875 C C . VAL A 1 366 ? -3.841 6.404 -46.328 1.00 90.38 366 VAL A C 1
ATOM 2877 O O . VAL A 1 366 ? -4.621 6.791 -47.199 1.00 90.38 366 VAL A O 1
ATOM 2880 N N . GLU A 1 367 ? -2.633 5.928 -46.603 1.00 88.69 367 GLU A N 1
ATOM 2881 C CA . GLU A 1 367 ? -2.112 5.796 -47.963 1.00 88.69 367 GLU A CA 1
ATOM 2882 C C . GLU A 1 367 ? -1.296 4.514 -48.124 1.00 88.69 367 GLU A C 1
ATOM 2884 O O . GLU A 1 367 ? -0.567 4.106 -47.220 1.00 88.69 367 GLU A O 1
ATOM 2889 N N . ASN A 1 368 ? -1.396 3.898 -49.303 1.00 88.75 368 ASN A N 1
ATOM 2890 C CA . ASN A 1 368 ? -0.503 2.822 -49.711 1.00 88.75 368 ASN A CA 1
ATOM 2891 C C . ASN A 1 368 ? 0.544 3.374 -50.684 1.00 88.75 368 ASN A C 1
ATOM 2893 O O . ASN A 1 368 ? 0.186 3.959 -51.704 1.00 88.75 368 ASN A O 1
ATOM 2897 N N . THR A 1 369 ? 1.825 3.159 -50.401 1.00 87.19 369 THR A N 1
ATOM 2898 C CA . THR A 1 369 ? 2.942 3.686 -51.193 1.00 87.19 369 THR A CA 1
ATOM 2899 C C . THR A 1 369 ? 4.109 2.707 -51.230 1.00 87.19 369 THR A C 1
ATOM 2901 O O . THR A 1 369 ? 4.359 1.992 -50.268 1.00 87.19 369 THR A O 1
ATOM 2904 N N . SER A 1 370 ? 4.863 2.678 -52.326 1.00 85.19 370 SER A N 1
ATOM 2905 C CA . SER A 1 370 ? 6.129 1.932 -52.408 1.00 85.19 370 SER A CA 1
ATOM 2906 C C . SER A 1 370 ? 7.348 2.771 -52.006 1.00 85.19 370 SER A C 1
ATOM 2908 O O . SER A 1 370 ? 8.473 2.271 -51.937 1.00 85.19 370 SER A O 1
ATOM 2910 N N . LYS A 1 371 ? 7.144 4.068 -51.745 1.00 85.50 371 LYS A N 1
ATOM 2911 C CA . LYS A 1 371 ? 8.197 4.997 -51.323 1.00 85.50 371 LYS A CA 1
ATOM 2912 C C . LYS A 1 371 ? 8.419 4.899 -49.817 1.00 85.50 371 LYS A C 1
ATOM 2914 O O . LYS A 1 371 ? 7.514 4.538 -49.081 1.00 85.50 371 LYS A O 1
ATOM 2919 N N . LYS A 1 372 ? 9.621 5.257 -49.363 1.00 85.38 372 LYS A N 1
ATOM 2920 C CA . LYS A 1 372 ? 9.993 5.325 -47.935 1.00 85.38 372 LYS A CA 1
ATOM 2921 C C . LYS A 1 372 ? 9.698 6.685 -47.289 1.00 85.38 372 LYS A C 1
ATOM 2923 O O . LYS A 1 372 ? 10.063 6.938 -46.145 1.00 85.38 372 LYS A O 1
ATOM 2928 N N . GLU A 1 373 ? 9.077 7.573 -48.049 1.00 86.69 373 GLU A N 1
ATOM 2929 C CA . GLU A 1 373 ? 8.711 8.910 -47.624 1.00 86.69 373 GLU A CA 1
ATOM 2930 C C . GLU A 1 373 ? 7.463 9.383 -48.369 1.00 86.69 373 GLU A C 1
ATOM 2932 O O . GLU A 1 373 ? 7.218 8.998 -49.519 1.00 86.69 373 GLU A O 1
ATOM 2937 N N . ILE A 1 374 ? 6.705 10.247 -47.703 1.00 82.75 374 ILE A N 1
ATOM 2938 C CA . ILE A 1 374 ? 5.686 11.097 -48.302 1.00 82.75 374 ILE A CA 1
ATOM 2939 C C . ILE A 1 374 ? 6.385 12.410 -48.661 1.00 82.75 374 ILE A C 1
ATOM 2941 O O . ILE A 1 374 ? 6.860 13.130 -47.783 1.00 82.75 374 ILE A O 1
ATOM 2945 N N . ASN A 1 375 ? 6.515 12.675 -49.962 1.00 66.38 375 ASN A N 1
ATOM 2946 C CA . ASN A 1 375 ? 7.214 13.851 -50.477 1.00 66.38 375 ASN A CA 1
ATOM 2947 C C . ASN A 1 375 ? 6.401 15.139 -50.259 1.00 66.38 375 ASN A C 1
ATOM 2949 O O . ASN A 1 375 ? 5.204 15.090 -50.003 1.00 66.38 375 ASN A O 1
ATOM 2953 N N . HIS A 1 376 ? 7.044 16.294 -50.436 1.00 59.31 376 HIS A N 1
ATOM 2954 C CA . HIS A 1 376 ? 6.481 17.622 -50.151 1.00 59.31 376 HIS A CA 1
ATOM 2955 C C . HIS A 1 376 ? 5.120 17.917 -50.830 1.00 59.31 376 HIS A C 1
ATOM 2957 O O . HIS A 1 376 ? 4.288 18.628 -50.277 1.00 59.31 376 HIS A O 1
ATOM 2963 N N . GLU A 1 377 ? 4.853 17.368 -52.019 1.00 65.31 377 GLU A N 1
ATOM 2964 C CA . GLU A 1 377 ? 3.576 17.571 -52.728 1.00 65.31 377 GLU A CA 1
ATOM 2965 C C . GLU A 1 377 ? 2.427 16.752 -52.110 1.00 65.31 377 GLU A C 1
ATOM 2967 O O . GLU A 1 377 ? 1.317 17.257 -51.947 1.00 65.31 377 GLU A O 1
ATOM 2972 N N . ALA A 1 378 ? 2.697 15.510 -51.693 1.00 67.81 378 ALA A N 1
ATOM 2973 C CA . ALA A 1 378 ? 1.738 14.688 -50.955 1.00 67.81 378 ALA A CA 1
ATOM 2974 C C . ALA A 1 378 ? 1.631 15.113 -49.477 1.00 67.81 378 ALA A C 1
ATOM 2976 O O . ALA A 1 378 ? 0.561 14.992 -48.879 1.00 67.81 378 ALA A O 1
ATOM 2977 N N . ALA A 1 379 ? 2.700 15.681 -48.908 1.00 71.62 379 ALA A N 1
ATOM 2978 C CA . ALA A 1 379 ? 2.711 16.242 -47.562 1.00 71.62 379 ALA A CA 1
ATOM 2979 C C . ALA A 1 379 ? 1.669 17.357 -47.419 1.00 71.62 379 ALA A C 1
ATOM 2981 O O . ALA A 1 379 ? 0.951 17.363 -46.431 1.00 71.62 379 ALA A O 1
ATOM 2982 N N . HIS A 1 380 ? 1.468 18.199 -48.436 1.00 78.69 380 HIS A N 1
ATOM 2983 C CA . HIS A 1 380 ? 0.420 19.227 -48.417 1.00 78.69 380 HIS A CA 1
ATOM 2984 C C . HIS A 1 380 ? -0.998 18.641 -48.256 1.00 78.69 380 HIS A C 1
ATOM 2986 O O . HIS A 1 380 ? -1.831 19.181 -47.530 1.00 78.69 380 HIS A O 1
ATOM 2992 N N . ILE A 1 381 ? -1.293 17.497 -48.887 1.00 82.88 381 ILE A N 1
ATOM 2993 C CA . ILE A 1 381 ? -2.584 16.807 -48.706 1.00 82.88 381 ILE A CA 1
ATOM 2994 C C . ILE A 1 381 ? -2.701 16.276 -47.273 1.00 82.88 381 ILE A C 1
ATOM 2996 O O . ILE A 1 381 ? -3.765 16.369 -46.658 1.00 82.88 381 ILE A O 1
ATOM 3000 N N . VAL A 1 382 ? -1.613 15.730 -46.730 1.00 85.31 382 VAL A N 1
ATOM 3001 C CA . VAL A 1 382 ? -1.554 15.256 -45.344 1.00 85.31 382 VAL A CA 1
ATOM 3002 C C . VAL A 1 382 ? -1.755 16.413 -44.360 1.00 85.31 382 VAL A C 1
ATOM 3004 O O . VAL A 1 382 ? -2.567 16.285 -43.446 1.00 85.31 382 VAL A O 1
ATOM 3007 N N . GLN A 1 383 ? -1.100 17.552 -44.582 1.00 88.12 383 GLN A N 1
ATOM 3008 C CA . GLN A 1 383 ? -1.230 18.773 -43.785 1.00 88.12 383 GLN A CA 1
ATOM 3009 C C . GLN A 1 383 ? -2.678 19.268 -43.771 1.00 88.12 383 GLN A C 1
ATOM 3011 O O . GLN A 1 383 ? -3.245 19.401 -42.693 1.00 88.12 383 GLN A O 1
ATOM 3016 N N . GLN A 1 384 ? -3.335 19.382 -44.931 1.00 86.94 384 GLN A N 1
ATOM 3017 C CA . GLN A 1 384 ? -4.756 19.759 -45.009 1.00 86.94 384 GLN A CA 1
ATOM 3018 C C . GLN A 1 384 ? -5.675 18.802 -44.238 1.00 86.94 384 GLN A C 1
ATOM 3020 O O . GLN A 1 384 ? -6.659 19.214 -43.619 1.00 86.94 384 GLN A O 1
ATOM 3025 N N . ARG A 1 385 ? -5.384 17.494 -44.271 1.00 89.56 385 ARG A N 1
ATOM 3026 C CA . ARG A 1 385 ? -6.160 16.492 -43.523 1.00 89.56 385 ARG A CA 1
ATOM 3027 C C . ARG A 1 385 ? -5.966 16.652 -42.022 1.00 89.56 385 ARG A C 1
ATOM 3029 O O . ARG A 1 385 ? -6.951 16.596 -41.287 1.00 89.56 385 ARG A O 1
ATOM 3036 N N . ILE A 1 386 ? -4.733 16.888 -41.587 1.00 90.00 386 ILE A N 1
ATOM 3037 C CA . ILE A 1 386 ? -4.402 17.174 -40.192 1.00 90.00 386 ILE A CA 1
ATOM 3038 C C . ILE A 1 386 ? -5.090 18.470 -39.746 1.00 90.00 386 ILE A C 1
ATOM 3040 O O . ILE A 1 386 ? -5.797 18.443 -38.740 1.00 90.00 386 ILE A O 1
ATOM 3044 N N . GLU A 1 387 ? -4.986 19.546 -40.525 1.00 90.38 387 GLU A N 1
ATOM 3045 C CA . GLU A 1 387 ? -5.602 20.853 -40.268 1.00 90.38 387 GLU A CA 1
ATOM 3046 C C . GLU A 1 387 ? -7.120 20.741 -40.094 1.00 90.38 387 GLU A C 1
ATOM 3048 O O . GLU A 1 387 ? -7.671 21.141 -39.070 1.00 90.38 387 GLU A O 1
ATOM 3053 N N . SER A 1 388 ? -7.798 20.065 -41.030 1.00 87.75 388 SER A N 1
ATOM 3054 C CA . SER A 1 388 ? -9.250 19.829 -40.970 1.00 87.75 388 SER A CA 1
ATOM 3055 C C . SER A 1 388 ? -9.698 18.996 -39.765 1.00 87.75 388 SER A C 1
ATOM 3057 O O . SER A 1 388 ? -10.890 18.918 -39.462 1.00 87.75 388 SER A O 1
ATOM 3059 N N . SER A 1 389 ? -8.750 18.331 -39.104 1.00 87.69 389 SER A N 1
ATOM 3060 C CA . SER A 1 389 ? -9.001 17.496 -37.941 1.00 87.69 389 SER A CA 1
ATOM 3061 C C . SER A 1 389 ? -8.659 18.181 -36.622 1.00 87.69 389 SER A C 1
ATOM 3063 O O . SER A 1 389 ? -8.916 17.572 -35.589 1.00 87.69 389 SER A O 1
ATOM 3065 N N . LEU A 1 390 ? -8.113 19.402 -36.602 1.00 87.31 390 LEU A N 1
ATOM 3066 C CA . LEU A 1 390 ? -7.825 20.147 -35.367 1.00 87.31 390 LEU A CA 1
ATOM 3067 C C . LEU A 1 390 ? -9.115 20.466 -34.586 1.00 87.31 390 LEU A C 1
ATOM 3069 O O . LEU A 1 390 ? -10.225 20.350 -35.103 1.00 87.31 390 LEU A O 1
ATOM 3073 N N . ASN A 1 391 ? -8.993 20.746 -33.288 1.00 83.50 391 ASN A N 1
ATOM 3074 C CA . ASN A 1 391 ? -10.128 21.223 -32.489 1.00 83.50 391 ASN A CA 1
ATOM 3075 C C . ASN A 1 391 ? -10.410 22.717 -32.759 1.00 83.50 391 ASN A C 1
ATOM 3077 O O . ASN A 1 391 ? -9.649 23.380 -33.460 1.00 83.50 391 ASN A O 1
ATOM 3081 N N . ASP A 1 392 ? -11.475 23.263 -32.165 1.00 79.19 392 ASP A N 1
ATOM 3082 C CA . ASP A 1 392 ? -11.872 24.672 -32.347 1.00 79.19 392 ASP A CA 1
ATOM 3083 C C . ASP A 1 392 ? -10.791 25.682 -31.904 1.00 79.19 392 ASP A C 1
ATOM 3085 O O . ASP A 1 392 ? -10.833 26.852 -32.278 1.00 79.19 392 ASP A O 1
ATOM 3089 N N . SER A 1 393 ? -9.815 25.241 -31.104 1.00 75.00 393 SER A N 1
ATOM 3090 C CA . SER A 1 393 ? -8.654 26.032 -30.673 1.00 75.00 393 SER A CA 1
ATOM 3091 C C . SER A 1 393 ? -7.439 25.893 -31.601 1.00 75.00 393 SER A C 1
ATOM 3093 O O . SER A 1 393 ? -6.399 26.481 -31.317 1.00 75.00 393 SER A O 1
ATOM 3095 N N . GLY A 1 394 ? -7.552 25.145 -32.703 1.00 81.25 394 GLY A N 1
ATOM 3096 C CA . GLY A 1 394 ? -6.450 24.873 -33.628 1.00 81.25 394 GLY A CA 1
ATOM 3097 C C . GLY A 1 394 ? -5.432 23.857 -33.097 1.00 81.25 394 GLY A C 1
ATOM 3098 O O . GLY A 1 394 ? -4.334 23.759 -33.631 1.00 81.25 394 GLY A O 1
ATOM 3099 N N . GLU A 1 395 ? -5.767 23.095 -32.054 1.00 85.50 395 GLU A N 1
ATOM 3100 C CA . GLU A 1 395 ? -4.877 22.110 -31.434 1.00 85.50 395 GLU A CA 1
ATOM 3101 C C . GLU A 1 395 ? -5.234 20.667 -31.830 1.00 85.50 395 GLU A C 1
ATOM 3103 O O . GLU A 1 395 ? -6.397 20.307 -32.068 1.00 85.50 395 GLU A O 1
ATOM 3108 N N . GLY A 1 396 ? -4.223 19.795 -31.856 1.00 89.12 396 GLY A N 1
ATOM 3109 C CA . GLY A 1 396 ? -4.419 18.373 -32.123 1.00 89.12 396 GLY A CA 1
ATOM 3110 C C . GLY A 1 396 ? -3.274 17.484 -31.650 1.00 89.12 396 GLY A C 1
ATOM 3111 O O . GLY A 1 396 ? -2.101 17.840 -31.741 1.00 89.12 396 GLY A O 1
ATOM 3112 N N . HIS A 1 397 ? -3.633 16.294 -31.169 1.00 91.75 397 HIS A N 1
ATOM 3113 C CA . HIS A 1 397 ? -2.706 15.230 -30.797 1.00 91.75 397 HIS A CA 1
ATOM 3114 C C . HIS A 1 397 ? -2.818 14.077 -31.785 1.00 91.75 397 HIS A C 1
ATOM 3116 O O . HIS A 1 397 ? -3.915 13.571 -32.029 1.00 91.75 397 HIS A O 1
ATOM 3122 N N . PHE A 1 398 ? -1.688 13.647 -32.336 1.00 92.94 398 PHE A N 1
ATOM 3123 C CA . PHE A 1 398 ? -1.649 12.678 -33.419 1.00 92.94 398 PHE A CA 1
ATOM 3124 C C . PHE A 1 398 ? -0.677 11.545 -33.123 1.00 92.94 398 PHE A C 1
ATOM 3126 O O . PHE A 1 398 ? 0.332 11.715 -32.436 1.00 92.94 398 PHE A O 1
ATOM 3133 N N . LYS A 1 399 ? -0.973 10.378 -33.690 1.00 94.12 399 LYS A N 1
ATOM 3134 C CA . LYS A 1 399 ? -0.029 9.271 -33.804 1.00 94.12 399 LYS A CA 1
ATOM 3135 C C . LYS A 1 399 ? -0.025 8.721 -35.220 1.00 94.12 399 LYS A C 1
ATOM 3137 O O . LYS A 1 399 ? -1.063 8.721 -35.878 1.00 94.12 399 LYS A O 1
ATOM 3142 N N . TRP A 1 400 ? 1.109 8.208 -35.667 1.00 93.44 400 TRP A N 1
ATOM 3143 C CA . TRP A 1 400 ? 1.259 7.612 -36.987 1.00 93.44 400 TRP A CA 1
ATOM 3144 C C . TRP A 1 400 ? 2.118 6.353 -36.942 1.00 93.44 400 TRP A C 1
ATOM 3146 O O . TRP A 1 400 ? 2.907 6.155 -36.015 1.00 93.44 400 TRP A O 1
ATOM 3156 N N . ASN A 1 401 ? 1.939 5.483 -37.928 1.00 93.50 401 ASN A N 1
ATOM 3157 C CA . ASN A 1 401 ? 2.741 4.281 -38.120 1.00 93.50 401 ASN A CA 1
ATOM 3158 C C . ASN A 1 401 ? 2.784 3.884 -39.599 1.00 93.50 401 ASN A C 1
ATOM 3160 O O . ASN A 1 401 ? 2.027 4.388 -40.432 1.00 93.50 401 ASN A O 1
ATOM 3164 N N . VAL A 1 402 ? 3.687 2.959 -39.914 1.00 91.19 402 VAL A N 1
ATOM 3165 C CA . VAL A 1 402 ? 3.840 2.387 -41.249 1.00 91.19 402 VAL A CA 1
ATOM 3166 C C . VAL A 1 402 ? 3.892 0.875 -41.143 1.00 91.19 402 VAL A C 1
ATOM 3168 O O . VAL A 1 402 ? 4.646 0.334 -40.340 1.00 91.19 402 VAL A O 1
ATOM 3171 N N . SER A 1 403 ? 3.123 0.188 -41.979 1.00 89.81 403 SER A N 1
ATOM 3172 C CA . SER A 1 403 ? 3.163 -1.269 -42.102 1.00 89.81 403 SER A CA 1
ATOM 3173 C C . SER A 1 403 ? 3.611 -1.671 -43.495 1.00 89.81 403 SER A C 1
ATOM 3175 O O . SER A 1 403 ? 3.037 -1.215 -44.476 1.00 89.81 403 SER A O 1
ATOM 3177 N N . GLU A 1 404 ? 4.608 -2.537 -43.614 1.00 89.12 404 GLU A N 1
ATOM 3178 C CA . GLU A 1 404 ? 4.926 -3.176 -44.886 1.00 89.12 404 GLU A CA 1
ATOM 3179 C C . GLU A 1 404 ? 3.930 -4.322 -45.123 1.00 89.12 404 GLU A C 1
ATOM 3181 O O . GLU A 1 404 ? 3.725 -5.201 -44.288 1.00 89.12 404 GLU A O 1
ATOM 3186 N N . THR A 1 405 ? 3.231 -4.250 -46.249 1.00 85.12 405 THR A N 1
ATOM 3187 C CA . THR A 1 405 ? 2.014 -5.025 -46.523 1.00 85.12 405 THR A CA 1
ATOM 3188 C C . THR A 1 405 ? 2.279 -6.470 -46.938 1.00 85.12 405 THR A C 1
ATOM 3190 O O . THR A 1 405 ? 1.392 -7.305 -46.772 1.00 85.12 405 THR A O 1
ATOM 3193 N N . THR A 1 406 ? 3.470 -6.791 -47.455 1.00 81.75 406 THR A N 1
ATOM 3194 C CA . THR A 1 406 ? 3.803 -8.153 -47.908 1.00 81.75 406 THR A CA 1
ATOM 3195 C C . THR A 1 406 ? 4.312 -9.046 -46.776 1.00 81.75 406 THR A C 1
ATOM 3197 O O . THR A 1 406 ? 3.991 -10.232 -46.724 1.00 81.75 406 THR A O 1
ATOM 3200 N N . THR A 1 407 ? 5.065 -8.474 -45.842 1.00 79.75 407 THR A N 1
ATOM 3201 C CA . THR A 1 407 ? 5.649 -9.139 -44.673 1.00 79.75 407 THR A CA 1
ATOM 3202 C C . THR A 1 407 ? 4.813 -8.950 -43.410 1.00 79.75 407 THR A C 1
ATOM 3204 O O . THR A 1 407 ? 4.967 -9.722 -42.464 1.00 79.75 407 THR A O 1
ATOM 3207 N N . GLY A 1 408 ? 3.931 -7.945 -43.381 1.00 78.56 408 GLY A N 1
ATOM 3208 C CA . GLY A 1 408 ? 3.125 -7.591 -42.211 1.00 78.56 408 GLY A CA 1
ATOM 3209 C C . GLY A 1 408 ? 3.923 -6.918 -41.090 1.00 78.56 408 GLY A C 1
ATOM 3210 O O . GLY A 1 408 ? 3.414 -6.794 -39.979 1.00 78.56 408 GLY A O 1
ATOM 3211 N N . ILE A 1 409 ? 5.168 -6.510 -41.352 1.00 83.75 409 ILE A N 1
ATOM 3212 C CA . ILE A 1 409 ? 6.018 -5.819 -40.378 1.00 83.75 409 ILE A CA 1
ATOM 3213 C C . ILE A 1 409 ? 5.498 -4.395 -40.201 1.00 83.75 409 ILE A C 1
ATOM 3215 O O . ILE A 1 409 ? 5.338 -3.666 -41.178 1.00 83.75 409 ILE A O 1
ATOM 3219 N N . THR A 1 410 ? 5.285 -3.974 -38.957 1.00 85.62 410 THR A N 1
ATOM 3220 C CA . THR A 1 410 ? 4.766 -2.642 -38.624 1.00 85.62 410 THR A CA 1
ATOM 3221 C C . THR A 1 410 ? 5.762 -1.879 -37.763 1.00 85.62 410 THR A C 1
ATOM 3223 O O . THR A 1 410 ? 6.405 -2.450 -36.884 1.00 85.62 410 THR A O 1
ATOM 3226 N N . SER A 1 411 ? 5.898 -0.578 -38.016 1.00 87.88 411 SER A N 1
ATOM 3227 C CA . SER A 1 411 ? 6.667 0.321 -37.165 1.00 87.88 411 SER A CA 1
ATOM 3228 C C . SER A 1 411 ? 5.972 0.520 -35.821 1.00 87.88 411 SER A C 1
ATOM 3230 O O . SER A 1 411 ? 4.745 0.459 -35.716 1.00 87.88 411 SER A O 1
ATOM 3232 N N . ASN A 1 412 ? 6.745 0.882 -34.802 1.00 85.69 412 ASN A N 1
ATOM 3233 C CA . ASN A 1 412 ? 6.158 1.470 -33.601 1.00 85.69 412 ASN A CA 1
ATOM 3234 C C . ASN A 1 412 ? 5.377 2.748 -33.955 1.00 85.69 412 ASN A C 1
ATOM 3236 O O . ASN A 1 412 ? 5.647 3.394 -34.974 1.00 85.69 412 ASN A O 1
ATOM 3240 N N . TYR A 1 413 ? 4.406 3.101 -33.111 1.00 90.12 413 TYR A N 1
ATOM 3241 C CA . TYR A 1 413 ? 3.707 4.376 -33.237 1.00 90.12 413 TYR A CA 1
ATOM 3242 C C . TYR A 1 413 ? 4.647 5.529 -32.885 1.00 90.12 413 TYR A C 1
ATOM 3244 O O . TYR A 1 413 ? 5.298 5.505 -31.840 1.00 90.12 413 TYR A O 1
ATOM 3252 N N . SER A 1 414 ? 4.645 6.551 -33.730 1.00 88.50 414 SER A N 1
ATOM 3253 C CA . SER A 1 414 ? 5.274 7.842 -33.473 1.00 88.50 414 SER A CA 1
ATOM 3254 C C . SER A 1 414 ? 4.194 8.884 -33.208 1.00 88.50 414 SER A C 1
ATOM 3256 O O . SER A 1 414 ? 3.162 8.898 -33.876 1.00 88.50 414 SER A O 1
ATOM 3258 N N . PHE A 1 415 ? 4.420 9.755 -32.234 1.00 90.88 415 PHE A N 1
ATOM 3259 C CA . PHE A 1 415 ? 3.467 10.766 -31.784 1.00 90.88 415 PHE A CA 1
ATOM 3260 C C . PHE A 1 415 ? 3.931 12.163 -32.186 1.00 90.88 415 PHE A C 1
ATOM 3262 O O . PHE A 1 415 ? 5.129 12.433 -32.201 1.00 90.88 415 PHE A O 1
ATOM 3269 N N . PHE A 1 416 ? 2.994 13.058 -32.482 1.00 91.50 416 PHE A N 1
ATOM 3270 C CA . PHE A 1 416 ? 3.271 14.485 -32.639 1.00 91.50 416 PHE A CA 1
ATOM 3271 C C . PHE A 1 416 ? 2.053 15.317 -32.235 1.00 91.50 416 PHE A C 1
ATOM 3273 O O . PHE A 1 416 ? 0.933 14.801 -32.154 1.00 91.50 416 PHE A O 1
ATOM 3280 N N . SER A 1 417 ? 2.257 16.602 -31.958 1.00 90.38 417 SER A N 1
ATOM 3281 C CA . SER A 1 417 ? 1.158 17.522 -31.662 1.00 90.38 417 SER A CA 1
ATOM 3282 C C . SER A 1 417 ? 1.270 18.837 -32.418 1.00 90.38 417 SER A C 1
ATOM 3284 O O . SER A 1 417 ? 2.367 19.250 -32.787 1.00 90.38 417 SER A O 1
ATOM 3286 N N . ILE A 1 418 ? 0.118 19.466 -32.644 1.00 89.62 418 ILE A N 1
ATOM 3287 C CA . ILE A 1 418 ? -0.001 20.813 -33.200 1.00 89.62 418 ILE A CA 1
ATOM 3288 C C . ILE A 1 418 ? -0.611 21.696 -32.126 1.00 89.62 418 ILE A C 1
ATOM 3290 O O . ILE A 1 418 ? -1.678 21.374 -31.592 1.00 89.62 418 ILE A O 1
ATOM 3294 N N . ARG A 1 419 ? 0.106 22.762 -31.778 1.00 84.88 419 ARG A N 1
ATOM 3295 C CA . ARG A 1 419 ? -0.263 23.728 -30.745 1.00 84.88 419 ARG A CA 1
ATOM 3296 C C . ARG A 1 419 ? 0.132 25.130 -31.210 1.00 84.88 419 ARG A C 1
ATOM 3298 O O . ARG A 1 419 ? 1.293 25.501 -31.030 1.00 84.88 419 ARG A O 1
ATOM 3305 N N . PRO A 1 420 ? -0.792 25.911 -31.789 1.00 72.00 420 PRO A N 1
ATOM 3306 C CA . PRO A 1 420 ? -0.488 27.277 -32.186 1.00 72.00 420 PRO A CA 1
ATOM 3307 C C . PRO A 1 420 ? -0.107 28.117 -30.961 1.00 72.00 420 PRO A C 1
ATOM 3309 O O . PRO A 1 420 ? -0.898 28.284 -30.031 1.00 72.00 420 PRO A O 1
ATOM 3312 N N . CYS A 1 421 ? 1.115 28.657 -30.951 1.00 57.78 421 CYS A N 1
ATOM 3313 C CA . CYS A 1 421 ? 1.516 29.681 -29.988 1.00 57.78 421 CYS A CA 1
ATOM 3314 C C . CYS A 1 421 ? 0.683 30.933 -30.254 1.00 57.78 421 CYS A C 1
ATOM 3316 O O . CYS A 1 421 ? 0.822 31.538 -31.315 1.00 57.78 421 CYS A O 1
ATOM 3318 N N . GLN A 1 422 ? -0.183 31.336 -29.318 1.00 52.47 422 GLN A N 1
ATOM 3319 C CA . GLN A 1 422 ? -1.021 32.503 -29.580 1.00 52.47 422 GLN A CA 1
ATOM 3320 C C . GLN A 1 422 ? -0.302 33.849 -29.417 1.00 52.47 422 GLN A C 1
ATOM 3322 O O . GLN A 1 422 ? -0.643 34.720 -30.200 1.00 52.47 422 GLN A O 1
ATOM 3327 N N . TYR A 1 423 ? 0.707 34.043 -28.550 1.00 49.56 423 TYR A N 1
ATOM 3328 C CA . TYR A 1 423 ? 1.521 35.284 -28.508 1.00 49.56 423 TYR A CA 1
ATOM 3329 C C . TYR A 1 423 ? 2.867 35.087 -27.780 1.00 49.56 423 TYR A C 1
ATOM 3331 O O . TYR A 1 423 ? 2.907 34.397 -26.764 1.00 49.56 423 TYR A O 1
ATOM 3339 N N . ASP A 1 424 ? 3.930 35.757 -28.249 1.00 38.25 424 ASP A N 1
ATOM 3340 C CA . ASP A 1 424 ? 5.210 35.939 -27.539 1.00 38.25 424 ASP A CA 1
ATOM 3341 C C . ASP A 1 424 ? 5.225 37.322 -26.859 1.00 38.25 424 ASP A C 1
ATOM 3343 O O . ASP A 1 424 ? 5.018 38.345 -27.518 1.00 38.25 424 ASP A O 1
ATOM 3347 N N . PHE A 1 425 ? 5.475 37.384 -25.547 1.00 40.72 425 PHE A N 1
ATOM 3348 C CA . PHE A 1 425 ? 5.626 38.654 -24.826 1.00 40.72 425 PHE A CA 1
ATOM 3349 C C . PHE A 1 425 ? 7.108 38.976 -24.609 1.00 40.72 425 PHE A C 1
ATOM 3351 O O . PHE A 1 425 ? 7.812 38.248 -23.914 1.00 40.72 425 PHE A O 1
ATOM 3358 N N . SER A 1 426 ? 7.572 40.123 -25.116 1.00 39.84 426 SER A N 1
ATOM 3359 C CA . SER A 1 426 ? 8.844 40.722 -24.693 1.00 39.84 426 SER A CA 1
ATOM 3360 C C . SER A 1 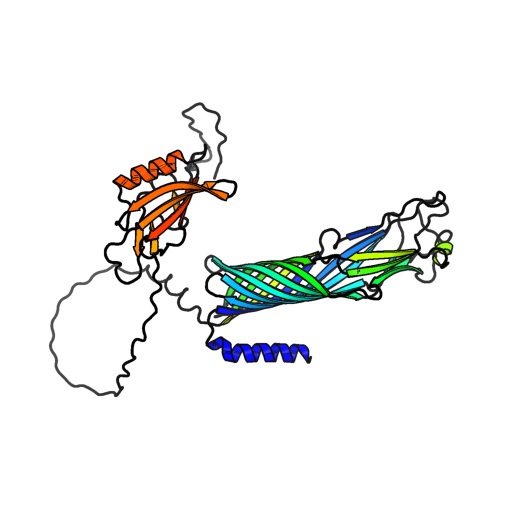426 ? 8.582 41.894 -23.747 1.00 39.84 426 SER A C 1
ATOM 3362 O O . SER A 1 426 ? 7.949 42.876 -24.139 1.00 39.84 426 SER A O 1
ATOM 3364 N N . ILE A 1 427 ? 9.084 41.822 -22.513 1.00 36.16 427 ILE A N 1
ATOM 3365 C CA . ILE A 1 427 ? 8.996 42.927 -21.550 1.00 36.16 427 ILE A CA 1
ATOM 3366 C C . ILE A 1 427 ? 10.081 43.958 -21.886 1.00 36.16 427 ILE A C 1
ATOM 3368 O O . ILE A 1 427 ? 11.269 43.694 -21.713 1.00 36.16 427 ILE A O 1
ATOM 3372 N N . LEU A 1 428 ? 9.673 45.147 -22.331 1.00 38.88 428 LEU A N 1
ATOM 3373 C CA . LEU A 1 428 ? 10.539 46.317 -22.486 1.00 38.88 428 LEU A CA 1
ATOM 3374 C C . LEU A 1 428 ? 10.042 47.423 -21.546 1.00 38.88 428 LEU A C 1
ATOM 3376 O O . LEU A 1 428 ? 8.984 47.998 -21.763 1.00 38.88 428 LEU A O 1
ATOM 3380 N N . ASN A 1 429 ? 10.826 47.712 -20.503 1.00 39.06 429 ASN A N 1
ATOM 3381 C CA . ASN A 1 429 ? 10.704 48.878 -19.616 1.00 39.06 429 ASN A CA 1
ATOM 3382 C C . ASN A 1 429 ? 9.303 49.147 -19.021 1.00 39.06 429 ASN A C 1
ATOM 3384 O O . ASN A 1 429 ? 8.639 50.118 -19.375 1.00 39.06 429 ASN A O 1
ATOM 3388 N N . GLU A 1 430 ? 8.909 48.314 -18.049 1.00 38.03 430 GLU A N 1
ATOM 3389 C CA . GLU A 1 430 ? 7.882 48.590 -17.019 1.00 38.03 430 GLU A CA 1
ATOM 3390 C C . GLU A 1 430 ? 6.493 49.073 -17.497 1.00 38.03 430 GLU A C 1
ATOM 3392 O O . GLU A 1 430 ? 5.713 49.613 -16.714 1.00 38.03 430 GLU A O 1
ATOM 3397 N N . SER A 1 431 ? 6.116 48.807 -18.749 1.00 33.59 431 SER A N 1
ATOM 3398 C CA . SER A 1 431 ? 4.726 48.924 -19.202 1.00 33.59 431 SER A CA 1
ATOM 3399 C C . SER A 1 431 ? 4.374 47.808 -20.186 1.00 33.59 431 SER A C 1
ATOM 3401 O O . SER A 1 431 ? 5.159 47.470 -21.068 1.00 33.59 431 SER A O 1
ATOM 3403 N N . ILE A 1 432 ? 3.201 47.195 -19.992 1.00 37.97 432 ILE A N 1
ATOM 3404 C CA . ILE A 1 432 ? 2.624 46.206 -20.910 1.00 37.97 432 ILE A CA 1
ATOM 3405 C C . ILE A 1 432 ? 1.645 46.966 -21.801 1.00 37.97 432 ILE A C 1
ATOM 3407 O O . ILE A 1 432 ? 0.610 47.427 -21.318 1.00 37.97 432 ILE A O 1
ATOM 3411 N N . GLU A 1 433 ? 1.963 47.113 -23.085 1.00 33.59 433 GLU A N 1
ATOM 3412 C CA . GLU A 1 433 ? 1.055 47.709 -24.066 1.00 33.59 433 GLU A CA 1
ATOM 3413 C C . GLU A 1 433 ? 0.446 46.605 -24.944 1.00 33.59 433 GLU A C 1
ATOM 3415 O O . GLU A 1 433 ? 1.146 45.910 -25.680 1.00 33.59 433 GLU A O 1
ATOM 3420 N N . CYS A 1 434 ? -0.873 46.416 -24.845 1.00 38.38 434 CYS A N 1
ATOM 3421 C CA . CYS A 1 434 ? -1.619 45.455 -25.657 1.00 38.38 434 CYS A CA 1
ATOM 3422 C C . CYS A 1 434 ? -2.093 46.125 -26.952 1.00 38.38 434 CYS A C 1
ATOM 3424 O O . CYS A 1 434 ? -3.030 46.924 -26.925 1.00 38.38 434 CYS A O 1
ATOM 3426 N N . ILE A 1 435 ? -1.511 45.771 -28.099 1.00 36.19 435 ILE A N 1
ATOM 3427 C CA . ILE A 1 435 ? -2.057 46.180 -29.399 1.00 36.19 435 ILE A CA 1
ATOM 3428 C C . ILE A 1 435 ? -3.022 45.095 -29.883 1.00 36.19 435 ILE A C 1
ATOM 3430 O O . ILE A 1 435 ? -2.617 44.094 -30.465 1.00 36.19 435 ILE A O 1
ATOM 3434 N N . SER A 1 436 ? -4.317 45.312 -29.653 1.00 34.78 436 SER A N 1
ATOM 3435 C CA . SER A 1 436 ? -5.388 44.534 -30.281 1.00 34.78 436 SER A CA 1
ATOM 3436 C C . SER A 1 436 ? -5.748 45.148 -31.635 1.00 34.78 436 SER A C 1
ATOM 3438 O O . SER A 1 436 ? -6.221 46.284 -31.703 1.00 34.78 436 SER A O 1
ATOM 3440 N N . LYS A 1 437 ? -5.591 44.369 -32.706 1.00 35.88 437 LYS A N 1
ATOM 3441 C CA . LYS A 1 437 ? -6.310 44.561 -33.970 1.00 35.88 437 LYS A CA 1
ATOM 3442 C C . LYS A 1 437 ? -7.103 43.293 -34.281 1.00 35.88 437 LYS A C 1
ATOM 3444 O O . LYS A 1 437 ? -6.677 42.510 -35.113 1.00 35.88 437 LYS A O 1
ATOM 3449 N N . ASP A 1 438 ? -8.168 43.038 -33.530 1.00 35.84 438 ASP A N 1
ATOM 3450 C CA . ASP A 1 438 ? -9.524 42.804 -34.049 1.00 35.84 438 ASP A CA 1
ATOM 3451 C C . ASP A 1 438 ? -10.456 42.239 -32.969 1.00 35.84 438 ASP A C 1
ATOM 3453 O O . ASP A 1 438 ? -10.042 41.769 -31.912 1.00 35.84 438 ASP A O 1
ATOM 3457 N N . THR A 1 439 ? -11.748 42.403 -33.227 1.00 45.25 439 THR A N 1
ATOM 3458 C CA . THR A 1 439 ? -12.859 42.385 -32.275 1.00 45.25 439 THR A CA 1
ATOM 3459 C C . THR A 1 439 ? -13.559 41.032 -32.223 1.00 45.25 439 THR A C 1
ATOM 3461 O O . THR A 1 439 ? -14.609 40.885 -32.825 1.00 45.25 439 THR A O 1
ATOM 3464 N N . ASP A 1 440 ? -13.046 40.068 -31.455 1.00 40.25 440 ASP A N 1
ATOM 3465 C CA . ASP A 1 440 ? -13.871 38.932 -31.021 1.00 40.25 440 ASP A CA 1
ATOM 3466 C C . ASP A 1 440 ? -13.395 38.344 -29.687 1.00 40.25 440 ASP A C 1
ATOM 3468 O O . ASP A 1 440 ? -12.216 38.055 -29.487 1.00 40.25 440 ASP A O 1
ATOM 3472 N N . ASN A 1 441 ? -14.344 38.182 -28.760 1.00 40.44 441 ASN A N 1
ATOM 3473 C CA . ASN A 1 441 ? -14.168 37.645 -27.408 1.00 40.44 441 ASN A CA 1
ATOM 3474 C C . ASN A 1 441 ? -13.440 36.286 -27.408 1.00 40.44 441 ASN A C 1
ATOM 3476 O O . ASN A 1 441 ? -14.080 35.236 -27.487 1.00 40.44 441 ASN A O 1
ATOM 3480 N N . ARG A 1 442 ? -12.116 36.285 -27.234 1.00 43.03 442 ARG A N 1
ATOM 3481 C CA . ARG A 1 442 ? -11.336 35.075 -26.939 1.00 43.03 442 ARG A CA 1
ATOM 3482 C C . ARG A 1 442 ? -10.719 35.172 -25.548 1.00 43.03 442 ARG A C 1
ATOM 3484 O O . ARG A 1 442 ? -10.171 36.203 -25.167 1.00 43.03 442 ARG A O 1
ATOM 3491 N N . ILE A 1 443 ? -10.832 34.084 -24.787 1.00 38.19 443 ILE A N 1
ATOM 3492 C CA . ILE A 1 443 ? -10.142 33.911 -23.506 1.00 38.19 443 ILE A CA 1
ATOM 3493 C C . ILE A 1 443 ? -8.668 33.662 -23.827 1.00 38.19 443 ILE A C 1
ATOM 3495 O O . ILE A 1 443 ? -8.334 32.672 -24.472 1.00 38.19 443 ILE A O 1
ATOM 3499 N N . LEU A 1 444 ? -7.802 34.577 -23.399 1.00 41.12 444 LEU A N 1
ATOM 3500 C CA . LEU A 1 444 ? -6.363 34.500 -23.627 1.00 41.12 444 LEU A CA 1
ATOM 3501 C C . LEU A 1 444 ? -5.721 33.599 -22.567 1.00 41.12 444 LEU A C 1
ATOM 3503 O O . LEU A 1 444 ? -5.891 33.824 -21.367 1.00 41.12 444 LEU A O 1
ATOM 3507 N N . LYS A 1 445 ? -4.974 32.589 -23.014 1.00 35.75 445 LYS A N 1
ATOM 3508 C CA . LYS A 1 445 ? -4.152 31.734 -22.156 1.00 35.75 445 LYS A CA 1
ATOM 3509 C C . LYS A 1 445 ? -2.701 32.195 -22.267 1.00 35.75 445 LYS A C 1
ATOM 3511 O O . LYS A 1 445 ? -2.142 32.212 -23.356 1.00 35.75 445 LYS A O 1
ATOM 3516 N N . ILE A 1 446 ? -2.131 32.604 -21.140 1.00 37.47 446 ILE A N 1
ATOM 3517 C CA . ILE A 1 446 ? -0.732 33.023 -21.026 1.00 37.47 446 ILE A CA 1
ATOM 3518 C C . ILE A 1 446 ? 0.085 31.760 -20.731 1.00 37.47 446 ILE A C 1
ATOM 3520 O O . ILE A 1 446 ? -0.292 31.006 -19.830 1.00 37.47 446 ILE A O 1
ATOM 3524 N N . CYS A 1 447 ? 1.133 31.509 -21.514 1.00 47.53 447 CYS A N 1
ATOM 3525 C CA . CYS A 1 447 ? 2.084 30.422 -21.275 1.00 47.53 447 CYS A CA 1
ATOM 3526 C C . CYS A 1 447 ? 3.156 30.852 -20.275 1.00 47.53 447 CYS A C 1
ATOM 3528 O O . CYS A 1 447 ? 3.666 31.986 -20.426 1.00 47.53 447 CYS A O 1
#